Protein AF-A0A0K6HUG4-F1 (afdb_monomer)

Mean predicted aligned error: 11.79 Å

Organism: NCBI:txid339866

Radius of gyration: 30.68 Å; Cα contacts (8 Å, |Δi|>4): 1334; chains: 1; bounding box: 74×52×104 Å

Sequence (651 aa):
MPDAAMPLHLSEETARFLQSGLSIILASAADGEPSVGRALACRVSEGGAVVELFVVAEKAQPLLDHLRGGAPIAVAFTRPSTHRTLQIKAATAELRPLTAQDRAFIARSQQAFVADVELLMGPHQGALLRAALGSPEDADLRIVVRPNASFEQTPGPRAGQPLTSAQAAPRADPSSAIDLPARLEHDFAARQSNATLRPERRSRPVSLAAIRACLEGIIPAAVASCAPDGTPNVTYVSQVEYVDADHVALTFQFFNKTRENVLANPRVSVLLIHPDTGQSFRLALHYLRTESEGPLFEAMKARLAGIASHSGMARVFRLLGADVYRVRRIDPVPGMVLVVEDPPCCRLEALRRMGARLQNAGDLSELTQTVLDDLAQHLDMQHSMVLLLDPARSALYAVASRGYADSGVGAEIALGQGVIGVAGQQRTPIRIGYYTQDSAYSQAIRAELGDAERHALETEIPLPGLPQPHSQLAVPICQSGRLLGVLFVESTRNLRFDAADEDTLVVLAQQLGQAIVLLLAQADDPAEPGASAAPTPPRDAAPLMVRHFAANDSVFLDEHYLIKGVAGAIFMRLVRDYVRQGRTAFSNKELRLDSALGLPDLTDNLEARLILLDRRLAEQQRGVLLEKTGRGRFRLVVQRPLRLVETPGSD

InterPro domains:
  IPR003018 GAF domain [PF01590] (363-516)
  IPR003018 GAF domain [SM00065] (363-526)
  IPR011576 Pyridoxamine 5'-phosphate oxidase, N-terminal [PF01243] (209-283)
  IPR012349 FMN-binding split barrel [G3DSA:2.30.110.10] (214-334)
  IPR029016 GAF-like domain superfamily [G3DSA:3.30.450.40] (346-522)

pLDDT: mean 81.2, std 18.72, range [22.39, 98.5]

Solvent-accessible surface area (backbone atoms only — not comparable to full-atom values): 35328 Å² total; per-residue (Å²): 130,82,80,77,70,60,79,38,61,44,50,71,67,55,40,52,58,59,46,58,23,45,52,36,41,32,12,18,16,48,96,70,45,27,22,51,35,60,37,57,30,44,48,57,41,88,78,24,45,37,40,38,34,36,22,37,51,79,56,24,44,71,30,50,53,26,31,76,72,55,21,24,38,14,38,30,41,28,39,77,80,74,49,50,24,40,30,40,29,19,68,44,51,47,82,42,72,69,58,92,69,47,43,67,52,29,44,54,18,40,53,42,28,44,55,42,46,26,75,53,70,41,76,84,49,59,64,40,48,32,22,50,71,49,52,47,81,58,47,59,31,30,43,39,32,47,31,50,45,42,26,35,51,28,87,60,96,58,42,75,38,71,62,56,97,83,69,86,66,86,74,82,74,92,74,81,84,80,85,79,81,92,82,83,87,67,83,67,61,75,77,53,81,79,66,50,74,42,75,66,83,85,89,70,91,64,52,55,74,81,46,48,73,30,29,71,28,83,42,66,29,41,40,9,22,25,36,90,86,34,52,31,38,53,47,78,38,67,42,40,41,82,72,54,81,52,32,37,28,36,72,39,60,94,46,62,68,53,48,57,13,36,77,72,31,42,36,34,11,37,39,34,35,29,72,76,29,9,44,30,37,37,36,37,34,36,60,76,51,72,35,75,60,59,48,68,30,51,39,52,40,55,38,44,50,63,59,26,34,67,70,82,39,55,91,68,63,57,74,66,28,30,38,33,24,40,59,76,44,62,42,79,41,66,47,39,24,40,70,71,82,77,74,96,60,62,63,69,60,37,50,56,54,49,54,62,52,53,73,67,42,82,43,68,64,54,33,51,48,50,54,48,52,42,34,35,74,56,65,74,38,58,29,32,36,38,27,38,52,37,79,92,73,52,25,32,29,27,65,37,58,39,73,55,97,51,67,28,63,60,10,72,41,46,56,61,46,65,61,58,14,34,9,43,64,53,65,34,64,32,66,43,56,43,77,54,97,59,68,44,46,70,48,50,55,54,48,57,71,67,65,68,72,81,65,94,79,74,90,71,55,61,71,58,73,70,92,62,64,22,11,39,39,18,31,36,15,39,52,98,89,39,75,52,23,32,43,36,39,46,35,74,44,58,54,66,69,50,76,66,55,49,54,51,48,47,56,48,25,41,54,49,29,51,48,50,53,54,45,62,61,58,38,66,63,93,68,81,83,76,93,69,85,73,76,77,46,57,90,84,44,75,64,44,38,38,36,39,35,70,81,54,25,35,29,22,55,63,92,42,82,61,46,54,38,59,40,20,42,49,50,51,52,53,51,49,42,26,75,74,68,69,49,39,77,48,47,48,58,62,57,72,70,36,75,90,51,70,76,62,84,98,75,62,57,60,67,60,35,48,47,38,45,38,52,45,29,62,72,66,66,77,44,46,43,68,44,78,76,52,82,41,28,34,27,62,45,45,60,37,45,77,41,82,43,82,46,80,61,82,129

Foldseek 3Di:
DPPPLDFDFDDPVRQCLQQQQWWKKKWWFDPQAIFIATFLGWHADVRRQKIKTWALCLLRPVRVVRQVVQTKMKMWTAQVQQRFIKIFIASHKDKDWDDPCQLVSSQNSNVSNQVSVCVFQNPDCSVLCCQQGNHSVSTTIMIMGRTSWMAGCRPDDRHGPTDDPPPPDDDDDPPPDDDDDDDDDDDPCVFRVDWDKDWDDDDDADWPVNQQQQQLLLDWKKKWFAAPVRGIDIDTFSGWADDDRFKIWGFDARPPPRVNRCVRRQWMWMWTARPAWRWIKIWIKGWDDWAQDALVNLLVQLQQCLVCLVPVCSVRPDGRTITMITTPGIGTRTGMTIDGDDDPADLVVLLVVLLVLLVPQFAPLSNQVSNQVSCCVHVVQQWKWWWFDDPVQQWTFTLAIGNFPDGLGGAIGHQVQHQQNPCQNRVHKHKYFARGDDQRSVVVSVVVVVPPDCPPDDPGRDHTDDPRFRIKMWHFQDDPNDTTIIIITTDPDGPSDGPVNNVSVNSVSPSSSVSNVVLVVVLQDDDDFDPDDADDADPPFDAFEWEAEPVFLWIDTNNHTQDTALLSVVVVVQVVCCVPPVDWKDFQNVSVVPVSSVFDPDSGCSSSSVSSNQVSCVVVVSQWHWAAPHRRMTTTGGRHHYDYDYDYDDD

Secondary structure (DSSP, 8-state):
----PPPPPPPHHHHHHHTSS-EEEEEEEETTEEEEEEESEEEE-GGG--EEEEE-GGGGHHHHHHHHTT--EEEEEE-GGG--EEEEEES-EEEEEPPTTHHHHHHHHHHHHHHHHHHHH-S-THHHHHHHH--TTT--EEEEE--SEEEE-SSSTTTT-B--TT--PPPPPS-S----------TTHHHHTTPPEEE----SPPPGGGGGGGGSSSSPEEEEEE-TTS-EEEEEES-EEE-SSSEEEEEESS-HHHHHHHHHS-EEEEEEE-TTT--EEEEEEEEEEEESSSHHHHHHHHHHHHHHGGGT-TTT----EEEEEEEEEEEEEPSEEE--PPPSS-HHHHHHHHHHHHTT-SSHHHHHHHHHHHHHHHS---EEEEEEEETTTTEEEEEEEESSSS--TT-EEETTSHHHHHHHHHTS-EEEE--SS-THHHHHHHHHHHHS---TT--PPPPP--SS-SEEEEEEEEETTEEEEEEEEEESSTT---HHHHHHHHHHHHHHHHHHHHHHHHTTS--PPP--PPPPPPTTSPPEEEEEETTTTEEEETTEEEE-THHHHHHHHHHHHHHHH---EEEHHHHHH-GGG-PPSSS--HHHHHHHHHHHHHHHTSSEEEEEEETTEEEEEESS-EEEEEE----

Nearest PDB structures (foldseek):
  7kq2-assembly1_A  TM=7.743E-01  e=6.303E-06  Streptococcus sp.
  7kpz-assembly1_A  TM=7.436E-01  e=2.360E-05  Streptococcus sp.
  2htd-assembly1_A  TM=6.994E-01  e=5.211E-05  Lactobacillus delbrueckii subsp. bulgaricus ATCC BAA-365
  5jab-assembly2_D  TM=6.566E-01  e=1.793E-03  Mycobacterium tuberculosis H37Rv
  2fhq-assembly1_B  TM=5.614E-01  e=9.024E-04  Bacteroides thetaiotaomicron VPI-5482

Structure (mmCIF, N/CA/C/O backbone):
data_AF-A0A0K6HUG4-F1
#
_entry.id   AF-A0A0K6HUG4-F1
#
loop_
_atom_site.group_PDB
_atom_site.id
_atom_site.type_symbol
_atom_site.label_atom_id
_atom_site.label_alt_id
_atom_site.label_comp_id
_atom_site.label_asym_id
_atom_site.label_entity_id
_atom_site.label_seq_id
_atom_site.pdbx_PDB_ins_code
_atom_site.Cartn_x
_atom_site.Cartn_y
_atom_site.Cartn_z
_atom_site.occupancy
_atom_site.B_iso_or_equiv
_atom_site.auth_seq_id
_atom_site.auth_comp_id
_atom_site.auth_asym_id
_atom_site.auth_atom_id
_atom_site.pdbx_PDB_model_num
ATOM 1 N N . MET A 1 1 ? 2.911 -3.138 -50.022 1.00 28.50 1 MET A N 1
ATOM 2 C CA . MET A 1 1 ? 4.201 -2.768 -49.408 1.00 28.50 1 MET A CA 1
ATOM 3 C C . MET A 1 1 ? 3.871 -2.036 -48.124 1.00 28.50 1 MET A C 1
ATOM 5 O O . MET A 1 1 ? 3.088 -1.101 -48.223 1.00 28.50 1 MET A O 1
ATOM 9 N N . PRO A 1 2 ? 4.313 -2.491 -46.942 1.00 35.88 2 PRO A N 1
ATOM 10 C CA . PRO A 1 2 ? 4.074 -1.730 -45.725 1.00 35.88 2 PRO A CA 1
ATOM 11 C C . PRO A 1 2 ? 4.940 -0.468 -45.786 1.00 35.88 2 PRO A C 1
ATOM 13 O O . PRO A 1 2 ? 6.116 -0.552 -46.137 1.00 35.88 2 PRO A O 1
ATOM 16 N N . ASP A 1 3 ? 4.329 0.684 -45.521 1.00 35.56 3 ASP A N 1
ATOM 17 C CA . ASP A 1 3 ? 4.995 1.984 -45.455 1.00 35.56 3 ASP A CA 1
ATOM 18 C C . ASP A 1 3 ? 6.238 1.865 -44.565 1.00 35.56 3 ASP A C 1
ATOM 20 O O . ASP A 1 3 ? 6.138 1.537 -43.379 1.00 35.56 3 ASP A O 1
ATOM 24 N N . ALA A 1 4 ? 7.423 2.069 -45.141 1.00 43.22 4 ALA A N 1
ATOM 25 C CA . ALA A 1 4 ? 8.658 2.118 -44.378 1.00 43.22 4 ALA A CA 1
ATOM 26 C C . ALA A 1 4 ? 8.585 3.367 -43.496 1.00 43.22 4 ALA A C 1
ATOM 28 O O . ALA A 1 4 ? 8.844 4.473 -43.968 1.00 43.22 4 ALA A O 1
ATOM 29 N N . ALA A 1 5 ? 8.161 3.194 -42.240 1.00 54.94 5 ALA A N 1
ATOM 30 C CA . ALA A 1 5 ? 8.057 4.276 -41.271 1.00 54.94 5 ALA A CA 1
ATOM 31 C C . ALA A 1 5 ? 9.358 5.089 -41.295 1.00 54.94 5 ALA A C 1
ATOM 33 O O . ALA A 1 5 ? 10.439 4.544 -41.048 1.00 54.94 5 ALA A O 1
ATOM 34 N N . MET A 1 6 ? 9.253 6.367 -41.667 1.00 59.56 6 MET A N 1
ATOM 35 C CA . MET A 1 6 ? 10.417 7.230 -41.832 1.00 59.56 6 MET A CA 1
ATOM 36 C C . MET A 1 6 ? 11.227 7.260 -40.527 1.00 59.56 6 MET A C 1
ATOM 38 O O . MET A 1 6 ? 10.636 7.379 -39.450 1.00 59.56 6 MET A O 1
ATOM 42 N N . PRO A 1 7 ? 12.565 7.155 -40.594 1.00 67.69 7 PRO A N 1
ATOM 43 C CA . PRO A 1 7 ? 13.402 7.223 -39.405 1.00 67.69 7 PRO A CA 1
ATOM 44 C C . PRO A 1 7 ? 13.212 8.575 -38.705 1.00 67.69 7 PRO A C 1
ATOM 46 O O . PRO A 1 7 ? 13.332 9.635 -39.322 1.00 67.69 7 PRO A O 1
ATOM 49 N N . LEU A 1 8 ? 12.900 8.532 -37.410 1.00 85.38 8 LEU A N 1
ATOM 50 C CA . LEU A 1 8 ? 12.718 9.714 -36.580 1.00 85.38 8 LEU A CA 1
ATOM 51 C C . LEU A 1 8 ? 14.080 10.192 -36.070 1.00 85.38 8 LEU A C 1
ATOM 53 O O . LEU A 1 8 ? 14.795 9.453 -35.395 1.00 85.38 8 LEU A O 1
ATOM 57 N N . HIS A 1 9 ? 14.395 11.458 -36.329 1.00 87.88 9 HIS A N 1
ATOM 58 C CA . HIS A 1 9 ? 15.538 12.137 -35.728 1.00 87.88 9 HIS A CA 1
ATOM 59 C C . HIS A 1 9 ? 15.099 12.878 -34.467 1.00 87.88 9 HIS A C 1
ATOM 61 O O . HIS A 1 9 ? 14.249 13.769 -34.515 1.00 87.88 9 HIS A O 1
ATOM 67 N N . LEU A 1 10 ? 15.677 12.507 -33.327 1.00 89.25 10 LEU A N 1
ATOM 68 C CA . LEU A 1 10 ? 15.427 13.184 -32.059 1.00 89.25 10 LEU A CA 1
ATOM 69 C C . LEU A 1 10 ? 16.066 14.579 -32.070 1.00 89.25 10 LEU A C 1
ATOM 71 O O . LEU A 1 10 ? 17.210 14.738 -32.494 1.00 89.25 10 LEU A O 1
ATOM 75 N N . SER A 1 11 ? 15.341 15.586 -31.574 1.00 89.88 11 SER A N 1
ATOM 76 C CA . SER A 1 11 ? 15.893 16.936 -31.419 1.00 89.88 11 SER A CA 1
ATOM 77 C C . SER A 1 11 ? 17.080 16.938 -30.455 1.00 89.88 11 SER A C 1
ATOM 79 O O . SER A 1 11 ? 17.173 16.083 -29.572 1.00 89.88 11 SER A O 1
ATOM 81 N N . GLU A 1 12 ? 17.963 17.930 -30.570 1.00 89.00 12 GLU A N 1
ATOM 82 C CA . GLU A 1 12 ? 19.119 18.057 -29.675 1.00 89.00 12 GLU A CA 1
ATOM 83 C C . GLU A 1 12 ? 18.698 18.159 -28.197 1.00 89.00 12 GLU A C 1
ATOM 85 O O . GLU A 1 12 ? 19.315 17.546 -27.327 1.00 89.00 12 GLU A O 1
ATOM 90 N N . GLU A 1 13 ? 17.597 18.861 -27.905 1.00 89.31 13 GLU A N 1
ATOM 91 C CA . GLU A 1 13 ? 17.039 18.930 -26.549 1.00 89.31 13 GLU A CA 1
ATOM 92 C C . GLU A 1 13 ? 16.599 17.549 -26.047 1.00 89.31 13 GLU A C 1
ATOM 94 O O . GLU A 1 13 ? 16.937 17.156 -24.929 1.00 89.31 13 GLU A O 1
ATOM 99 N N . THR A 1 14 ? 15.888 16.788 -26.885 1.00 90.50 14 THR A N 1
ATOM 100 C CA . THR A 1 14 ? 15.445 15.431 -26.543 1.00 90.50 14 THR A CA 1
ATOM 101 C C . THR A 1 14 ? 16.652 14.528 -26.314 1.00 90.50 14 THR A C 1
ATOM 103 O O . THR A 1 14 ? 16.724 13.841 -25.300 1.00 90.50 14 THR A O 1
ATOM 106 N N . ALA A 1 15 ? 17.646 14.577 -27.202 1.00 93.25 15 ALA A N 1
ATOM 107 C CA . ALA A 1 15 ? 18.880 13.816 -27.064 1.00 93.25 15 ALA A CA 1
ATOM 108 C C . ALA A 1 15 ? 19.636 14.163 -25.770 1.00 93.25 15 ALA A C 1
ATOM 110 O O . ALA A 1 15 ? 20.167 13.268 -25.113 1.00 93.25 15 ALA A O 1
ATOM 111 N N . ARG A 1 16 ? 19.665 15.441 -25.368 1.00 93.88 16 ARG A N 1
ATOM 112 C CA . ARG A 1 16 ? 20.281 15.884 -24.109 1.00 93.88 16 ARG A CA 1
ATOM 113 C C . ARG A 1 16 ? 19.509 15.383 -22.890 1.00 93.88 16 ARG A C 1
ATOM 115 O O . ARG A 1 16 ? 20.124 14.910 -21.939 1.00 93.88 16 ARG A O 1
ATOM 122 N N . PHE A 1 17 ? 18.178 15.444 -22.929 1.00 94.31 17 PHE A N 1
ATOM 123 C CA . PHE A 1 17 ? 17.321 14.929 -21.861 1.00 94.31 17 PHE A CA 1
ATOM 124 C C . PHE A 1 17 ? 17.504 13.417 -21.669 1.00 94.31 17 PHE A C 1
ATOM 126 O O . PHE A 1 17 ? 17.794 12.983 -20.560 1.00 94.31 17 PHE A O 1
ATOM 133 N N . LEU A 1 18 ? 17.430 12.623 -22.743 1.00 95.56 18 LEU A N 1
ATOM 134 C CA . LEU A 1 18 ? 17.575 11.158 -22.705 1.00 95.56 18 LEU A CA 1
ATOM 135 C C . LEU A 1 18 ? 18.904 10.684 -22.090 1.00 95.56 18 LEU A C 1
ATOM 137 O O . LEU A 1 18 ? 18.978 9.578 -21.561 1.00 95.56 18 LEU A O 1
ATOM 141 N N . GLN A 1 19 ? 19.944 11.517 -22.153 1.00 95.56 19 GLN A N 1
ATOM 142 C CA . GLN A 1 19 ? 21.286 11.220 -21.646 1.00 95.56 19 GLN A CA 1
ATOM 143 C C . GLN A 1 19 ? 21.552 11.801 -20.246 1.00 95.56 19 GLN A C 1
ATOM 145 O O . GLN A 1 19 ? 22.664 11.676 -19.739 1.00 95.56 19 GLN A O 1
ATOM 150 N N . SER A 1 20 ? 20.562 12.425 -19.594 1.00 93.19 20 SER A N 1
ATOM 151 C CA . SER A 1 20 ? 20.759 13.165 -18.337 1.00 93.19 20 SER A CA 1
ATOM 152 C C . SER A 1 20 ? 20.760 12.302 -17.066 1.00 93.19 20 SER A C 1
ATOM 154 O O . SER A 1 20 ? 20.575 12.849 -15.985 1.00 93.19 20 SER A O 1
ATOM 156 N N . GLY A 1 21 ? 20.897 10.976 -17.178 1.00 92.44 21 GLY A N 1
ATOM 157 C CA . GLY A 1 21 ? 20.727 10.046 -16.055 1.00 92.44 21 GLY A CA 1
ATOM 158 C C . GLY A 1 21 ? 19.261 9.888 -15.659 1.00 92.44 21 GLY A C 1
ATOM 159 O O . GLY A 1 21 ? 18.770 10.561 -14.761 1.00 92.44 21 GLY A O 1
ATOM 160 N N . LEU A 1 22 ? 18.546 9.010 -16.361 1.00 94.75 22 LEU A N 1
ATOM 161 C CA . LEU A 1 22 ? 17.104 8.820 -16.201 1.00 94.75 22 LEU A CA 1
ATOM 162 C C . LEU A 1 22 ? 16.770 7.403 -15.737 1.00 94.75 22 LEU A C 1
ATOM 164 O O . LEU A 1 22 ? 17.569 6.477 -15.869 1.00 94.75 22 LEU A O 1
ATOM 168 N N . SER A 1 23 ? 15.540 7.227 -15.264 1.00 94.81 23 SER A N 1
ATOM 169 C CA . SER A 1 23 ? 14.941 5.908 -15.121 1.00 94.81 23 SER A CA 1
ATOM 170 C C . SER A 1 23 ? 14.515 5.393 -16.493 1.00 94.81 23 SER A C 1
ATOM 172 O O . SER A 1 23 ? 13.727 6.056 -17.169 1.00 94.81 23 SER A O 1
ATOM 174 N N . ILE A 1 24 ? 15.024 4.232 -16.912 1.00 98.12 24 ILE A N 1
ATOM 175 C CA . ILE A 1 24 ? 14.793 3.702 -18.262 1.00 98.12 24 ILE A CA 1
ATOM 176 C C . ILE A 1 24 ? 14.147 2.324 -18.181 1.00 98.12 24 ILE A C 1
ATOM 178 O O . ILE A 1 24 ? 14.770 1.359 -17.727 1.00 98.12 24 ILE A O 1
ATOM 182 N N . ILE A 1 25 ? 12.909 2.231 -18.661 1.00 97.94 25 ILE A N 1
ATOM 183 C CA . ILE A 1 25 ? 12.154 0.978 -18.762 1.00 97.94 25 ILE A CA 1
ATOM 184 C C . ILE A 1 25 ? 11.937 0.615 -20.225 1.00 97.94 25 ILE A C 1
ATOM 186 O O . ILE A 1 25 ? 11.746 1.475 -21.084 1.00 97.94 25 ILE A O 1
ATOM 190 N N . LEU A 1 26 ? 11.991 -0.681 -20.496 1.00 98.50 26 LEU A N 1
ATOM 191 C CA . LEU A 1 26 ? 11.947 -1.265 -21.828 1.00 98.50 26 LEU A CA 1
ATOM 192 C C . LEU A 1 26 ? 10.765 -2.226 -21.909 1.00 98.50 26 LEU A C 1
ATOM 194 O O . LEU A 1 26 ? 10.524 -2.969 -20.956 1.00 98.50 26 LEU A O 1
ATOM 198 N N . ALA A 1 27 ? 10.093 -2.276 -23.055 1.00 98.38 27 ALA A N 1
ATOM 199 C CA . ALA A 1 27 ? 9.174 -3.355 -23.385 1.00 98.38 27 ALA A CA 1
ATOM 200 C C . ALA A 1 27 ? 9.361 -3.861 -24.809 1.00 98.38 27 ALA A C 1
ATOM 202 O O . ALA A 1 27 ? 9.631 -3.093 -25.728 1.00 98.38 27 ALA A O 1
ATOM 203 N N . SER A 1 28 ? 9.142 -5.157 -24.984 1.00 98.44 28 SER A N 1
ATOM 204 C CA . SER A 1 28 ? 9.021 -5.814 -26.285 1.00 98.44 28 SER A CA 1
ATOM 205 C C . SER A 1 28 ? 7.946 -6.892 -26.197 1.00 98.44 28 SER A C 1
ATOM 207 O O . SER A 1 28 ? 7.691 -7.408 -25.106 1.00 98.44 28 SER A O 1
ATOM 209 N N . ALA A 1 29 ? 7.324 -7.259 -27.312 1.00 97.44 29 ALA A N 1
ATOM 210 C CA . ALA A 1 29 ? 6.266 -8.261 -27.341 1.00 97.44 29 ALA A CA 1
ATOM 211 C C . ALA A 1 29 ? 6.426 -9.210 -28.530 1.00 97.44 29 ALA A C 1
ATOM 213 O O . ALA A 1 29 ? 6.681 -8.764 -29.645 1.00 97.44 29 ALA A O 1
ATOM 214 N N . ALA A 1 30 ? 6.242 -10.503 -28.277 1.00 96.12 30 ALA A N 1
ATOM 215 C CA . ALA A 1 30 ? 6.230 -11.557 -29.286 1.00 96.12 30 ALA A CA 1
ATOM 216 C C . ALA A 1 30 ? 5.009 -12.450 -29.041 1.00 96.12 30 ALA A C 1
ATOM 218 O O . ALA A 1 30 ? 4.680 -12.731 -27.891 1.00 96.12 30 ALA A O 1
ATOM 219 N N . ASP A 1 31 ? 4.295 -12.839 -30.101 1.00 94.56 31 ASP A N 1
ATOM 220 C CA . ASP A 1 31 ? 3.097 -13.695 -30.022 1.00 94.56 31 ASP A CA 1
ATOM 221 C C . ASP A 1 31 ? 2.040 -13.214 -29.002 1.00 94.56 31 ASP A C 1
ATOM 223 O O . ASP A 1 31 ? 1.383 -13.995 -28.305 1.00 94.56 31 ASP A O 1
ATOM 227 N N . GLY A 1 32 ? 1.898 -11.889 -28.879 1.00 93.88 32 GLY A N 1
ATOM 228 C CA . GLY A 1 32 ? 0.996 -11.247 -27.922 1.00 93.88 32 GLY A CA 1
ATOM 229 C C . GLY A 1 32 ? 1.416 -11.377 -26.450 1.00 93.88 32 GLY A C 1
ATOM 230 O O . GLY A 1 32 ? 0.644 -10.994 -25.574 1.00 93.88 32 GLY A O 1
ATOM 231 N N . GLU A 1 33 ? 2.602 -11.903 -26.142 1.00 97.00 33 GLU A N 1
ATOM 232 C CA . GLU A 1 33 ? 3.180 -11.903 -24.796 1.00 97.00 33 GLU A CA 1
ATOM 233 C C . GLU A 1 33 ? 4.132 -10.700 -24.647 1.00 97.00 33 GLU A C 1
ATOM 235 O O . GLU A 1 33 ? 5.192 -10.661 -25.279 1.00 97.00 33 GLU A O 1
ATOM 240 N N . PRO A 1 34 ? 3.783 -9.679 -23.843 1.00 97.81 34 PRO A N 1
ATOM 241 C CA . PRO A 1 34 ? 4.691 -8.582 -23.544 1.00 97.81 34 PRO A CA 1
ATOM 242 C C . PRO A 1 34 ? 5.760 -9.007 -22.530 1.00 97.81 34 PRO A C 1
ATOM 244 O O . PRO A 1 34 ? 5.539 -9.836 -21.652 1.00 97.81 34 PRO A O 1
ATOM 247 N N . SER A 1 35 ? 6.922 -8.371 -22.606 1.00 97.75 35 SER A N 1
ATOM 248 C CA . SER A 1 35 ? 8.021 -8.507 -21.650 1.00 97.75 35 SER A CA 1
ATOM 249 C C . SER A 1 35 ? 8.520 -7.128 -21.242 1.00 97.75 35 SER A C 1
ATOM 251 O O . SER A 1 35 ? 8.484 -6.190 -22.040 1.00 97.75 35 SER A O 1
ATOM 253 N N . VAL A 1 36 ? 8.993 -7.010 -20.003 1.00 97.69 36 VAL A N 1
ATOM 254 C CA . VAL A 1 36 ? 9.517 -5.762 -19.437 1.00 97.69 36 VAL A CA 1
ATOM 255 C C . VAL A 1 36 ? 10.962 -5.928 -18.963 1.00 97.69 36 VAL A C 1
ATOM 257 O O . VAL A 1 36 ? 11.344 -6.957 -18.390 1.00 97.69 36 VAL A O 1
ATOM 260 N N . GLY A 1 37 ? 11.770 -4.896 -19.183 1.00 96.88 37 GLY A N 1
ATOM 261 C CA . GLY A 1 37 ? 13.160 -4.808 -18.746 1.00 96.88 37 GLY A CA 1
ATOM 262 C C . GLY A 1 37 ? 13.553 -3.384 -18.363 1.00 96.88 37 GLY A C 1
ATOM 263 O O . GLY A 1 37 ? 12.732 -2.467 -18.381 1.00 96.88 37 GLY A O 1
ATOM 264 N N . ARG A 1 38 ? 14.827 -3.200 -18.017 1.00 96.75 38 ARG A N 1
ATOM 265 C CA . ARG A 1 38 ? 15.414 -1.900 -17.672 1.00 96.75 38 ARG A CA 1
ATOM 266 C C . ARG A 1 38 ? 16.765 -1.717 -18.347 1.00 96.75 38 ARG A C 1
ATOM 268 O O . ARG A 1 38 ? 17.454 -2.698 -18.621 1.00 96.75 38 ARG A O 1
ATOM 275 N N . ALA A 1 39 ? 17.133 -0.460 -18.569 1.00 97.44 39 ALA A N 1
ATOM 276 C CA . ALA A 1 39 ? 18.477 -0.071 -18.979 1.00 97.44 39 ALA A CA 1
ATOM 277 C C . ALA A 1 39 ? 19.155 0.759 -17.884 1.00 97.44 39 ALA A C 1
ATOM 279 O O . ALA A 1 39 ? 18.498 1.469 -17.125 1.00 97.44 39 ALA A O 1
ATOM 280 N N . LEU A 1 40 ? 20.479 0.661 -17.817 1.00 96.75 40 LEU A N 1
ATOM 281 C CA . LEU A 1 40 ? 21.322 1.404 -16.884 1.00 96.75 40 LEU A CA 1
ATOM 282 C C . LEU A 1 40 ? 21.587 2.836 -17.356 1.00 96.75 40 LEU A C 1
ATOM 284 O O . LEU A 1 40 ? 21.791 3.735 -16.545 1.00 96.75 40 LEU A O 1
ATOM 288 N N . ALA A 1 41 ? 21.646 3.026 -18.674 1.00 97.31 41 ALA A N 1
ATOM 289 C CA . ALA A 1 41 ? 21.966 4.296 -19.305 1.00 97.31 41 ALA A CA 1
ATOM 290 C C . ALA A 1 41 ? 21.471 4.324 -20.756 1.00 97.31 41 ALA A C 1
ATOM 292 O O . ALA A 1 41 ? 21.177 3.284 -21.355 1.00 97.31 41 ALA A O 1
ATOM 293 N N . CYS A 1 42 ? 21.437 5.526 -21.322 1.00 97.06 42 CYS A N 1
ATOM 294 C CA . CYS A 1 42 ? 21.102 5.784 -22.714 1.00 97.06 42 CYS A CA 1
ATOM 295 C C . CYS A 1 42 ? 22.123 6.742 -23.317 1.00 97.06 42 CYS A C 1
ATOM 297 O O . CYS A 1 42 ? 22.441 7.753 -22.696 1.00 97.06 42 CYS A O 1
ATOM 299 N N . ARG A 1 43 ? 22.602 6.440 -24.526 1.00 96.81 43 ARG A N 1
ATOM 300 C CA . ARG A 1 43 ? 23.426 7.325 -25.358 1.00 96.81 43 ARG A CA 1
ATOM 301 C C . ARG A 1 43 ? 22.703 7.584 -26.672 1.00 96.81 43 ARG A C 1
ATOM 303 O O . ARG A 1 43 ? 22.110 6.672 -27.238 1.00 96.81 43 ARG A O 1
ATOM 310 N N . VAL A 1 44 ? 22.739 8.818 -27.157 1.00 96.38 44 VAL A N 1
ATOM 311 C CA . VAL A 1 44 ? 22.100 9.200 -28.425 1.00 96.38 44 VAL A CA 1
ATOM 312 C C . VAL A 1 44 ? 23.184 9.644 -29.396 1.00 96.38 44 VAL A C 1
ATOM 314 O O . VAL A 1 44 ? 24.083 10.390 -29.010 1.00 96.38 44 VAL A O 1
ATOM 317 N N . SER A 1 45 ? 23.126 9.164 -30.639 1.00 94.06 45 SER A N 1
ATOM 318 C CA . SER A 1 45 ? 24.088 9.548 -31.669 1.00 94.06 45 SER A CA 1
ATOM 319 C C . SER A 1 45 ? 23.977 11.029 -32.012 1.00 94.06 45 SER A C 1
ATOM 321 O O . SER A 1 45 ? 22.914 11.644 -31.882 1.00 94.06 45 SER A O 1
ATOM 323 N N . GLU A 1 46 ? 25.054 11.578 -32.562 1.00 88.56 46 GLU A N 1
ATOM 324 C CA . GLU A 1 46 ? 25.005 12.875 -33.230 1.00 88.56 46 GLU A CA 1
ATOM 325 C C . GLU A 1 46 ? 23.897 12.869 -34.305 1.00 88.56 46 GLU A C 1
ATOM 327 O O . GLU A 1 46 ? 23.671 11.861 -34.984 1.00 88.56 46 GLU A O 1
ATOM 332 N N . GLY A 1 47 ? 23.112 13.947 -34.376 1.00 85.94 47 GLY A N 1
ATOM 333 C CA . GLY A 1 47 ? 21.938 14.041 -35.254 1.00 85.94 47 GLY A CA 1
ATOM 334 C C . GLY A 1 47 ? 20.700 13.239 -34.818 1.00 85.94 47 GLY A C 1
ATOM 335 O O . GLY A 1 47 ? 19.712 13.227 -35.551 1.00 85.94 47 GLY A O 1
ATOM 336 N N . GLY A 1 48 ? 20.724 12.563 -33.661 1.00 90.25 48 GLY A N 1
ATOM 337 C CA . GLY A 1 48 ? 19.526 12.007 -33.017 1.00 90.25 48 GLY A CA 1
ATOM 338 C C . GLY A 1 48 ? 18.892 10.785 -33.692 1.00 90.25 48 GLY A C 1
ATOM 339 O O . GLY A 1 48 ? 17.760 10.441 -33.361 1.00 90.25 48 GLY A O 1
ATOM 340 N N . ALA A 1 49 ? 19.584 10.145 -34.640 1.00 92.56 49 ALA A N 1
ATOM 341 C CA . ALA A 1 49 ? 19.044 9.045 -35.449 1.00 92.56 49 ALA A CA 1
ATOM 342 C C . ALA A 1 49 ? 19.123 7.666 -34.772 1.00 92.56 49 ALA A C 1
ATOM 344 O O . ALA A 1 49 ? 18.375 6.749 -35.117 1.00 92.56 49 ALA A O 1
ATOM 345 N N . VAL A 1 50 ? 20.081 7.489 -33.859 1.00 95.88 50 VAL A N 1
ATOM 346 C CA . VAL A 1 50 ? 20.349 6.216 -33.185 1.00 95.88 50 VAL A CA 1
ATOM 347 C C . VAL A 1 50 ? 20.354 6.436 -31.682 1.00 95.88 50 VAL A C 1
ATOM 349 O O . VAL A 1 50 ? 20.975 7.370 -31.177 1.00 95.88 50 VAL A O 1
ATOM 352 N N . VAL A 1 51 ? 19.678 5.544 -30.969 1.00 97.31 51 VAL A N 1
ATOM 353 C CA . VAL A 1 51 ? 19.672 5.479 -29.511 1.00 97.31 51 VAL A CA 1
ATOM 354 C C . VAL A 1 51 ? 20.311 4.154 -29.093 1.00 97.31 51 VAL A C 1
ATOM 356 O O . VAL A 1 51 ? 19.984 3.097 -29.625 1.00 97.31 51 VAL A O 1
ATOM 359 N N . GLU A 1 52 ? 21.253 4.199 -28.162 1.00 97.94 52 GLU A N 1
ATOM 360 C CA . GLU A 1 52 ? 21.930 3.032 -27.601 1.00 97.94 52 GLU A CA 1
ATOM 361 C C . GLU A 1 52 ? 21.572 2.899 -26.123 1.00 97.94 52 GLU A C 1
ATOM 363 O O . GLU A 1 52 ? 21.741 3.836 -25.341 1.00 97.94 52 GLU A O 1
ATOM 368 N N . LEU A 1 53 ? 21.092 1.723 -25.735 1.00 98.25 53 LEU A N 1
ATOM 369 C CA . LEU A 1 53 ? 20.655 1.417 -24.377 1.00 98.25 53 LEU A CA 1
ATOM 370 C C . LEU A 1 53 ? 21.585 0.365 -23.791 1.00 98.25 53 LEU A C 1
ATOM 372 O O . LEU A 1 53 ? 21.822 -0.672 -24.412 1.00 98.25 53 LEU A O 1
ATOM 376 N N . PHE A 1 54 ? 22.097 0.622 -22.594 1.00 98.31 54 PHE A N 1
ATOM 377 C CA . PHE A 1 54 ? 23.028 -0.278 -21.917 1.00 98.31 54 PHE A CA 1
ATOM 378 C C . PHE A 1 54 ? 22.275 -1.119 -20.901 1.00 98.31 54 PHE A C 1
ATOM 380 O O . PHE A 1 54 ? 21.599 -0.568 -20.032 1.00 98.31 54 PHE A O 1
ATOM 387 N N . VAL A 1 55 ? 22.377 -2.439 -21.001 1.00 97.44 55 VAL A N 1
ATOM 388 C CA . VAL A 1 55 ? 21.613 -3.368 -20.162 1.00 97.44 55 VAL A CA 1
ATOM 389 C C . VAL A 1 55 ? 22.529 -4.410 -19.526 1.00 97.44 55 VAL A C 1
ATOM 391 O O . VAL A 1 55 ? 23.627 -4.672 -20.015 1.00 97.44 55 VAL A O 1
ATOM 394 N N . VAL A 1 56 ? 22.041 -5.010 -18.442 1.00 96.69 56 VAL A N 1
ATOM 395 C CA . VAL A 1 56 ? 22.561 -6.268 -17.895 1.00 96.69 56 VAL A CA 1
ATOM 396 C C . VAL A 1 56 ? 21.730 -7.389 -18.513 1.00 96.69 56 VAL A C 1
ATOM 398 O O . VAL A 1 56 ? 20.536 -7.505 -18.216 1.00 96.69 56 VAL A O 1
ATOM 401 N N . ALA A 1 57 ? 22.312 -8.179 -19.412 1.00 95.25 57 ALA A N 1
ATOM 402 C CA . ALA A 1 57 ? 21.570 -9.105 -20.260 1.00 95.25 57 ALA A CA 1
ATOM 403 C C . ALA A 1 57 ? 20.803 -10.154 -19.450 1.00 95.25 57 ALA A C 1
ATOM 405 O O . ALA A 1 57 ? 19.626 -10.395 -19.726 1.00 95.25 57 ALA A O 1
ATOM 406 N N . GLU A 1 58 ? 21.416 -10.697 -18.392 1.00 94.12 58 GLU A N 1
ATOM 407 C CA . GLU A 1 58 ? 20.776 -11.696 -17.524 1.00 94.12 58 GLU A CA 1
ATOM 408 C C . GLU A 1 58 ? 19.486 -11.160 -16.868 1.00 94.12 58 GLU A C 1
ATOM 410 O O . GLU A 1 58 ? 18.503 -11.889 -16.727 1.00 94.12 58 GLU A O 1
ATOM 415 N N . LYS A 1 59 ? 19.425 -9.857 -16.548 1.00 94.69 59 LYS A N 1
ATOM 416 C CA . LYS A 1 59 ? 18.223 -9.215 -15.984 1.00 94.69 59 LYS A CA 1
ATOM 417 C C . LYS A 1 59 ? 17.107 -9.019 -17.022 1.00 94.69 59 LYS A C 1
ATOM 419 O O . LYS A 1 59 ? 15.923 -8.960 -16.669 1.00 94.69 59 LYS A O 1
ATOM 424 N N . ALA A 1 60 ? 17.454 -8.923 -18.306 1.00 95.25 60 ALA A N 1
ATOM 425 C CA . ALA A 1 60 ? 16.547 -8.575 -19.402 1.00 95.25 60 ALA A CA 1
ATOM 426 C C . ALA A 1 60 ? 16.212 -9.750 -20.344 1.00 95.25 60 ALA A C 1
ATOM 428 O O . ALA A 1 60 ? 15.624 -9.521 -21.399 1.00 95.25 60 ALA A O 1
ATOM 429 N N . GLN A 1 61 ? 16.541 -10.993 -19.975 1.00 95.44 61 GLN A N 1
ATOM 430 C CA . GLN A 1 61 ? 16.530 -12.138 -20.894 1.00 95.44 61 GLN A CA 1
ATOM 431 C C . GLN A 1 61 ? 15.238 -12.318 -21.725 1.00 95.44 61 GLN A C 1
ATOM 433 O O . GLN A 1 61 ? 15.371 -12.359 -22.947 1.00 95.44 61 GLN A O 1
ATOM 438 N N . PRO A 1 62 ? 14.006 -12.326 -21.161 1.00 95.69 62 PRO A N 1
ATOM 439 C CA . PRO A 1 62 ? 12.796 -12.502 -21.976 1.00 95.69 62 PRO A CA 1
ATOM 440 C C . PRO A 1 62 ? 12.604 -11.399 -23.023 1.00 95.69 62 PRO A C 1
ATOM 442 O O . PRO A 1 62 ? 12.180 -11.660 -24.143 1.00 95.69 62 PRO A O 1
ATOM 445 N N . LEU A 1 63 ? 12.970 -10.162 -22.675 1.00 97.50 63 LEU A N 1
ATOM 446 C CA . LEU A 1 63 ? 12.929 -9.039 -23.607 1.00 97.50 63 LEU A CA 1
ATOM 447 C C . LEU A 1 63 ? 13.963 -9.214 -24.717 1.00 97.50 63 LEU A C 1
ATOM 449 O O . LEU A 1 63 ? 13.652 -8.989 -25.881 1.00 97.50 63 LEU A O 1
ATOM 453 N N . LEU A 1 64 ? 15.178 -9.649 -24.380 1.00 97.94 64 LEU A N 1
ATOM 454 C CA . LEU A 1 64 ? 16.218 -9.912 -25.373 1.00 97.94 64 LEU A CA 1
ATOM 455 C C . LEU A 1 64 ? 15.841 -11.056 -26.319 1.00 97.94 64 LEU A C 1
ATOM 457 O O . LEU A 1 64 ? 16.166 -10.982 -27.501 1.00 97.94 64 LEU A O 1
ATOM 461 N N . ASP A 1 65 ? 15.139 -12.079 -25.832 1.00 97.50 65 ASP A N 1
ATOM 462 C CA . ASP A 1 65 ? 14.640 -13.177 -26.663 1.00 97.50 65 ASP A CA 1
ATOM 463 C C . ASP A 1 65 ? 13.634 -12.675 -27.709 1.00 97.50 65 ASP A C 1
ATOM 465 O O . ASP A 1 65 ? 13.758 -13.024 -28.884 1.00 97.50 65 ASP A O 1
ATOM 469 N N . HIS A 1 66 ? 12.721 -11.770 -27.333 1.00 97.75 66 HIS A N 1
ATOM 470 C CA . HIS A 1 66 ? 11.813 -11.124 -28.290 1.00 97.75 66 HIS A CA 1
ATOM 471 C C . HIS A 1 66 ? 12.589 -10.328 -29.351 1.00 97.75 66 HIS A C 1
ATOM 473 O O . HIS A 1 66 ? 12.342 -10.478 -30.549 1.00 97.75 66 HIS A O 1
ATOM 479 N N . LEU A 1 67 ? 13.570 -9.517 -28.935 1.00 97.75 67 LEU A N 1
ATOM 480 C CA . LEU A 1 67 ? 14.359 -8.697 -29.864 1.00 97.75 67 LEU A CA 1
ATOM 481 C C . LEU A 1 67 ? 15.193 -9.543 -30.836 1.00 97.75 67 LEU A C 1
ATOM 483 O O . LEU A 1 67 ? 15.292 -9.194 -32.010 1.00 97.75 67 LEU A O 1
ATOM 487 N N . ARG A 1 68 ? 15.756 -10.675 -30.388 1.00 97.00 68 ARG A N 1
ATOM 488 C CA . ARG A 1 68 ? 16.447 -11.633 -31.275 1.00 97.00 68 ARG A CA 1
ATOM 489 C C . ARG A 1 68 ? 15.507 -12.218 -32.329 1.00 97.00 68 ARG A C 1
ATOM 491 O O . ARG A 1 68 ? 15.948 -12.480 -33.443 1.00 97.00 68 ARG A O 1
ATOM 498 N N . GLY A 1 69 ? 14.229 -12.384 -31.988 1.00 95.31 69 GLY A N 1
ATOM 499 C CA . GLY A 1 69 ? 13.164 -12.781 -32.912 1.00 95.31 69 GLY A CA 1
ATOM 500 C C . GLY A 1 69 ? 12.692 -11.673 -33.863 1.00 95.31 69 GLY A C 1
ATOM 501 O O . GLY A 1 69 ? 11.798 -11.917 -34.666 1.00 95.31 69 GLY A O 1
ATOM 502 N N . GLY A 1 70 ? 13.269 -10.466 -33.793 1.00 95.88 70 GLY A N 1
ATOM 503 C CA . GLY A 1 70 ? 12.886 -9.329 -34.634 1.00 95.88 70 GLY A CA 1
ATOM 504 C C . GLY A 1 70 ? 11.673 -8.547 -34.126 1.00 95.88 70 GLY A C 1
ATOM 505 O O . GLY A 1 70 ? 11.099 -7.769 -34.884 1.00 95.88 70 GLY A O 1
ATOM 506 N N . ALA A 1 71 ? 11.274 -8.741 -32.866 1.00 97.12 71 ALA A N 1
ATOM 507 C CA . ALA A 1 71 ? 10.147 -8.026 -32.285 1.00 97.12 71 ALA A CA 1
ATOM 508 C C . ALA A 1 71 ? 10.418 -6.513 -32.119 1.00 97.12 71 ALA A C 1
ATOM 510 O O . ALA A 1 71 ? 11.560 -6.102 -31.872 1.00 97.12 71 ALA A O 1
ATOM 511 N N . PRO A 1 72 ? 9.366 -5.676 -32.170 1.00 97.88 72 PRO A N 1
ATOM 512 C CA . PRO A 1 72 ? 9.454 -4.248 -31.876 1.00 97.88 72 PRO A CA 1
ATOM 513 C C . PRO A 1 72 ? 9.796 -3.956 -30.412 1.00 97.88 72 PRO A C 1
ATOM 515 O O . PRO A 1 72 ? 9.654 -4.799 -29.520 1.00 97.88 72 PRO A O 1
ATOM 518 N N . ILE A 1 73 ? 10.204 -2.714 -30.152 1.00 98.38 73 ILE A N 1
ATOM 519 C CA . ILE A 1 73 ? 10.584 -2.229 -28.822 1.00 98.38 73 ILE A CA 1
ATOM 520 C C . ILE A 1 73 ? 9.955 -0.868 -28.516 1.00 98.38 73 ILE A C 1
ATOM 522 O O . ILE A 1 73 ? 9.865 0.009 -29.377 1.00 98.38 73 ILE A O 1
ATOM 526 N N . ALA A 1 74 ? 9.547 -0.690 -27.262 1.00 98.25 74 ALA A N 1
ATOM 527 C CA . ALA A 1 74 ? 9.178 0.587 -26.666 1.00 98.25 74 ALA A CA 1
ATOM 528 C C . ALA A 1 74 ? 10.108 0.888 -25.488 1.00 98.25 74 ALA A C 1
ATOM 530 O O . ALA A 1 74 ? 10.469 -0.009 -24.725 1.00 98.25 74 ALA A O 1
ATOM 531 N N . VAL A 1 75 ? 10.494 2.152 -25.340 1.00 98.44 75 VAL A N 1
ATOM 532 C CA . VAL A 1 75 ? 11.427 2.595 -24.300 1.00 98.44 75 VAL A CA 1
ATOM 533 C C . VAL A 1 75 ? 10.905 3.877 -23.692 1.00 98.44 75 VAL A C 1
ATOM 535 O O . VAL A 1 75 ? 10.735 4.855 -24.419 1.00 98.44 75 VAL A O 1
ATOM 538 N N . ALA A 1 76 ? 10.665 3.878 -22.384 1.00 96.62 76 ALA A N 1
ATOM 539 C CA . ALA A 1 76 ? 10.271 5.073 -21.653 1.00 96.62 76 ALA A CA 1
ATOM 540 C C . ALA A 1 76 ? 11.418 5.575 -20.771 1.00 96.62 76 ALA A C 1
ATOM 542 O O . ALA A 1 76 ? 12.078 4.799 -20.076 1.00 96.62 76 ALA A O 1
ATOM 543 N N . PHE A 1 77 ? 11.624 6.888 -20.816 1.00 97.25 77 PHE A N 1
ATOM 544 C CA . PHE A 1 77 ? 12.642 7.628 -20.087 1.00 97.25 77 PHE A CA 1
ATOM 545 C C . PHE A 1 77 ? 11.952 8.585 -19.129 1.00 97.25 77 PHE A C 1
ATOM 547 O O . PHE A 1 77 ? 11.281 9.512 -19.582 1.00 97.25 77 PHE A O 1
ATOM 554 N N . THR A 1 78 ? 12.131 8.382 -17.829 1.00 90.75 78 THR A N 1
ATOM 555 C CA . THR A 1 78 ? 11.497 9.193 -16.786 1.00 90.75 78 THR A CA 1
ATOM 556 C C . THR A 1 78 ? 12.556 9.872 -15.938 1.00 90.75 78 THR A C 1
ATOM 558 O O . THR A 1 78 ? 13.496 9.215 -15.490 1.00 90.75 78 THR A O 1
ATOM 561 N N . ARG A 1 79 ? 12.377 11.168 -15.667 1.00 89.94 79 ARG A N 1
ATOM 562 C CA . ARG A 1 79 ? 13.032 11.841 -14.540 1.00 89.94 79 ARG A CA 1
ATOM 563 C C . ARG A 1 79 ? 12.143 11.686 -13.303 1.00 89.94 79 ARG A C 1
ATOM 565 O O . ARG A 1 79 ? 11.060 12.274 -13.310 1.00 89.94 79 ARG A O 1
ATOM 572 N N . PRO A 1 80 ? 12.536 10.887 -12.295 1.00 83.12 80 PRO A N 1
ATOM 573 C CA . PRO A 1 80 ? 11.741 10.700 -11.086 1.00 83.12 80 PRO A CA 1
ATOM 574 C C . PRO A 1 80 ? 11.287 12.011 -10.447 1.00 83.12 80 PRO A C 1
ATOM 576 O O . PRO A 1 80 ? 10.091 12.166 -10.216 1.00 83.12 80 PRO A O 1
ATOM 579 N N . SER A 1 81 ? 12.207 12.957 -10.228 1.00 78.75 81 SER A N 1
ATOM 580 C CA . SER A 1 81 ? 11.943 14.189 -9.466 1.00 78.75 81 SER A CA 1
ATOM 581 C C . SER A 1 81 ? 10.849 15.087 -10.052 1.00 78.75 81 SER A C 1
ATOM 583 O O . SER A 1 81 ? 10.183 15.809 -9.317 1.00 78.75 81 SER A O 1
ATOM 585 N N . THR A 1 82 ? 10.633 15.038 -11.370 1.00 78.31 82 THR A N 1
ATOM 586 C CA . THR A 1 82 ? 9.659 15.896 -12.069 1.00 78.31 82 THR A CA 1
ATOM 587 C C . THR A 1 82 ? 8.563 15.122 -12.794 1.00 78.31 82 THR A C 1
ATOM 589 O O . THR A 1 82 ? 7.717 15.722 -13.458 1.00 78.31 82 THR A O 1
ATOM 592 N N . HIS A 1 83 ? 8.602 13.789 -12.749 1.00 79.56 83 HIS A N 1
ATOM 593 C CA . HIS A 1 83 ? 7.775 12.881 -13.552 1.00 79.56 83 HIS A CA 1
ATOM 594 C C . HIS A 1 83 ? 7.841 13.089 -15.078 1.00 79.56 83 HIS A C 1
ATOM 596 O O . HIS A 1 83 ? 7.106 12.414 -15.813 1.00 79.56 83 HIS A O 1
ATOM 602 N N . ARG A 1 84 ? 8.722 13.969 -15.591 1.00 86.12 84 ARG A N 1
ATOM 603 C CA . ARG A 1 84 ? 8.888 14.199 -17.034 1.00 86.12 84 ARG A CA 1
ATOM 604 C C . ARG A 1 84 ? 9.239 12.873 -17.694 1.00 86.12 84 ARG A C 1
ATOM 606 O O . ARG A 1 84 ? 10.292 12.304 -17.403 1.00 86.12 84 ARG A O 1
ATOM 613 N N . THR A 1 85 ? 8.356 12.397 -18.568 1.00 87.19 85 THR A N 1
ATOM 614 C CA . THR A 1 85 ? 8.478 11.080 -19.193 1.00 87.19 85 THR A CA 1
ATOM 615 C C . THR A 1 85 ? 8.288 11.166 -20.696 1.00 87.19 85 THR A C 1
ATOM 617 O O . THR A 1 85 ? 7.272 11.664 -21.167 1.00 87.19 85 THR A O 1
ATOM 620 N N . LEU A 1 86 ? 9.242 10.630 -21.453 1.00 94.12 86 LEU A N 1
ATOM 621 C CA . LEU A 1 86 ? 9.141 10.478 -22.904 1.00 94.12 86 LEU A CA 1
ATOM 622 C C . LEU A 1 86 ? 9.224 9.000 -23.269 1.00 94.12 86 LEU A C 1
ATOM 624 O O . LEU A 1 86 ? 9.989 8.264 -22.652 1.00 94.12 86 LEU A O 1
ATOM 628 N N . GLN A 1 87 ? 8.489 8.571 -24.292 1.00 95.56 87 GLN A N 1
ATOM 629 C CA . GLN A 1 87 ? 8.598 7.215 -24.825 1.00 95.56 87 GLN A CA 1
ATOM 630 C C . GLN A 1 87 ? 8.975 7.240 -26.300 1.00 95.56 87 GLN A C 1
ATOM 632 O O . GLN A 1 87 ? 8.364 7.964 -27.077 1.00 95.56 87 GLN A O 1
ATOM 637 N N . ILE A 1 88 ? 9.937 6.414 -26.696 1.00 96.81 88 ILE A N 1
ATOM 638 C CA . ILE A 1 88 ? 10.252 6.138 -28.101 1.00 96.81 88 ILE A CA 1
ATOM 639 C C . ILE A 1 88 ? 9.822 4.719 -28.458 1.00 96.81 88 ILE A C 1
ATOM 641 O O . ILE A 1 88 ? 9.750 3.843 -27.591 1.00 96.81 88 ILE A O 1
ATOM 645 N N . LYS A 1 89 ? 9.561 4.485 -29.742 1.00 96.81 89 LYS A N 1
ATOM 646 C CA . LYS A 1 89 ? 9.332 3.148 -30.294 1.00 96.81 89 LYS A CA 1
ATOM 647 C C . LYS A 1 89 ? 10.200 2.925 -31.524 1.00 96.81 89 LYS A C 1
ATOM 649 O O . LYS A 1 89 ? 10.569 3.881 -32.208 1.00 96.81 89 LYS A O 1
ATOM 654 N N . ALA A 1 90 ? 10.533 1.666 -31.772 1.00 96.38 90 ALA A N 1
ATOM 655 C CA . ALA A 1 90 ? 11.231 1.223 -32.968 1.00 96.38 90 ALA A CA 1
ATOM 656 C C . ALA A 1 90 ? 10.686 -0.140 -33.412 1.00 96.38 90 ALA A C 1
ATOM 658 O O . ALA A 1 90 ? 10.315 -0.972 -32.581 1.00 96.38 90 ALA A O 1
ATOM 659 N N . ALA A 1 91 ? 10.649 -0.364 -34.727 1.00 94.44 91 ALA A N 1
ATOM 660 C CA . ALA A 1 91 ? 10.183 -1.623 -35.309 1.00 94.44 91 ALA A CA 1
ATOM 661 C C . ALA A 1 91 ? 11.129 -2.798 -35.015 1.00 94.44 91 ALA A C 1
ATOM 663 O O . ALA A 1 91 ? 10.673 -3.926 -34.886 1.00 94.44 91 ALA A O 1
ATOM 664 N N . THR A 1 92 ? 12.430 -2.528 -34.893 1.00 93.00 92 THR A N 1
ATOM 665 C CA . THR A 1 92 ? 13.472 -3.520 -34.602 1.00 93.00 92 THR A CA 1
ATOM 666 C C . THR A 1 92 ? 14.575 -2.901 -33.745 1.00 93.00 92 THR A C 1
ATOM 668 O O . THR A 1 92 ? 14.726 -1.676 -33.686 1.00 93.00 92 THR A O 1
ATOM 671 N N . ALA A 1 93 ? 15.392 -3.750 -33.125 1.00 96.31 93 ALA A N 1
ATOM 672 C CA . ALA A 1 93 ? 16.600 -3.354 -32.412 1.00 96.31 93 ALA A CA 1
ATOM 673 C C . ALA A 1 93 ? 17.761 -4.299 -32.742 1.00 96.31 93 ALA A C 1
ATOM 675 O O . ALA A 1 93 ? 17.553 -5.492 -32.952 1.00 96.31 93 ALA A O 1
ATOM 676 N N . GLU A 1 94 ? 18.987 -3.781 -32.755 1.00 97.31 94 GLU A N 1
ATOM 677 C CA . GLU A 1 94 ? 20.197 -4.587 -32.920 1.00 97.31 94 GLU A CA 1
ATOM 678 C C . GLU A 1 94 ? 20.884 -4.803 -31.570 1.00 97.31 94 GLU A C 1
ATOM 680 O O . GLU A 1 94 ? 21.068 -3.866 -30.795 1.00 97.31 94 GLU A O 1
ATOM 685 N N . LEU A 1 95 ? 21.318 -6.033 -31.301 1.00 98.00 95 LEU A N 1
ATOM 686 C CA . LEU A 1 95 ? 22.070 -6.367 -30.093 1.00 98.00 95 LEU A CA 1
ATOM 687 C C . LEU A 1 95 ? 23.573 -6.336 -30.399 1.00 98.00 95 LEU A C 1
ATOM 689 O O . LEU A 1 95 ? 24.038 -7.014 -31.316 1.00 98.00 95 LEU A O 1
ATOM 693 N N . ARG A 1 96 ? 24.342 -5.543 -29.649 1.00 97.62 96 ARG A N 1
ATOM 694 C CA . ARG A 1 96 ? 25.787 -5.344 -29.852 1.00 97.62 96 ARG A CA 1
ATOM 695 C C . ARG A 1 96 ? 26.551 -5.503 -28.526 1.00 97.62 96 ARG A C 1
ATOM 697 O O . ARG A 1 96 ? 26.022 -5.125 -27.485 1.00 97.62 96 ARG A O 1
ATOM 704 N N . PRO A 1 97 ? 27.799 -6.005 -28.528 1.00 96.50 97 PRO A N 1
ATOM 705 C CA . PRO A 1 97 ? 28.634 -6.039 -27.320 1.00 96.50 97 PRO A CA 1
ATOM 706 C C . PRO A 1 97 ? 29.026 -4.622 -26.873 1.00 96.50 97 PRO A C 1
ATOM 708 O O . PRO A 1 97 ? 29.023 -3.703 -27.700 1.00 96.50 97 PRO A O 1
ATOM 711 N N . LEU A 1 98 ? 29.395 -4.430 -25.600 1.00 94.88 98 LEU A N 1
ATOM 712 C CA . LEU A 1 98 ? 29.966 -3.159 -25.126 1.00 94.88 98 LEU A CA 1
ATOM 713 C C . LEU A 1 98 ? 31.319 -2.858 -25.784 1.00 94.88 98 LEU A C 1
ATOM 715 O O . LEU A 1 98 ? 32.059 -3.742 -26.211 1.00 94.88 98 LEU A O 1
ATOM 719 N N . THR A 1 99 ? 31.648 -1.574 -25.816 1.00 92.31 99 THR A N 1
ATOM 720 C CA . THR A 1 99 ? 32.970 -1.025 -26.110 1.00 92.31 99 THR A CA 1
ATOM 721 C C . THR A 1 99 ? 33.682 -0.616 -24.820 1.00 92.31 99 THR A C 1
ATOM 723 O O . THR A 1 99 ? 33.058 -0.420 -23.775 1.00 92.31 99 THR A O 1
ATOM 726 N N . ALA A 1 100 ? 34.999 -0.411 -24.894 1.00 84.88 100 ALA A N 1
ATOM 727 C CA . ALA A 1 100 ? 35.805 0.013 -23.747 1.00 84.88 100 ALA A CA 1
ATOM 728 C C . ALA A 1 100 ? 35.359 1.358 -23.132 1.00 84.88 100 ALA A C 1
ATOM 730 O O . ALA A 1 100 ? 35.575 1.596 -21.947 1.00 84.88 100 ALA A O 1
ATOM 731 N N . GLN A 1 101 ? 34.722 2.235 -23.916 1.00 86.81 101 GLN A N 1
ATOM 732 C CA . GLN A 1 101 ? 34.290 3.563 -23.462 1.00 86.81 101 GLN A CA 1
ATOM 733 C C . GLN A 1 101 ? 32.914 3.554 -22.775 1.00 86.81 101 GLN A C 1
ATOM 735 O O . GLN A 1 101 ? 32.537 4.538 -22.133 1.00 86.81 101 GLN A O 1
ATOM 740 N N . ASP A 1 102 ? 32.161 2.458 -22.883 1.00 94.31 102 ASP A N 1
ATOM 741 C CA . ASP A 1 102 ? 30.764 2.415 -22.449 1.00 94.31 102 ASP A CA 1
ATOM 742 C C . ASP A 1 102 ? 30.624 2.396 -20.923 1.00 94.31 102 ASP A C 1
ATOM 744 O O . ASP A 1 102 ? 29.772 3.097 -20.381 1.00 94.31 102 ASP A O 1
ATOM 748 N N . ARG A 1 103 ? 31.497 1.681 -20.201 1.00 93.69 103 ARG A N 1
ATOM 749 C CA . ARG A 1 103 ? 31.411 1.573 -18.731 1.00 93.69 103 ARG A CA 1
ATOM 750 C C . ARG A 1 103 ? 31.514 2.927 -18.030 1.00 93.69 103 ARG A C 1
ATOM 752 O O . ARG A 1 103 ? 30.712 3.236 -17.152 1.00 93.69 103 ARG A O 1
ATOM 759 N N . ALA A 1 104 ? 32.448 3.772 -18.469 1.00 92.75 104 ALA A N 1
ATOM 760 C CA . ALA A 1 104 ? 32.615 5.118 -17.922 1.00 92.75 104 ALA A CA 1
ATOM 761 C C . ALA A 1 104 ? 31.390 6.010 -18.194 1.00 92.75 104 ALA A C 1
ATOM 763 O O . ALA A 1 104 ? 31.044 6.859 -17.372 1.00 92.75 104 ALA A O 1
ATOM 764 N N . PHE A 1 105 ? 30.726 5.824 -19.338 1.00 94.94 105 PHE A N 1
ATOM 765 C CA . PHE A 1 105 ? 29.482 6.522 -19.654 1.00 94.94 105 PHE A CA 1
ATOM 766 C C . PHE A 1 105 ? 28.330 6.059 -18.751 1.00 94.94 105 PHE A C 1
ATOM 768 O O . PHE A 1 105 ? 27.638 6.894 -18.167 1.00 94.94 105 PHE A O 1
ATOM 775 N N . ILE A 1 106 ? 28.172 4.742 -18.576 1.00 96.31 106 ILE A N 1
ATOM 776 C CA . ILE A 1 106 ? 27.145 4.149 -17.708 1.00 96.31 106 ILE A CA 1
ATOM 777 C C . ILE A 1 106 ? 27.304 4.646 -16.269 1.00 96.31 106 ILE A C 1
ATOM 779 O O . ILE A 1 106 ? 26.323 5.078 -15.668 1.00 96.31 106 ILE A O 1
ATOM 783 N N . ALA A 1 107 ? 28.533 4.664 -15.743 1.00 94.62 107 ALA A N 1
ATOM 784 C CA . ALA A 1 107 ? 28.818 5.136 -14.389 1.00 94.62 107 ALA A CA 1
ATOM 785 C C . ALA A 1 107 ? 28.348 6.583 -14.153 1.00 94.62 107 ALA A C 1
ATOM 787 O O . ALA A 1 107 ? 27.680 6.855 -13.156 1.00 94.62 107 ALA A O 1
ATOM 788 N N . ARG A 1 108 ? 28.618 7.501 -15.095 1.00 94.81 108 ARG A N 1
ATOM 789 C CA . ARG A 1 108 ? 28.155 8.899 -14.997 1.00 94.81 108 ARG A CA 1
ATOM 790 C C . ARG A 1 108 ? 26.632 9.012 -15.040 1.00 94.81 108 ARG A C 1
ATOM 792 O O . ARG A 1 108 ? 26.053 9.749 -14.248 1.00 94.81 108 ARG A O 1
ATOM 799 N N . SER A 1 109 ? 25.987 8.273 -15.944 1.00 94.75 109 SER A N 1
ATOM 800 C CA . SER A 1 109 ? 24.523 8.256 -16.060 1.00 94.75 109 SER A CA 1
ATOM 801 C C . SER A 1 109 ? 23.865 7.732 -14.782 1.00 94.75 109 SER A C 1
ATOM 803 O O . SER A 1 109 ? 22.903 8.323 -14.298 1.00 94.75 109 SER A O 1
ATOM 805 N N . GLN A 1 110 ? 24.394 6.650 -14.205 1.00 93.94 110 GLN A N 1
ATOM 806 C CA . GLN A 1 110 ? 23.888 6.104 -12.948 1.00 93.94 110 GLN A CA 1
ATOM 807 C C . GLN A 1 110 ? 24.092 7.066 -11.780 1.00 93.94 110 GLN A C 1
ATOM 809 O O . GLN A 1 110 ? 23.182 7.216 -10.976 1.00 93.94 110 GLN A O 1
ATOM 814 N N . GLN A 1 111 ? 25.239 7.745 -11.693 1.00 94.12 111 GLN A N 1
ATOM 815 C CA . GLN A 1 111 ? 25.480 8.734 -10.641 1.00 94.12 111 GLN A CA 1
ATOM 816 C C . GLN A 1 111 ? 24.456 9.878 -10.690 1.00 94.12 111 GLN A C 1
ATOM 818 O O . GLN A 1 111 ? 23.912 10.252 -9.654 1.00 94.12 111 GLN A O 1
ATOM 823 N N . ALA A 1 112 ? 24.151 10.390 -11.886 1.00 94.31 112 ALA A N 1
ATOM 824 C CA . ALA A 1 112 ? 23.118 11.410 -12.066 1.00 94.31 112 ALA A CA 1
ATOM 825 C C . ALA A 1 112 ? 21.715 10.891 -11.698 1.00 94.31 112 ALA A C 1
ATOM 827 O O . ALA A 1 112 ? 20.962 11.588 -11.025 1.00 94.31 112 ALA A O 1
ATOM 828 N N . PHE A 1 113 ? 21.386 9.650 -12.072 1.00 94.31 113 PHE A N 1
ATOM 829 C CA . PHE A 1 113 ? 20.111 9.032 -11.706 1.00 94.31 113 PHE A CA 1
ATOM 830 C C . PHE A 1 113 ? 19.971 8.809 -10.190 1.00 94.31 113 PHE A C 1
ATOM 832 O O . PHE A 1 113 ? 18.916 9.085 -9.629 1.00 94.31 113 PHE A O 1
ATOM 839 N N . VAL A 1 114 ? 21.029 8.341 -9.516 1.00 91.94 114 VAL A N 1
ATOM 840 C CA . VAL A 1 114 ? 21.048 8.177 -8.052 1.00 91.94 114 VAL A CA 1
ATOM 841 C C . VAL A 1 114 ? 20.805 9.521 -7.373 1.00 91.94 114 VAL A C 1
ATOM 843 O O . VAL A 1 114 ? 19.947 9.593 -6.502 1.00 91.94 114 VAL A O 1
ATOM 846 N N . ALA A 1 115 ? 21.488 10.580 -7.816 1.00 90.38 115 ALA A N 1
ATOM 847 C CA . ALA A 1 115 ? 21.296 11.918 -7.266 1.00 90.38 115 ALA A CA 1
ATOM 848 C C . ALA A 1 115 ? 19.842 12.408 -7.415 1.00 90.38 115 ALA A C 1
ATOM 850 O O . ALA A 1 115 ? 19.295 12.959 -6.467 1.00 90.38 115 ALA A O 1
ATOM 851 N N . ASP A 1 116 ? 19.190 12.164 -8.559 1.00 87.62 116 ASP A N 1
ATOM 852 C CA . ASP A 1 116 ? 17.776 12.527 -8.765 1.00 87.62 116 ASP A CA 1
ATOM 853 C C . ASP A 1 116 ? 16.824 11.740 -7.846 1.00 87.62 116 ASP A C 1
ATOM 855 O O . ASP A 1 116 ? 15.863 12.296 -7.321 1.00 87.62 116 ASP A O 1
ATOM 859 N N . VAL A 1 117 ? 17.103 10.454 -7.608 1.00 84.00 117 VAL A N 1
ATOM 860 C CA . VAL A 1 117 ? 16.312 9.619 -6.690 1.00 84.00 117 VAL A CA 1
ATOM 861 C C . VAL A 1 117 ? 16.514 10.033 -5.231 1.00 84.00 117 VAL A C 1
ATOM 863 O O . VAL A 1 117 ? 15.553 10.028 -4.463 1.00 84.00 117 VAL A O 1
ATOM 866 N N . GLU A 1 118 ? 17.727 10.419 -4.835 1.00 84.81 118 GLU A N 1
ATOM 867 C CA . GLU A 1 118 ? 18.020 10.866 -3.467 1.00 84.81 118 GLU A CA 1
ATOM 868 C C . GLU A 1 118 ? 17.288 12.167 -3.097 1.00 84.81 118 GLU A C 1
ATOM 870 O O . GLU A 1 118 ? 16.964 12.368 -1.927 1.00 84.81 118 GLU A O 1
ATOM 875 N N . LEU A 1 119 ? 16.928 13.003 -4.082 1.00 79.12 119 LEU A N 1
ATOM 876 C CA . LEU A 1 119 ? 16.041 14.157 -3.869 1.00 79.12 119 LEU A CA 1
ATOM 877 C C . LEU A 1 119 ? 14.629 13.748 -3.422 1.00 79.12 119 LEU A C 1
ATOM 879 O O . LEU A 1 119 ? 13.957 14.519 -2.744 1.00 79.12 119 LEU A O 1
ATOM 883 N N . LEU A 1 120 ? 14.171 12.555 -3.809 1.00 73.44 120 LEU A N 1
ATOM 884 C CA . LEU A 1 120 ? 12.834 12.053 -3.489 1.00 73.44 120 LEU A CA 1
ATOM 885 C C . LEU A 1 120 ? 12.821 11.172 -2.243 1.00 73.44 120 LEU A C 1
ATOM 887 O O . LEU A 1 120 ? 11.933 11.294 -1.407 1.00 73.44 120 LEU A O 1
ATOM 891 N N . MET A 1 121 ? 13.778 10.249 -2.149 1.00 71.56 121 MET A N 1
ATOM 892 C CA . MET A 1 121 ? 13.756 9.155 -1.168 1.00 71.56 121 MET A CA 1
ATOM 893 C C . MET A 1 121 ? 14.734 9.391 -0.007 1.00 71.56 121 MET A C 1
ATOM 895 O O . MET A 1 121 ? 14.935 8.512 0.830 1.00 71.56 121 MET A O 1
ATOM 899 N N . GLY A 1 122 ? 15.367 10.564 0.038 1.00 74.75 122 GLY A N 1
ATOM 900 C CA . GLY A 1 122 ? 16.450 10.871 0.963 1.00 74.75 122 GLY A CA 1
ATOM 901 C C . GLY A 1 122 ? 17.793 10.270 0.527 1.00 74.75 122 GLY A C 1
ATOM 902 O O . GLY A 1 122 ? 17.867 9.547 -0.468 1.00 74.75 122 GLY A O 1
ATOM 903 N N . PRO A 1 123 ? 18.878 10.565 1.259 1.00 73.56 123 PRO A N 1
ATOM 904 C CA . PRO A 1 123 ? 20.235 10.176 0.880 1.00 73.56 123 PRO A CA 1
ATOM 905 C C . PRO A 1 123 ? 20.481 8.658 0.967 1.00 73.56 123 PRO A C 1
ATOM 907 O O . PRO A 1 123 ? 19.725 7.919 1.595 1.00 73.56 123 PRO A O 1
ATOM 910 N N . HIS A 1 124 ? 21.608 8.215 0.398 1.00 77.88 124 HIS A N 1
ATOM 911 C CA . HIS A 1 124 ? 22.172 6.859 0.498 1.00 77.88 124 HIS A CA 1
ATOM 912 C C . HIS A 1 124 ? 21.445 5.758 -0.292 1.00 77.88 124 HIS A C 1
ATOM 914 O O . HIS A 1 124 ? 21.663 4.571 -0.058 1.00 77.88 124 HIS A O 1
ATOM 920 N N . GLN A 1 125 ? 20.689 6.120 -1.328 1.00 82.31 125 GLN A N 1
ATOM 921 C CA . GLN A 1 125 ? 19.918 5.163 -2.140 1.00 82.31 125 GLN A CA 1
ATOM 922 C C . GLN A 1 125 ? 20.777 4.355 -3.129 1.00 82.31 125 GLN A C 1
ATOM 924 O O . GLN A 1 125 ? 20.307 3.406 -3.762 1.00 82.31 125 GLN A O 1
ATOM 929 N N . GLY A 1 126 ? 22.060 4.696 -3.280 1.00 84.19 126 GLY A N 1
ATOM 930 C CA . GLY A 1 126 ? 22.950 4.071 -4.263 1.00 84.19 126 GLY A CA 1
ATOM 931 C C . GLY A 1 126 ? 23.160 2.559 -4.084 1.00 84.19 126 GLY A C 1
ATOM 932 O O . GLY A 1 126 ? 23.391 1.851 -5.067 1.00 84.19 126 GLY A O 1
ATOM 933 N 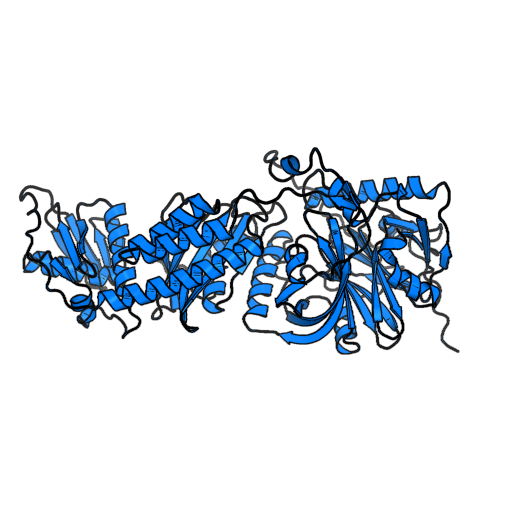N . ALA A 1 127 ? 23.088 2.027 -2.858 1.00 86.69 127 ALA A N 1
ATOM 934 C CA . ALA A 1 127 ? 23.190 0.582 -2.620 1.00 86.69 127 ALA A CA 1
ATOM 935 C C . ALA A 1 127 ? 21.943 -0.162 -3.127 1.00 86.69 127 ALA A C 1
ATOM 937 O O . ALA A 1 127 ? 22.070 -1.141 -3.866 1.00 86.69 127 ALA A O 1
ATOM 938 N N . LEU A 1 128 ? 20.756 0.361 -2.804 1.00 88.44 128 LEU A N 1
ATOM 939 C CA . LEU A 1 128 ? 19.470 -0.177 -3.244 1.00 88.44 128 LEU A CA 1
ATOM 940 C C . LEU A 1 128 ? 19.343 -0.141 -4.768 1.00 88.44 128 LEU A C 1
ATOM 942 O O . LEU A 1 128 ? 19.014 -1.146 -5.399 1.00 88.44 128 LEU A O 1
ATOM 946 N N . LEU A 1 129 ? 19.682 0.999 -5.376 1.00 89.19 129 LEU A N 1
ATOM 947 C CA . LEU A 1 129 ? 19.634 1.161 -6.826 1.00 89.19 129 LEU A CA 1
ATOM 948 C C . LEU A 1 129 ? 20.620 0.237 -7.549 1.00 89.19 129 LEU A C 1
ATOM 950 O O . LEU A 1 129 ? 20.269 -0.299 -8.597 1.00 89.19 129 LEU A O 1
ATOM 954 N N . ARG A 1 130 ? 21.811 -0.022 -6.992 1.00 89.88 130 ARG A N 1
ATOM 955 C CA . ARG A 1 130 ? 22.738 -1.022 -7.555 1.00 89.88 130 ARG A CA 1
ATOM 956 C C . ARG A 1 130 ? 22.200 -2.444 -7.463 1.00 89.88 130 ARG A C 1
ATOM 958 O O . ARG A 1 130 ? 22.341 -3.177 -8.434 1.00 89.88 130 ARG A O 1
ATOM 965 N N . ALA A 1 131 ? 21.581 -2.837 -6.351 1.00 90.38 131 ALA A N 1
ATOM 966 C CA . ALA A 1 131 ? 20.952 -4.155 -6.240 1.00 90.38 131 ALA A CA 1
ATOM 967 C C . ALA A 1 131 ? 19.840 -4.326 -7.299 1.00 90.38 131 ALA A C 1
ATOM 969 O O . ALA A 1 131 ? 19.835 -5.286 -8.082 1.00 90.38 131 ALA A O 1
ATOM 970 N N . ALA A 1 132 ? 18.969 -3.319 -7.414 1.00 90.75 132 ALA A N 1
ATOM 971 C CA . ALA A 1 132 ? 17.859 -3.316 -8.360 1.00 90.75 132 ALA A CA 1
ATOM 972 C C . ALA A 1 132 ? 18.312 -3.298 -9.826 1.00 90.75 132 ALA A C 1
ATOM 974 O O . ALA A 1 132 ? 17.928 -4.165 -10.617 1.00 90.75 132 ALA A O 1
ATOM 975 N N . LEU A 1 133 ? 19.157 -2.340 -10.201 1.00 91.06 133 LEU A N 1
ATOM 976 C CA . LEU A 1 133 ? 19.524 -2.090 -11.594 1.00 91.06 133 LEU A CA 1
ATOM 977 C C . LEU A 1 133 ? 20.724 -2.916 -12.062 1.00 91.06 133 LEU A C 1
ATOM 979 O O . LEU A 1 133 ? 20.743 -3.362 -13.206 1.00 91.06 133 LEU A O 1
ATOM 983 N N . GLY A 1 134 ? 21.695 -3.147 -11.183 1.00 91.06 134 GLY A N 1
ATOM 984 C CA . GLY A 1 134 ? 23.056 -3.550 -11.530 1.00 91.06 134 GLY A CA 1
ATOM 985 C C . GLY A 1 134 ? 24.034 -2.371 -11.497 1.00 91.06 134 GLY A C 1
ATOM 986 O O . GLY A 1 134 ? 23.650 -1.198 -11.472 1.00 91.06 134 GLY A O 1
ATOM 987 N N . SER A 1 135 ? 25.320 -2.691 -11.484 1.00 91.06 135 SER A N 1
ATOM 988 C CA . SER A 1 135 ? 26.434 -1.747 -11.544 1.00 91.06 135 SER A CA 1
ATOM 989 C C . SER A 1 135 ? 26.936 -1.552 -12.985 1.00 91.06 135 SER A C 1
ATOM 991 O O . SER A 1 135 ? 26.591 -2.333 -13.875 1.00 91.06 135 SER A O 1
ATOM 993 N N . PRO A 1 136 ? 27.790 -0.545 -13.252 1.00 92.31 136 PRO A N 1
ATOM 994 C CA . PRO A 1 136 ? 28.394 -0.365 -14.574 1.00 92.31 136 PRO A CA 1
ATOM 995 C C . PRO A 1 136 ? 29.257 -1.555 -15.019 1.00 92.31 136 PRO A C 1
ATOM 997 O O . PRO A 1 136 ? 29.448 -1.751 -16.220 1.00 92.31 136 PRO A O 1
ATOM 1000 N N . GLU A 1 137 ? 29.775 -2.346 -14.074 1.00 91.62 137 GLU A N 1
ATOM 1001 C CA . GLU A 1 137 ? 30.572 -3.547 -14.353 1.00 91.62 137 GLU A CA 1
ATOM 1002 C C . GLU A 1 137 ? 29.706 -4.734 -14.789 1.00 91.62 137 GLU A C 1
ATOM 1004 O O . GLU A 1 137 ? 30.140 -5.547 -15.605 1.00 91.62 137 GLU A O 1
ATOM 1009 N N . ASP A 1 138 ? 28.450 -4.777 -14.341 1.00 92.62 138 ASP A N 1
ATOM 1010 C CA . ASP A 1 138 ? 27.494 -5.826 -14.715 1.00 92.62 138 ASP A CA 1
ATOM 1011 C C . ASP A 1 138 ? 26.951 -5.642 -16.141 1.00 92.62 138 ASP A C 1
ATOM 1013 O O . ASP A 1 138 ? 26.353 -6.554 -16.707 1.00 92.62 138 ASP A O 1
ATOM 1017 N N . ALA A 1 139 ? 27.134 -4.459 -16.739 1.00 94.31 139 ALA A N 1
ATOM 1018 C CA . ALA A 1 139 ? 26.703 -4.192 -18.105 1.00 94.31 139 ALA A CA 1
ATOM 1019 C C . ALA A 1 139 ? 27.505 -5.030 -19.113 1.00 94.31 139 ALA A C 1
ATOM 1021 O O . ALA A 1 139 ? 28.740 -4.973 -19.141 1.00 94.31 139 ALA A O 1
ATOM 1022 N N . ASP A 1 140 ? 26.802 -5.763 -19.971 1.00 95.88 140 ASP A N 1
ATOM 1023 C CA . ASP A 1 140 ? 27.380 -6.721 -20.922 1.00 95.88 140 ASP A CA 1
ATOM 1024 C C . ASP A 1 140 ? 26.761 -6.642 -22.334 1.00 95.88 140 ASP A C 1
ATOM 1026 O O . ASP A 1 140 ? 27.330 -7.182 -23.287 1.00 95.88 140 ASP A O 1
ATOM 1030 N N . LEU A 1 141 ? 25.670 -5.882 -22.514 1.00 97.62 141 LEU A N 1
ATOM 1031 C CA . LEU A 1 141 ? 25.016 -5.712 -23.810 1.00 97.62 141 LEU A CA 1
ATOM 1032 C C . LEU A 1 141 ? 24.552 -4.273 -24.107 1.00 97.62 141 LEU A C 1
ATOM 1034 O O . LEU A 1 141 ? 24.073 -3.543 -23.235 1.00 97.62 141 LEU A O 1
ATOM 1038 N N . ARG A 1 142 ? 24.638 -3.891 -25.388 1.00 97.75 142 ARG A N 1
ATOM 1039 C CA . ARG A 1 142 ? 23.998 -2.708 -25.975 1.00 97.75 142 ARG A CA 1
ATOM 1040 C C . ARG A 1 142 ? 22.809 -3.108 -26.839 1.00 97.75 142 ARG A C 1
ATOM 1042 O O . ARG A 1 142 ? 22.935 -3.972 -27.707 1.00 97.75 142 ARG A O 1
ATOM 1049 N N . ILE A 1 143 ? 21.691 -2.417 -26.657 1.00 98.31 143 ILE A N 1
ATOM 1050 C CA . ILE A 1 143 ? 20.538 -2.456 -27.559 1.00 98.31 143 ILE A CA 1
ATOM 1051 C C . ILE A 1 143 ? 20.571 -1.175 -28.393 1.00 98.31 143 ILE A C 1
ATOM 1053 O O . ILE A 1 143 ? 20.433 -0.077 -27.856 1.00 98.31 143 ILE A O 1
ATOM 1057 N N . VAL A 1 144 ? 20.773 -1.314 -29.699 1.00 98.00 144 VAL A N 1
ATOM 1058 C CA . VAL A 1 144 ? 20.838 -0.207 -30.655 1.00 98.00 144 VAL A CA 1
ATOM 1059 C C . VAL A 1 144 ? 19.491 -0.091 -31.358 1.00 98.00 144 VAL A C 1
ATOM 1061 O O . VAL A 1 144 ? 19.048 -1.017 -32.035 1.00 98.00 144 VAL A O 1
ATOM 1064 N N . VAL A 1 145 ? 18.835 1.051 -31.196 1.00 96.56 145 VAL A N 1
ATOM 1065 C CA . VAL A 1 145 ? 17.490 1.326 -31.708 1.00 96.56 145 VAL A CA 1
ATOM 1066 C C . VAL A 1 145 ? 17.490 2.534 -32.633 1.00 96.56 145 VAL A C 1
ATOM 1068 O O . VAL A 1 145 ? 18.160 3.537 -32.384 1.00 96.56 145 VAL A O 1
ATOM 1071 N N . ARG A 1 146 ? 16.702 2.434 -33.706 1.00 96.25 146 ARG A N 1
ATOM 1072 C CA . ARG A 1 146 ? 16.405 3.527 -34.639 1.00 96.25 146 ARG A CA 1
ATOM 1073 C C . ARG A 1 146 ? 14.943 3.920 -34.443 1.00 96.25 146 ARG A C 1
ATOM 1075 O O . ARG A 1 146 ? 14.071 3.180 -34.903 1.00 96.25 146 ARG A O 1
ATOM 1082 N N . PRO A 1 147 ? 14.659 5.005 -33.705 1.00 94.69 147 PRO A N 1
ATOM 1083 C CA . PRO A 1 147 ? 13.289 5.384 -33.402 1.00 94.69 147 PRO A CA 1
ATOM 1084 C C . PRO A 1 147 ? 12.491 5.651 -34.681 1.00 94.69 147 PRO A C 1
ATOM 1086 O O . PRO A 1 147 ? 12.999 6.255 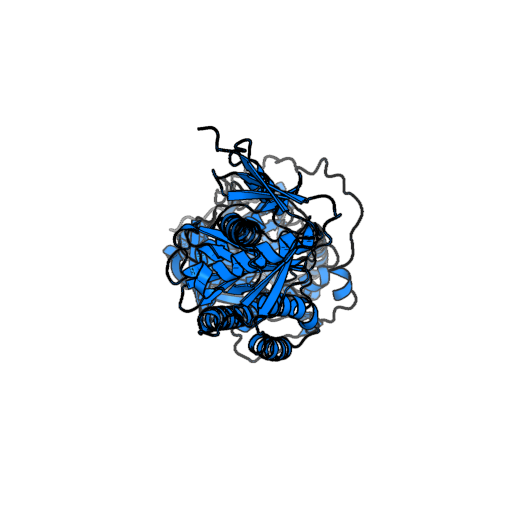-35.623 1.00 94.69 147 PRO A O 1
ATOM 1089 N N . ASN A 1 148 ? 11.232 5.227 -34.705 1.00 93.38 148 ASN A N 1
ATOM 1090 C CA . ASN A 1 148 ? 10.270 5.580 -35.754 1.00 93.38 148 ASN A CA 1
ATOM 1091 C C . ASN A 1 148 ? 9.060 6.351 -35.203 1.00 93.38 148 ASN A C 1
ATOM 1093 O O . ASN A 1 148 ? 8.263 6.882 -35.969 1.00 93.38 148 ASN A O 1
ATOM 1097 N N . ALA A 1 149 ? 8.934 6.440 -33.877 1.00 92.25 149 ALA A N 1
ATOM 1098 C CA . ALA A 1 149 ? 7.925 7.240 -33.203 1.00 92.25 149 ALA A CA 1
ATOM 1099 C C . ALA A 1 149 ? 8.416 7.682 -31.820 1.00 92.25 149 ALA A C 1
ATOM 1101 O O . ALA A 1 149 ? 9.200 6.984 -31.168 1.00 92.25 149 ALA A O 1
ATOM 1102 N N . SER A 1 150 ? 7.916 8.824 -31.353 1.00 92.94 150 SER A N 1
ATOM 1103 C CA . SER A 1 150 ? 8.144 9.331 -30.003 1.00 92.94 150 SER A CA 1
ATOM 1104 C C . SER A 1 150 ? 6.882 9.989 -29.443 1.00 92.94 150 SER A C 1
ATOM 1106 O O . SER A 1 150 ? 6.065 10.533 -30.185 1.00 92.94 150 SER A O 1
ATOM 1108 N N . PHE A 1 151 ? 6.705 9.905 -28.127 1.00 91.38 151 PHE A N 1
ATOM 1109 C CA . PHE A 1 151 ? 5.476 10.268 -27.430 1.00 91.38 151 PHE A CA 1
ATOM 1110 C C . PHE A 1 151 ? 5.784 10.991 -26.118 1.00 91.38 151 PHE A C 1
ATOM 1112 O O . PHE A 1 151 ? 6.690 10.598 -25.379 1.00 91.38 151 PHE A O 1
ATOM 1119 N N . GLU A 1 152 ? 4.977 12.002 -25.800 1.00 88.19 152 GLU A N 1
ATOM 1120 C CA . GLU A 1 152 ? 4.869 12.561 -24.454 1.00 88.19 152 GLU A CA 1
ATOM 1121 C C . GLU A 1 152 ? 4.165 11.530 -23.564 1.00 88.19 152 GLU A C 1
ATOM 1123 O O . GLU A 1 152 ? 3.117 10.988 -23.920 1.00 88.19 152 GLU A O 1
ATOM 1128 N N . GLN A 1 153 ? 4.754 11.211 -22.419 1.00 82.69 153 GLN A N 1
ATOM 1129 C CA . GLN A 1 153 ? 4.218 10.259 -21.440 1.00 82.69 153 GLN A CA 1
ATOM 1130 C C . GLN A 1 153 ? 4.205 10.851 -20.028 1.00 82.69 153 GLN A C 1
ATOM 1132 O O . GLN A 1 153 ? 3.854 10.156 -19.077 1.00 82.69 153 GLN A O 1
ATOM 1137 N N . THR A 1 154 ? 4.568 12.126 -19.871 1.00 79.94 154 THR A N 1
ATOM 1138 C CA . THR A 1 154 ? 4.418 12.834 -18.601 1.00 79.94 154 THR A CA 1
ATOM 1139 C C . THR A 1 154 ? 2.938 12.829 -18.203 1.00 79.94 154 THR A C 1
ATOM 1141 O O . THR A 1 154 ? 2.107 13.238 -19.024 1.00 79.94 154 THR A O 1
ATOM 1144 N N . PRO A 1 155 ? 2.584 12.394 -16.977 1.00 69.88 155 PRO A N 1
ATOM 1145 C CA . PRO A 1 155 ? 1.202 12.399 -16.512 1.00 69.88 155 PRO A CA 1
ATOM 1146 C C . PRO A 1 155 ? 0.535 13.768 -16.711 1.00 69.88 155 PRO A C 1
ATOM 1148 O O . PRO A 1 155 ? 1.063 14.801 -16.301 1.00 69.88 155 PRO A O 1
ATOM 1151 N N . GLY A 1 156 ? -0.624 13.783 -17.372 1.00 67.00 156 GLY A N 1
ATOM 1152 C CA . GLY A 1 156 ? -1.369 15.004 -17.679 1.00 67.00 156 GLY A CA 1
ATOM 1153 C C . GLY A 1 156 ? -2.088 14.958 -19.035 1.00 67.00 156 GLY A C 1
ATOM 1154 O O . GLY A 1 156 ? -2.047 13.942 -19.725 1.00 67.00 156 GLY A O 1
ATOM 1155 N N . PRO A 1 157 ? -2.728 16.064 -19.461 1.00 66.88 157 PRO A N 1
ATOM 1156 C CA . PRO A 1 157 ? -3.613 16.093 -20.637 1.00 66.88 157 PRO A CA 1
ATOM 1157 C C . PRO A 1 157 ? -2.950 15.740 -21.976 1.00 66.88 157 PRO A C 1
ATOM 1159 O O . PRO A 1 157 ? -3.637 15.391 -22.931 1.00 66.88 157 PRO A O 1
ATOM 1162 N N . ARG A 1 158 ? -1.618 15.865 -22.065 1.00 71.12 158 ARG A N 1
ATOM 1163 C CA . ARG A 1 158 ? -0.841 15.561 -23.278 1.00 71.12 158 ARG A CA 1
ATOM 1164 C C . ARG A 1 158 ? -0.235 14.155 -23.284 1.00 71.12 158 ARG A C 1
ATOM 1166 O O . ARG A 1 158 ? 0.426 13.796 -24.255 1.00 71.12 158 ARG A O 1
ATOM 1173 N N . ALA A 1 159 ? -0.433 13.367 -22.227 1.00 75.00 159 ALA A N 1
ATOM 1174 C CA . ALA A 1 159 ? 0.077 12.004 -22.165 1.00 75.00 159 ALA A CA 1
ATOM 1175 C C . ALA A 1 159 ? -0.481 11.168 -23.331 1.00 75.00 159 ALA A C 1
ATOM 1177 O O . ALA A 1 159 ? -1.680 11.174 -23.604 1.00 75.00 159 ALA A O 1
ATOM 1178 N N . GLY A 1 160 ? 0.399 10.457 -24.033 1.00 79.75 160 GLY A N 1
ATOM 1179 C CA . GLY A 1 160 ? 0.063 9.667 -25.219 1.00 79.75 160 GLY A CA 1
ATOM 1180 C C . GLY A 1 160 ? 0.163 10.415 -26.548 1.00 79.75 160 GLY A C 1
ATOM 1181 O O . GLY A 1 160 ? 0.077 9.769 -27.589 1.00 79.75 160 GLY A O 1
ATOM 1182 N N . GLN A 1 161 ? 0.372 11.736 -26.551 1.00 85.06 161 GLN A N 1
ATOM 1183 C CA . GLN A 1 161 ? 0.469 12.499 -27.798 1.00 85.06 161 GLN A CA 1
ATOM 1184 C C . GLN A 1 161 ? 1.840 12.304 -28.471 1.00 85.06 161 GLN A C 1
ATOM 1186 O O . GLN A 1 161 ? 2.861 12.292 -27.774 1.00 85.06 161 GLN A O 1
ATOM 1191 N N . PRO A 1 162 ? 1.897 12.168 -29.811 1.00 85.81 162 PRO A N 1
ATOM 1192 C CA . PRO A 1 162 ? 3.158 12.150 -30.545 1.00 85.81 162 PRO A CA 1
ATOM 1193 C C . PRO A 1 162 ? 3.943 13.449 -30.341 1.00 85.81 162 PRO A C 1
ATOM 1195 O O . PRO A 1 162 ? 3.370 14.537 -30.401 1.00 85.81 162 PRO A O 1
ATOM 1198 N N . LEU A 1 163 ? 5.257 13.350 -30.148 1.00 79.94 163 LEU A N 1
ATOM 1199 C CA . LEU A 1 163 ? 6.123 14.527 -30.140 1.00 79.94 163 LEU A CA 1
ATOM 1200 C C . LEU A 1 163 ? 6.403 14.929 -31.590 1.00 79.94 163 LEU A C 1
ATOM 1202 O O . LEU A 1 163 ? 7.062 14.200 -32.330 1.00 79.94 163 LEU A O 1
ATOM 1206 N N . THR A 1 164 ? 5.915 16.095 -32.007 1.00 62.47 164 THR A N 1
ATOM 1207 C CA . THR A 1 164 ? 6.318 16.683 -33.293 1.00 62.47 164 THR A CA 1
ATOM 1208 C C . THR A 1 164 ? 7.607 17.486 -33.117 1.00 62.47 164 THR A C 1
ATOM 1210 O O . THR A 1 164 ? 7.850 18.069 -32.058 1.00 62.47 164 THR A O 1
ATOM 1213 N N . SER A 1 165 ? 8.442 17.546 -34.158 1.00 49.00 165 SER A N 1
ATOM 1214 C CA . SER A 1 165 ? 9.750 18.227 -34.167 1.00 49.00 165 SER A CA 1
ATOM 1215 C C . SER A 1 165 ? 9.711 19.715 -33.768 1.00 49.00 165 SER A C 1
ATOM 1217 O O . SER A 1 165 ? 10.754 20.279 -33.452 1.00 49.00 165 SER A O 1
ATOM 1219 N N . ALA A 1 166 ? 8.527 20.339 -33.721 1.00 38.81 166 ALA A N 1
ATOM 1220 C CA . ALA A 1 166 ? 8.316 21.746 -33.376 1.00 38.81 166 ALA A CA 1
ATOM 1221 C C . ALA A 1 166 ? 7.817 22.006 -31.932 1.00 38.81 166 ALA A C 1
ATOM 1223 O O . ALA A 1 166 ? 7.656 23.161 -31.551 1.00 38.81 166 ALA A O 1
ATOM 1224 N N . GLN A 1 167 ? 7.548 20.976 -31.117 1.00 43.25 167 GLN A N 1
ATOM 1225 C CA . GLN A 1 167 ? 6.898 21.136 -29.797 1.00 43.25 167 GLN A CA 1
ATOM 1226 C C . GLN A 1 167 ? 7.853 21.119 -28.588 1.00 43.25 167 GLN A C 1
ATOM 1228 O O . GLN A 1 167 ? 7.403 21.115 -27.440 1.00 43.25 167 GLN A O 1
ATOM 1233 N N . ALA A 1 168 ? 9.162 21.169 -28.833 1.00 37.59 168 ALA A N 1
ATOM 1234 C CA . ALA A 1 168 ? 10.208 21.303 -27.820 1.00 37.59 168 ALA A CA 1
ATOM 1235 C C . ALA A 1 168 ? 10.350 22.770 -27.343 1.00 37.59 168 ALA A C 1
ATOM 1237 O O . ALA A 1 168 ? 11.390 23.399 -27.504 1.00 37.59 168 ALA A O 1
ATOM 1238 N N . ALA A 1 169 ? 9.263 23.364 -26.840 1.00 32.03 169 ALA A N 1
ATOM 1239 C CA . ALA A 1 169 ? 9.314 24.669 -26.182 1.00 32.03 169 ALA A CA 1
ATOM 1240 C C . ALA A 1 169 ? 9.574 24.479 -24.675 1.00 32.03 169 ALA A C 1
ATOM 1242 O O . ALA A 1 169 ? 9.005 23.557 -24.075 1.00 32.03 169 ALA A O 1
ATOM 1243 N N . PRO A 1 170 ? 10.393 25.337 -24.040 1.00 36.22 170 PRO A N 1
ATOM 1244 C CA . PRO A 1 170 ? 10.772 25.174 -22.645 1.00 36.22 170 PRO A CA 1
ATOM 1245 C C . PRO A 1 170 ? 9.544 25.295 -21.740 1.00 36.22 170 PRO A C 1
ATOM 1247 O O . PRO A 1 170 ? 8.821 26.291 -21.772 1.00 36.22 170 PRO A O 1
ATOM 1250 N N . ARG A 1 171 ? 9.330 24.300 -20.875 1.00 38.75 171 ARG A N 1
ATOM 1251 C CA . ARG A 1 171 ? 8.674 24.564 -19.593 1.00 38.75 171 ARG A CA 1
ATOM 1252 C C . ARG A 1 171 ? 9.759 25.053 -18.646 1.00 38.75 171 ARG A C 1
ATOM 1254 O O . ARG A 1 171 ? 10.771 24.375 -18.494 1.00 38.75 171 ARG A O 1
ATOM 1261 N N . ALA A 1 172 ? 9.557 26.230 -18.061 1.00 29.75 172 ALA A N 1
ATOM 1262 C CA . ALA A 1 172 ? 10.364 26.674 -16.936 1.00 29.75 172 ALA A CA 1
ATOM 1263 C C . ALA A 1 172 ? 10.304 25.593 -15.849 1.00 29.75 172 ALA A C 1
ATOM 1265 O O . ALA A 1 172 ? 9.210 25.161 -15.475 1.00 29.75 172 ALA A O 1
ATOM 1266 N N . ASP A 1 173 ? 11.470 25.141 -15.393 1.00 32.62 173 ASP A N 1
ATOM 1267 C CA . ASP A 1 173 ? 11.581 24.390 -14.148 1.00 32.62 173 ASP A CA 1
ATOM 1268 C C . ASP A 1 173 ? 11.011 25.286 -13.039 1.00 32.62 173 ASP A C 1
ATOM 1270 O O . ASP A 1 173 ? 11.501 26.408 -12.868 1.00 32.62 173 ASP A O 1
ATOM 1274 N N . PRO A 1 174 ? 10.001 24.855 -12.267 1.00 28.97 174 PRO A N 1
ATOM 1275 C CA . PRO A 1 174 ? 9.635 25.536 -11.037 1.00 28.97 174 PRO A CA 1
ATOM 1276 C C . PRO A 1 174 ? 10.690 25.201 -9.969 1.00 28.97 174 PRO A C 1
ATOM 1278 O O . PRO A 1 174 ? 10.387 24.594 -8.953 1.00 28.97 174 PRO A O 1
ATOM 1281 N N . SER A 1 175 ? 11.957 25.540 -10.221 1.00 31.28 175 SER A N 1
ATOM 1282 C CA . SER A 1 175 ? 13.062 25.376 -9.270 1.00 31.28 175 SER A CA 1
ATOM 1283 C C . SER A 1 175 ? 13.521 26.707 -8.672 1.00 31.28 175 SER A C 1
ATOM 1285 O O . SER A 1 175 ? 14.550 26.761 -8.004 1.00 31.28 175 SER A O 1
ATOM 1287 N N . SER A 1 176 ? 12.794 27.804 -8.895 1.00 27.86 176 SER A N 1
ATOM 1288 C CA . SER A 1 176 ? 13.056 29.059 -8.193 1.00 27.86 176 SER A CA 1
ATOM 1289 C C . SER A 1 176 ? 12.135 29.171 -6.979 1.00 27.86 176 SER A C 1
ATOM 1291 O O . SER A 1 176 ? 10.956 29.478 -7.138 1.00 27.86 176 SER A O 1
ATOM 1293 N N . ALA A 1 177 ? 12.729 28.975 -5.799 1.00 27.75 177 ALA A N 1
ATOM 1294 C CA . ALA A 1 177 ? 12.176 29.149 -4.452 1.00 27.75 177 ALA A CA 1
ATOM 1295 C C . ALA A 1 177 ? 11.499 27.917 -3.821 1.00 27.75 177 ALA A C 1
ATOM 1297 O O . ALA A 1 177 ? 10.284 27.865 -3.662 1.00 27.75 177 ALA A O 1
ATOM 1298 N N . ILE A 1 178 ? 12.321 26.979 -3.343 1.00 25.34 178 ILE A N 1
ATOM 1299 C CA . ILE A 1 178 ? 12.023 26.260 -2.099 1.00 25.34 178 ILE A CA 1
ATOM 1300 C C . ILE A 1 178 ? 13.240 26.460 -1.197 1.00 25.34 178 ILE A C 1
ATOM 1302 O O . ILE A 1 178 ? 14.319 25.934 -1.462 1.00 25.34 178 ILE A O 1
ATOM 1306 N N . ASP A 1 179 ? 13.071 27.307 -0.189 1.00 22.39 179 ASP A N 1
ATOM 1307 C CA . ASP A 1 179 ? 14.049 27.522 0.872 1.00 22.39 179 ASP A CA 1
ATOM 1308 C C . ASP A 1 179 ? 13.939 26.323 1.829 1.00 22.39 179 ASP A C 1
ATOM 1310 O O . ASP A 1 179 ? 12.879 26.084 2.409 1.00 22.39 179 ASP A O 1
ATOM 1314 N N . LEU A 1 180 ? 14.991 25.505 1.914 1.00 24.12 180 LEU A N 1
ATOM 1315 C CA . LEU A 1 180 ? 15.034 24.296 2.744 1.00 24.12 180 LEU A CA 1
ATOM 1316 C C . LEU A 1 180 ? 15.255 24.678 4.219 1.00 24.12 180 LEU A C 1
ATOM 1318 O O . LEU A 1 180 ? 16.342 25.158 4.551 1.00 24.12 180 LEU A O 1
ATOM 1322 N N . PRO A 1 181 ? 14.322 24.407 5.152 1.00 23.00 181 PRO A N 1
ATOM 1323 C CA . PRO A 1 181 ? 14.671 24.401 6.562 1.00 23.00 181 PRO A CA 1
ATOM 1324 C C . PRO A 1 181 ? 15.531 23.168 6.871 1.00 23.00 181 PRO A C 1
ATOM 1326 O O . PRO A 1 181 ? 15.119 22.020 6.713 1.00 23.00 181 PRO A O 1
ATOM 1329 N N . ALA A 1 182 ? 16.749 23.413 7.345 1.00 27.53 182 ALA A N 1
ATOM 1330 C CA . ALA A 1 182 ? 17.618 22.383 7.890 1.00 27.53 182 ALA A CA 1
ATOM 1331 C C . ALA A 1 182 ? 17.026 21.829 9.196 1.00 27.53 182 ALA A C 1
ATOM 1333 O O . ALA A 1 182 ? 17.001 22.551 10.194 1.00 27.53 182 ALA A O 1
ATOM 1334 N N . ARG A 1 183 ? 16.590 20.559 9.185 1.00 28.92 183 ARG A N 1
ATOM 1335 C CA . ARG A 1 183 ? 16.742 19.532 10.247 1.00 28.92 183 ARG A CA 1
ATOM 1336 C C . ARG A 1 183 ? 15.659 18.457 10.129 1.00 28.92 183 ARG A C 1
ATOM 1338 O O . ARG A 1 183 ? 14.493 18.758 10.339 1.00 28.92 183 ARG A O 1
ATOM 1345 N N . LEU A 1 184 ? 16.092 17.215 9.891 1.00 29.45 184 LEU A N 1
ATOM 1346 C CA . LEU A 1 184 ? 15.710 15.968 10.584 1.00 29.45 184 LEU A CA 1
ATOM 1347 C C . LEU A 1 184 ? 16.224 14.779 9.749 1.00 29.45 184 LEU A C 1
ATOM 1349 O O . LEU A 1 184 ? 15.506 14.134 8.993 1.00 29.45 184 LEU A O 1
ATOM 1353 N N . GLU A 1 185 ? 17.527 14.532 9.870 1.00 38.34 185 GLU A N 1
ATOM 1354 C CA . GLU A 1 185 ? 18.150 13.242 9.565 1.00 38.34 185 GLU A CA 1
ATOM 1355 C C . GLU A 1 185 ? 17.682 12.231 10.628 1.00 38.34 185 GLU A C 1
ATOM 1357 O O . GLU A 1 185 ? 17.521 12.652 11.773 1.00 38.34 185 GLU A O 1
ATOM 1362 N N . HIS A 1 186 ? 17.449 10.953 10.280 1.00 34.75 186 HIS A N 1
ATOM 1363 C CA . HIS A 1 186 ? 17.981 9.779 11.018 1.00 34.75 186 HIS A CA 1
ATOM 1364 C C . HIS A 1 186 ? 17.423 8.394 10.607 1.00 34.75 186 HIS A C 1
ATOM 1366 O O . HIS A 1 186 ? 18.116 7.411 10.853 1.00 34.75 186 HIS A O 1
ATOM 1372 N N . ASP A 1 187 ? 16.275 8.238 9.935 1.00 41.84 187 ASP A N 1
ATOM 1373 C CA . ASP A 1 187 ? 15.651 6.890 9.896 1.00 41.84 187 ASP A CA 1
ATOM 1374 C C . ASP A 1 187 ? 16.097 5.935 8.764 1.00 41.84 187 ASP A C 1
ATOM 1376 O O . ASP A 1 187 ? 16.101 4.720 8.967 1.00 41.84 187 ASP A O 1
ATOM 1380 N N . PHE A 1 188 ? 16.547 6.426 7.600 1.00 41.12 188 PHE A N 1
ATOM 1381 C CA . PHE A 1 188 ? 17.059 5.552 6.520 1.00 41.12 188 PHE A CA 1
ATOM 1382 C C . PHE A 1 188 ? 18.575 5.309 6.596 1.00 41.12 188 PHE A C 1
ATOM 1384 O O . PHE A 1 188 ? 19.050 4.206 6.316 1.00 41.12 188 PHE A O 1
ATOM 1391 N N . ALA A 1 189 ? 19.341 6.319 7.024 1.00 38.34 189 ALA A N 1
ATOM 1392 C CA . ALA A 1 189 ? 20.804 6.272 7.047 1.00 38.34 189 ALA A CA 1
ATOM 1393 C C . ALA A 1 189 ? 21.353 5.224 8.034 1.00 38.34 189 ALA A C 1
ATOM 1395 O O . ALA A 1 189 ? 22.374 4.589 7.759 1.00 38.34 189 ALA A O 1
ATOM 1396 N N . ALA A 1 190 ? 20.651 4.987 9.149 1.00 36.88 190 ALA A N 1
ATOM 1397 C CA . ALA A 1 190 ? 21.080 4.037 10.173 1.00 36.88 190 ALA A CA 1
ATOM 1398 C C . ALA A 1 190 ? 21.042 2.568 9.706 1.00 36.88 190 ALA A C 1
ATOM 1400 O O . ALA A 1 190 ? 21.797 1.753 10.229 1.00 36.88 190 ALA A O 1
ATOM 1401 N N . ARG A 1 191 ? 20.221 2.221 8.701 1.00 45.28 191 ARG A N 1
ATOM 1402 C CA . ARG A 1 191 ? 20.098 0.839 8.193 1.00 45.28 191 ARG A CA 1
ATOM 1403 C C . ARG A 1 191 ? 21.064 0.493 7.054 1.00 45.28 191 ARG A C 1
ATOM 1405 O O . ARG A 1 191 ? 21.221 -0.682 6.742 1.00 45.28 191 ARG A O 1
ATOM 1412 N N . GLN A 1 192 ? 21.693 1.478 6.407 1.00 49.53 192 GLN A N 1
ATOM 1413 C CA . GLN A 1 192 ? 22.353 1.271 5.103 1.00 49.53 192 GLN A CA 1
ATOM 1414 C C . GLN A 1 192 ? 23.846 1.640 5.057 1.00 49.53 192 GLN A C 1
ATOM 1416 O O . GLN A 1 192 ? 24.496 1.430 4.032 1.00 49.53 192 GLN A O 1
ATOM 1421 N N . SER A 1 193 ? 24.433 2.122 6.158 1.00 42.59 193 SER A N 1
ATOM 1422 C CA . SER A 1 193 ? 25.844 2.543 6.197 1.00 42.59 193 SER A CA 1
ATOM 1423 C C . SER A 1 193 ? 26.866 1.390 6.133 1.00 42.59 193 SER A C 1
ATOM 1425 O O . SER A 1 193 ? 28.038 1.648 5.877 1.00 42.59 193 SER A O 1
ATOM 1427 N N . ASN A 1 194 ? 26.430 0.126 6.259 1.00 47.88 194 ASN A N 1
ATOM 1428 C CA . ASN A 1 194 ? 27.242 -1.096 6.097 1.00 47.88 194 ASN A CA 1
ATOM 1429 C C . ASN A 1 194 ? 26.527 -2.169 5.242 1.00 47.88 194 ASN A C 1
ATOM 1431 O O . ASN A 1 194 ? 26.509 -3.358 5.570 1.00 47.88 194 ASN A O 1
ATOM 1435 N N . ALA A 1 195 ? 25.880 -1.760 4.148 1.00 56.44 195 ALA A N 1
ATOM 1436 C CA . ALA A 1 195 ? 25.056 -2.674 3.363 1.00 56.44 195 ALA A CA 1
ATOM 1437 C C . ALA A 1 195 ? 25.891 -3.743 2.622 1.00 56.44 195 ALA A C 1
ATOM 1439 O O . ALA A 1 195 ? 26.733 -3.436 1.777 1.00 56.44 195 ALA A O 1
ATOM 1440 N N . THR A 1 196 ? 25.637 -5.019 2.927 1.00 70.75 196 THR A N 1
ATOM 1441 C CA . THR A 1 196 ? 26.296 -6.167 2.284 1.00 70.75 196 THR A CA 1
ATOM 1442 C C . THR A 1 196 ? 25.424 -6.701 1.148 1.00 70.75 196 THR A C 1
ATOM 1444 O O . THR A 1 196 ? 24.241 -6.971 1.352 1.00 70.75 196 THR A O 1
ATOM 1447 N N . LEU A 1 197 ? 26.007 -6.888 -0.040 1.00 67.38 197 LEU A N 1
ATOM 1448 C CA . LEU A 1 197 ? 25.344 -7.502 -1.196 1.00 67.38 197 LEU A CA 1
ATOM 1449 C C . LEU A 1 197 ? 25.619 -9.010 -1.246 1.00 67.38 197 LEU A C 1
ATOM 1451 O O . LEU A 1 197 ? 26.729 -9.457 -0.948 1.00 67.38 197 LEU A O 1
ATOM 1455 N N . ARG A 1 198 ? 24.623 -9.802 -1.652 1.00 75.75 198 ARG A N 1
ATOM 1456 C CA . ARG A 1 198 ? 24.775 -11.245 -1.909 1.00 75.75 198 ARG A CA 1
ATOM 1457 C C . ARG A 1 198 ? 24.061 -11.656 -3.200 1.00 75.75 198 ARG A C 1
ATOM 1459 O O . ARG A 1 198 ? 23.078 -11.013 -3.562 1.00 75.75 198 ARG A O 1
ATOM 1466 N N . PRO A 1 199 ? 24.517 -12.719 -3.889 1.00 71.50 199 PRO A N 1
ATOM 1467 C CA . PRO A 1 199 ? 23.784 -13.273 -5.021 1.00 71.50 199 PRO A CA 1
ATOM 1468 C C . PRO A 1 199 ? 22.428 -13.833 -4.580 1.00 71.50 199 PRO A C 1
ATOM 1470 O O . PRO A 1 199 ? 22.306 -14.429 -3.506 1.00 71.50 199 PRO A O 1
ATOM 1473 N N . GLU A 1 200 ? 21.425 -13.669 -5.438 1.00 66.69 200 GLU A N 1
ATOM 1474 C CA . GLU A 1 200 ? 20.115 -14.304 -5.290 1.00 66.69 200 GLU A CA 1
ATOM 1475 C C . GLU A 1 200 ? 20.245 -15.841 -5.232 1.00 66.69 200 GLU A C 1
ATOM 1477 O O . GLU A 1 200 ? 20.999 -16.461 -5.989 1.00 66.69 200 GLU A O 1
ATOM 1482 N N . ARG A 1 201 ? 19.537 -16.481 -4.290 1.00 58.19 201 ARG A N 1
ATOM 1483 C CA . ARG A 1 201 ? 19.507 -17.947 -4.170 1.00 58.19 201 ARG A CA 1
ATOM 1484 C C . ARG A 1 201 ? 18.453 -18.520 -5.119 1.00 58.19 201 ARG A C 1
ATOM 1486 O O . ARG A 1 201 ? 17.277 -18.545 -4.769 1.00 58.19 201 ARG A O 1
ATOM 1493 N N . ARG A 1 202 ? 18.876 -19.090 -6.252 1.00 50.34 202 ARG A N 1
ATOM 1494 C CA . ARG A 1 202 ? 17.969 -19.840 -7.142 1.00 50.34 202 ARG A CA 1
ATOM 1495 C C . ARG A 1 202 ? 17.320 -21.038 -6.424 1.00 50.34 202 ARG A C 1
ATOM 1497 O O . ARG A 1 202 ? 17.989 -21.716 -5.643 1.00 50.34 202 ARG A O 1
ATOM 1504 N N . SER A 1 203 ? 16.077 -21.358 -6.824 1.00 51.53 203 SER A N 1
ATOM 1505 C CA . SER A 1 203 ? 15.365 -22.661 -6.710 1.00 51.53 203 SER A CA 1
ATOM 1506 C C . SER A 1 203 ? 14.189 -22.829 -5.725 1.00 51.53 203 SER A C 1
ATOM 1508 O O . SER A 1 203 ? 13.956 -23.935 -5.236 1.00 51.53 203 SER A O 1
ATOM 1510 N N . ARG A 1 204 ? 13.345 -21.812 -5.503 1.00 57.25 204 ARG A N 1
ATOM 1511 C CA . ARG A 1 204 ? 11.960 -22.066 -5.049 1.00 57.25 204 ARG A CA 1
ATOM 1512 C C . ARG A 1 204 ? 10.943 -21.245 -5.844 1.00 57.25 204 ARG A C 1
ATOM 1514 O O . ARG A 1 204 ? 11.254 -20.109 -6.191 1.00 57.25 204 ARG A O 1
ATOM 1521 N N . PRO A 1 205 ? 9.750 -21.798 -6.136 1.00 72.12 205 PRO A N 1
ATOM 1522 C CA . PRO A 1 205 ? 8.649 -20.998 -6.653 1.00 72.12 205 PRO A CA 1
ATOM 1523 C C . PRO A 1 205 ? 8.353 -19.874 -5.655 1.00 72.12 205 PRO A C 1
ATOM 1525 O O . PRO A 1 205 ? 8.139 -20.126 -4.468 1.00 72.12 205 PRO A O 1
ATOM 1528 N N . VAL A 1 206 ? 8.408 -18.636 -6.138 1.00 87.81 206 VAL A N 1
ATOM 1529 C CA . VAL A 1 206 ? 8.136 -17.443 -5.336 1.00 87.81 206 VAL A CA 1
ATOM 1530 C C . VAL A 1 206 ? 6.625 -17.251 -5.301 1.00 87.81 206 VAL A C 1
ATOM 1532 O O . VAL A 1 206 ? 5.998 -17.162 -6.354 1.00 87.81 206 VAL A O 1
ATOM 1535 N N . SER A 1 207 ? 6.029 -17.221 -4.109 1.00 91.94 207 SER A N 1
ATOM 1536 C CA . SER A 1 207 ? 4.608 -16.905 -3.961 1.00 91.94 207 SER A CA 1
ATOM 1537 C C . SER A 1 207 ? 4.390 -15.396 -3.956 1.00 91.94 207 SER A C 1
ATOM 1539 O O . SER A 1 207 ? 5.274 -14.631 -3.566 1.00 91.94 207 SER A O 1
ATOM 1541 N N . LEU A 1 208 ? 3.185 -14.960 -4.322 1.00 93.06 208 LEU A N 1
ATOM 1542 C CA . LEU A 1 208 ? 2.829 -13.544 -4.263 1.00 93.06 208 LEU A CA 1
ATOM 1543 C C . LEU A 1 208 ? 2.909 -12.994 -2.827 1.00 93.06 208 LEU A C 1
ATOM 1545 O O . LEU A 1 208 ? 3.395 -11.887 -2.608 1.00 93.06 208 LEU A O 1
ATOM 1549 N N . ALA A 1 209 ? 2.530 -13.815 -1.841 1.00 88.75 209 ALA A N 1
ATOM 1550 C CA . ALA A 1 209 ? 2.663 -13.502 -0.420 1.00 88.75 209 ALA A CA 1
ATOM 1551 C C . ALA A 1 209 ? 4.113 -13.174 -0.009 1.00 88.75 209 ALA A C 1
ATOM 1553 O O . ALA A 1 209 ? 4.327 -12.265 0.789 1.00 88.75 209 ALA A O 1
ATOM 1554 N N . ALA A 1 210 ? 5.109 -13.862 -0.583 1.00 90.00 210 ALA A N 1
ATOM 1555 C CA . ALA A 1 210 ? 6.523 -13.645 -0.270 1.00 90.00 210 ALA A CA 1
ATOM 1556 C C . ALA A 1 210 ? 7.076 -12.316 -0.813 1.00 90.00 210 ALA A C 1
ATOM 1558 O O . ALA A 1 210 ? 8.136 -11.879 -0.376 1.00 90.00 210 ALA A O 1
ATOM 1559 N N . ILE A 1 211 ? 6.373 -11.673 -1.751 1.00 92.38 211 ILE A N 1
ATOM 1560 C CA . ILE A 1 211 ? 6.801 -10.418 -2.382 1.00 92.38 211 ILE A CA 1
ATOM 1561 C C . ILE A 1 211 ? 5.845 -9.252 -2.107 1.00 92.38 211 ILE A C 1
ATOM 1563 O O . ILE A 1 211 ? 5.930 -8.239 -2.799 1.00 92.38 211 ILE A O 1
ATOM 1567 N N . ARG A 1 212 ? 4.964 -9.350 -1.095 1.00 91.12 212 ARG A N 1
ATOM 1568 C CA . ARG A 1 212 ? 3.985 -8.294 -0.751 1.00 91.12 212 ARG A CA 1
ATOM 1569 C C . ARG A 1 212 ? 4.617 -6.919 -0.545 1.00 91.12 212 ARG A C 1
ATOM 1571 O O . ARG A 1 212 ? 4.036 -5.937 -0.986 1.00 91.12 212 ARG A O 1
ATOM 1578 N N . ALA A 1 213 ? 5.830 -6.849 0.002 1.00 88.12 213 ALA A N 1
ATOM 1579 C CA . ALA A 1 213 ? 6.565 -5.589 0.142 1.00 88.12 213 ALA A CA 1
ATOM 1580 C C . ALA A 1 213 ? 6.775 -4.858 -1.203 1.00 88.12 213 ALA A C 1
ATOM 1582 O O . ALA A 1 213 ? 6.778 -3.632 -1.260 1.00 88.12 213 ALA A O 1
ATOM 1583 N N . CYS A 1 214 ? 6.897 -5.596 -2.312 1.00 90.75 214 CYS A N 1
ATOM 1584 C CA . CYS A 1 214 ? 7.057 -5.014 -3.647 1.00 90.75 214 CYS A CA 1
ATOM 1585 C C . CYS A 1 214 ? 5.746 -4.437 -4.216 1.00 90.75 214 CYS A C 1
ATOM 1587 O O . CYS A 1 214 ? 5.773 -3.714 -5.208 1.00 90.75 214 CYS A O 1
ATOM 1589 N N . LEU A 1 215 ? 4.603 -4.797 -3.628 1.00 90.19 215 LEU A N 1
ATOM 1590 C CA . LEU A 1 215 ? 3.251 -4.440 -4.072 1.00 90.19 215 LEU A CA 1
ATOM 1591 C C . LEU A 1 215 ? 2.747 -3.151 -3.396 1.00 90.19 215 LEU A C 1
ATOM 1593 O O . LEU A 1 215 ? 1.755 -2.557 -3.802 1.00 90.19 215 LEU A O 1
ATOM 1597 N N . GLU A 1 216 ? 3.466 -2.645 -2.395 1.00 77.88 216 GLU A N 1
ATOM 1598 C CA . GLU A 1 216 ? 3.010 -1.502 -1.595 1.00 77.88 216 GLU A CA 1
ATOM 1599 C C . GLU A 1 216 ? 3.099 -0.147 -2.319 1.00 77.88 216 GLU A C 1
ATOM 1601 O O . GLU A 1 216 ? 2.606 0.855 -1.810 1.00 77.88 216 GLU A O 1
ATOM 1606 N N . GLY A 1 217 ? 3.708 -0.099 -3.510 1.00 75.94 217 GLY A N 1
ATOM 1607 C CA . GLY A 1 217 ? 3.863 1.136 -4.288 1.00 75.94 217 GLY A CA 1
ATOM 1608 C C . GLY A 1 217 ? 5.001 2.048 -3.814 1.00 75.94 217 GLY A C 1
ATOM 1609 O O . GLY A 1 217 ? 5.113 3.171 -4.294 1.00 75.94 217 GLY A O 1
ATOM 1610 N N . ILE A 1 218 ? 5.867 1.563 -2.913 1.00 78.62 218 ILE A N 1
ATOM 1611 C CA . ILE A 1 218 ? 7.063 2.283 -2.438 1.00 78.62 218 ILE A CA 1
ATOM 1612 C C . ILE A 1 218 ? 8.019 2.569 -3.606 1.00 78.62 218 ILE A C 1
ATOM 1614 O O . ILE A 1 218 ? 8.471 3.696 -3.797 1.00 78.62 218 ILE A O 1
ATOM 1618 N N . ILE A 1 219 ? 8.295 1.546 -4.421 1.00 82.44 219 ILE A N 1
ATOM 1619 C CA . ILE A 1 219 ? 9.001 1.698 -5.694 1.00 82.44 219 ILE A CA 1
ATOM 1620 C C . ILE A 1 219 ? 7.981 1.510 -6.825 1.00 82.44 219 ILE A C 1
ATOM 1622 O O . ILE A 1 219 ? 7.366 0.443 -6.900 1.00 82.44 219 ILE A O 1
ATOM 1626 N N . PRO A 1 220 ? 7.813 2.491 -7.735 1.00 84.75 220 PRO A N 1
ATOM 1627 C CA . PRO A 1 220 ? 6.890 2.370 -8.859 1.00 84.75 220 PRO A CA 1
ATOM 1628 C C . PRO A 1 220 ? 7.180 1.147 -9.734 1.00 84.75 220 PRO A C 1
ATOM 1630 O O . PRO A 1 220 ? 8.325 0.894 -10.133 1.00 84.75 220 PRO A O 1
ATOM 1633 N N . ALA A 1 221 ? 6.125 0.418 -10.088 1.00 90.12 221 ALA A N 1
ATOM 1634 C CA . ALA A 1 221 ? 6.223 -0.771 -10.921 1.00 90.12 221 ALA A CA 1
ATOM 1635 C C . ALA A 1 221 ? 6.213 -0.401 -12.407 1.00 90.12 221 ALA A C 1
ATOM 1637 O O . ALA A 1 221 ? 5.482 0.494 -12.830 1.00 90.12 221 ALA A O 1
ATOM 1638 N N . ALA A 1 222 ? 7.001 -1.105 -13.221 1.00 93.56 222 ALA A N 1
ATOM 1639 C CA . ALA A 1 222 ? 6.978 -0.928 -14.672 1.00 93.56 222 ALA A CA 1
ATOM 1640 C C . ALA A 1 222 ? 6.038 -1.951 -15.309 1.00 93.56 222 ALA A C 1
ATOM 1642 O O . ALA A 1 222 ? 6.154 -3.144 -15.041 1.00 93.56 222 ALA A O 1
ATOM 1643 N N . VAL A 1 223 ? 5.135 -1.499 -16.173 1.00 95.69 223 VAL A N 1
ATOM 1644 C CA . VAL A 1 223 ? 4.101 -2.324 -16.802 1.00 95.69 223 VAL A CA 1
ATOM 1645 C C . VAL A 1 223 ? 4.279 -2.305 -18.310 1.00 95.69 223 VAL A C 1
ATOM 1647 O O . VAL A 1 223 ? 4.237 -1.242 -18.928 1.00 95.69 223 VAL A O 1
ATOM 1650 N N . ALA A 1 224 ? 4.448 -3.486 -18.899 1.00 97.75 224 ALA A N 1
ATOM 1651 C CA . ALA A 1 224 ? 4.487 -3.711 -20.333 1.00 97.75 224 ALA A CA 1
ATOM 1652 C C . ALA A 1 224 ? 3.183 -4.350 -20.822 1.00 97.75 224 ALA A C 1
ATOM 1654 O O . ALA A 1 224 ? 2.731 -5.368 -20.298 1.00 97.75 224 ALA A O 1
ATOM 1655 N N . SER A 1 225 ? 2.618 -3.771 -21.874 1.00 97.25 225 SER A N 1
ATOM 1656 C CA . SER A 1 225 ? 1.463 -4.290 -22.616 1.00 97.25 225 SER A CA 1
ATOM 1657 C C . SER A 1 225 ? 1.766 -4.245 -24.113 1.00 97.25 225 SER A C 1
ATOM 1659 O O . SER A 1 225 ? 2.746 -3.622 -24.528 1.00 97.25 225 SER A O 1
ATOM 1661 N N . CYS A 1 226 ? 0.940 -4.871 -24.947 1.00 97.00 226 CYS A N 1
ATOM 1662 C CA . CYS A 1 226 ? 1.063 -4.730 -26.396 1.00 97.00 226 CYS A CA 1
ATOM 1663 C C . CYS A 1 226 ? -0.297 -4.643 -27.078 1.00 97.00 226 CYS A C 1
ATOM 1665 O O . CYS A 1 226 ? -1.281 -5.207 -26.604 1.00 97.00 226 CYS A O 1
ATOM 1667 N N . ALA A 1 227 ? -0.337 -3.894 -28.175 1.00 95.88 227 ALA A N 1
ATOM 1668 C CA . ALA A 1 227 ? -1.494 -3.829 -29.049 1.00 95.88 227 ALA A CA 1
ATOM 1669 C C . ALA A 1 227 ? -1.632 -5.140 -29.857 1.00 95.88 227 ALA A C 1
ATOM 1671 O O . ALA A 1 227 ? -0.666 -5.903 -29.954 1.00 95.88 227 ALA A O 1
ATOM 1672 N N . PRO A 1 228 ? -2.804 -5.412 -30.464 1.00 94.00 228 PRO A N 1
ATOM 1673 C CA . PRO A 1 228 ? -3.029 -6.626 -31.257 1.00 94.00 228 PRO A CA 1
ATOM 1674 C C . PRO A 1 228 ? -2.073 -6.807 -32.444 1.00 94.00 228 PRO A C 1
ATOM 1676 O O . PRO A 1 228 ? -1.852 -7.928 -32.887 1.00 94.00 228 PRO A O 1
ATOM 1679 N N . ASP A 1 229 ? -1.496 -5.715 -32.947 1.00 93.69 229 ASP A N 1
ATOM 1680 C CA . ASP A 1 229 ? -0.488 -5.709 -34.014 1.00 93.69 229 ASP A CA 1
ATOM 1681 C C . ASP A 1 229 ? 0.936 -6.037 -33.516 1.00 93.69 229 ASP A C 1
ATOM 1683 O O . ASP A 1 229 ? 1.887 -6.009 -34.292 1.00 93.69 229 ASP A O 1
ATOM 1687 N N . GLY A 1 230 ? 1.098 -6.325 -32.220 1.00 94.06 230 GLY A N 1
ATOM 1688 C CA . GLY A 1 230 ? 2.383 -6.587 -31.578 1.00 94.06 230 GLY A CA 1
ATOM 1689 C C . GLY A 1 230 ? 3.121 -5.332 -31.106 1.00 94.06 230 GLY A C 1
ATOM 1690 O O . GLY A 1 230 ? 4.170 -5.458 -30.476 1.00 94.06 230 GLY A O 1
ATOM 1691 N N . THR A 1 231 ? 2.594 -4.122 -31.335 1.00 96.25 231 THR A N 1
ATOM 1692 C CA . THR A 1 231 ? 3.247 -2.877 -30.907 1.00 96.25 231 THR A CA 1
ATOM 1693 C C . THR A 1 231 ? 3.312 -2.800 -29.373 1.00 96.25 231 THR A C 1
ATOM 1695 O O . THR A 1 231 ? 2.267 -2.711 -28.717 1.00 96.25 231 THR A O 1
ATOM 1698 N N . PRO A 1 232 ? 4.509 -2.762 -28.757 1.00 97.31 232 PRO A N 1
ATOM 1699 C CA . PRO A 1 232 ? 4.649 -2.737 -27.311 1.00 97.31 232 PRO A CA 1
ATOM 1700 C C . PRO A 1 232 ? 4.364 -1.341 -26.750 1.00 97.31 232 PRO A C 1
ATOM 1702 O O . PRO A 1 232 ? 4.461 -0.314 -27.434 1.00 97.31 232 PRO A O 1
ATOM 1705 N N . ASN A 1 233 ? 4.024 -1.298 -25.470 1.00 96.44 233 ASN A N 1
ATOM 1706 C CA . ASN A 1 233 ? 3.908 -0.089 -24.670 1.00 96.44 233 ASN A CA 1
ATOM 1707 C C . ASN A 1 233 ? 4.472 -0.355 -23.277 1.00 96.44 233 ASN A C 1
ATOM 1709 O O . ASN A 1 233 ? 4.246 -1.439 -22.738 1.00 96.44 233 ASN A O 1
ATOM 1713 N N . VAL A 1 234 ? 5.154 0.625 -22.685 1.00 95.44 234 VAL A N 1
ATOM 1714 C CA . VAL A 1 234 ? 5.670 0.522 -21.320 1.00 95.44 234 VAL A CA 1
ATOM 1715 C C . VAL A 1 234 ? 5.361 1.785 -20.528 1.00 95.44 234 VAL A C 1
ATOM 1717 O O . VAL A 1 234 ? 5.416 2.892 -21.053 1.00 95.44 234 VAL A O 1
ATOM 1720 N N . THR A 1 235 ? 4.995 1.635 -19.262 1.00 90.25 235 THR A N 1
ATOM 1721 C CA . THR A 1 235 ? 4.673 2.772 -18.394 1.00 90.25 235 THR A CA 1
ATOM 1722 C C . THR A 1 235 ? 4.925 2.437 -16.929 1.00 90.25 235 THR A C 1
ATOM 1724 O O . THR A 1 235 ? 5.044 1.264 -16.575 1.00 90.25 235 THR A O 1
ATOM 1727 N N . TYR A 1 236 ? 5.000 3.458 -16.081 1.00 86.50 236 TYR A N 1
ATOM 1728 C CA . TYR A 1 236 ? 5.024 3.283 -14.634 1.00 86.50 236 TYR A CA 1
ATOM 1729 C C . TYR A 1 236 ? 3.610 3.289 -14.069 1.00 86.50 236 TYR A C 1
ATOM 1731 O O . TYR A 1 236 ? 2.807 4.149 -14.420 1.00 86.50 236 TYR A O 1
ATOM 1739 N N . VAL A 1 237 ? 3.333 2.376 -13.143 1.00 82.25 237 VAL A N 1
ATOM 1740 C CA . VAL A 1 237 ? 2.148 2.428 -12.283 1.00 82.25 237 VAL A CA 1
ATOM 1741 C C . VAL A 1 237 ? 2.586 2.733 -10.857 1.00 82.25 237 VAL A C 1
ATOM 1743 O O . VAL A 1 237 ? 3.598 2.215 -10.382 1.00 82.25 237 VAL A O 1
ATOM 1746 N N . SER A 1 238 ? 1.828 3.591 -10.176 1.00 74.06 238 SER A N 1
ATOM 1747 C CA . SER A 1 238 ? 2.134 4.001 -8.802 1.00 74.06 238 SER A CA 1
ATOM 1748 C C . SER A 1 238 ? 1.967 2.862 -7.800 1.00 74.06 238 SER A C 1
ATOM 1750 O O . SER A 1 238 ? 2.606 2.873 -6.758 1.00 74.06 238 SER A O 1
ATOM 1752 N N . GLN A 1 239 ? 1.106 1.888 -8.101 1.00 77.62 239 GLN A N 1
ATOM 1753 C CA . GLN A 1 239 ? 0.718 0.853 -7.151 1.00 77.62 239 GLN A CA 1
ATOM 1754 C C . GLN A 1 239 ? 0.235 -0.409 -7.869 1.00 77.62 239 GLN A C 1
ATOM 1756 O O . GLN A 1 239 ? -0.484 -0.330 -8.873 1.00 77.62 239 GLN A O 1
ATOM 1761 N N . VAL A 1 240 ? 0.619 -1.561 -7.315 1.00 89.81 240 VAL A N 1
ATOM 1762 C CA . VAL A 1 240 ? 0.138 -2.895 -7.688 1.00 89.81 240 VAL A CA 1
ATOM 1763 C C . VAL A 1 240 ? -0.450 -3.520 -6.433 1.00 89.81 240 VAL A C 1
ATOM 1765 O O . VAL A 1 240 ? 0.295 -3.982 -5.591 1.00 89.81 240 VAL A O 1
ATOM 1768 N N . GLU A 1 241 ? -1.765 -3.529 -6.279 1.00 91.12 241 GLU A N 1
ATOM 1769 C CA . GLU A 1 241 ? -2.407 -4.009 -5.058 1.00 91.12 241 GLU A CA 1
ATOM 1770 C C . GLU A 1 241 ? -2.358 -5.530 -4.946 1.00 91.12 241 GLU A C 1
ATOM 1772 O O . GLU A 1 241 ? -2.677 -6.241 -5.899 1.00 91.12 241 GLU A O 1
ATOM 1777 N N . TYR A 1 242 ? -2.012 -6.033 -3.764 1.00 93.44 242 TYR A N 1
ATOM 1778 C CA . TYR A 1 242 ? -2.224 -7.434 -3.419 1.00 93.44 242 TYR A CA 1
ATOM 1779 C C . TYR A 1 242 ? -3.717 -7.684 -3.175 1.00 93.44 242 TYR A C 1
ATOM 1781 O O . TYR A 1 242 ? -4.307 -7.025 -2.323 1.00 93.44 242 TYR A O 1
ATOM 1789 N N . VAL A 1 243 ? -4.320 -8.642 -3.883 1.00 94.38 243 VAL A N 1
ATOM 1790 C CA . VAL A 1 243 ? -5.737 -9.001 -3.692 1.00 94.38 243 VAL A CA 1
ATOM 1791 C C . VAL A 1 243 ? -5.852 -10.303 -2.905 1.00 94.38 243 VAL A C 1
ATOM 1793 O O . VAL A 1 243 ? -6.490 -10.352 -1.858 1.00 94.38 243 VAL A O 1
ATOM 1796 N N . ASP A 1 244 ? -5.203 -11.356 -3.393 1.00 93.62 244 ASP A N 1
ATOM 1797 C CA . ASP A 1 244 ? -5.136 -12.670 -2.754 1.00 93.62 244 ASP A CA 1
ATOM 1798 C C . ASP A 1 244 ? -3.891 -13.424 -3.253 1.00 93.62 244 ASP A C 1
ATOM 1800 O O . ASP A 1 244 ? -3.017 -12.822 -3.865 1.00 93.62 244 ASP A O 1
ATOM 1804 N N . ALA A 1 245 ? -3.777 -14.729 -2.991 1.00 93.44 245 ALA A N 1
ATOM 1805 C CA . ALA A 1 245 ? -2.596 -15.514 -3.359 1.00 93.44 245 ALA A CA 1
ATOM 1806 C C . ALA A 1 245 ? -2.315 -15.570 -4.876 1.00 93.44 245 ALA A C 1
ATOM 1808 O O . ALA A 1 245 ? -1.157 -15.742 -5.267 1.00 93.44 245 ALA A O 1
ATOM 1809 N N . ASP A 1 246 ? -3.349 -15.408 -5.705 1.00 96.12 246 ASP A N 1
ATOM 1810 C CA . ASP A 1 246 ? -3.310 -15.592 -7.156 1.00 96.12 246 ASP A CA 1
ATOM 1811 C C . ASP A 1 246 ? -3.639 -14.310 -7.932 1.00 96.12 246 ASP A C 1
ATOM 1813 O O . ASP A 1 246 ? -3.524 -14.296 -9.162 1.00 96.12 246 ASP A O 1
ATOM 1817 N N . HIS A 1 247 ? -4.049 -13.233 -7.257 1.00 97.88 247 HIS A N 1
ATOM 1818 C CA . HIS A 1 247 ? -4.514 -12.011 -7.906 1.00 97.88 247 HIS A CA 1
ATOM 1819 C C . HIS A 1 247 ? -3.825 -10.745 -7.391 1.00 97.88 247 HIS A C 1
ATOM 1821 O O . HIS A 1 247 ? -3.558 -10.566 -6.202 1.00 97.88 247 HIS A O 1
ATOM 1827 N N . VAL A 1 248 ? -3.607 -9.821 -8.326 1.00 97.56 248 VAL A N 1
ATOM 1828 C CA . VAL A 1 248 ? -3.193 -8.439 -8.061 1.00 97.56 248 VAL A CA 1
ATOM 1829 C C . VAL A 1 248 ? -4.151 -7.475 -8.748 1.00 97.56 248 VAL A C 1
ATOM 1831 O O . VAL A 1 248 ? -4.800 -7.849 -9.727 1.00 97.56 248 VAL A O 1
ATOM 1834 N N . ALA A 1 249 ? -4.207 -6.226 -8.293 1.00 95.69 249 ALA A N 1
ATOM 1835 C CA . ALA A 1 249 ? -4.933 -5.173 -8.988 1.00 95.69 249 ALA A CA 1
ATOM 1836 C C . ALA A 1 249 ? -4.027 -4.005 -9.379 1.00 95.69 249 ALA A C 1
ATOM 1838 O O . ALA A 1 249 ? -3.176 -3.564 -8.613 1.00 95.69 249 ALA A O 1
ATOM 1839 N N . LEU A 1 250 ? -4.205 -3.490 -10.592 1.00 92.00 250 LEU A N 1
ATOM 1840 C CA . LEU A 1 250 ? -3.522 -2.294 -11.067 1.00 92.00 250 LEU A CA 1
ATOM 1841 C C . LEU A 1 250 ? -4.487 -1.120 -11.067 1.00 92.00 250 LEU A C 1
ATOM 1843 O O . LEU A 1 250 ? -5.665 -1.240 -11.404 1.00 92.00 250 LEU A O 1
ATOM 1847 N N . THR A 1 251 ? -3.956 0.033 -10.695 1.00 82.69 251 THR A N 1
ATOM 1848 C CA . THR A 1 251 ? -4.712 1.280 -10.697 1.00 82.69 251 THR A CA 1
ATOM 1849 C C . THR A 1 251 ? -4.998 1.722 -12.142 1.00 82.69 251 THR A C 1
ATOM 1851 O O . THR A 1 251 ? -4.103 1.722 -12.990 1.00 82.69 251 THR A O 1
ATOM 1854 N N . PHE A 1 252 ? -6.253 2.068 -12.445 1.00 78.06 252 PHE A N 1
ATOM 1855 C CA . PHE A 1 252 ? -6.649 2.666 -13.718 1.00 78.06 252 PHE A CA 1
ATOM 1856 C C . PHE A 1 252 ? -6.847 4.180 -13.567 1.00 78.06 252 PHE A C 1
ATOM 1858 O O . PHE A 1 252 ? -7.913 4.661 -13.180 1.00 78.06 252 PHE A O 1
ATOM 1865 N N . GLN A 1 253 ? -5.811 4.937 -13.922 1.00 61.81 253 GLN A N 1
ATOM 1866 C CA . GLN A 1 253 ? -5.825 6.391 -14.039 1.00 61.81 253 GLN A CA 1
ATOM 1867 C C . GLN A 1 253 ? -4.717 6.785 -15.020 1.00 61.81 253 GLN A C 1
ATOM 1869 O O . GLN A 1 253 ? -3.584 6.342 -14.885 1.00 61.81 253 GLN A O 1
ATOM 1874 N N . PHE A 1 254 ? -5.040 7.565 -16.054 1.00 59.44 254 PHE A N 1
ATOM 1875 C CA . PHE A 1 254 ? -4.102 8.047 -17.093 1.00 59.44 254 PHE A CA 1
ATOM 1876 C C . PHE A 1 254 ? -3.507 7.010 -18.062 1.00 59.44 254 PHE A C 1
ATOM 1878 O O . PHE A 1 254 ? -2.842 7.384 -19.028 1.00 59.44 254 PHE A O 1
ATOM 1885 N N . PHE A 1 255 ? -3.793 5.720 -17.888 1.00 61.72 255 PHE A N 1
ATOM 1886 C CA . PHE A 1 255 ? -3.261 4.634 -18.715 1.00 61.72 255 PHE A CA 1
ATOM 1887 C C . PHE A 1 255 ? -4.032 4.387 -20.015 1.00 61.72 255 PHE A C 1
ATOM 1889 O O . PHE A 1 255 ? -4.337 3.240 -20.322 1.00 61.72 255 PHE A O 1
ATOM 1896 N N . ASN A 1 256 ? -4.337 5.420 -20.803 1.00 75.94 256 ASN A N 1
ATOM 1897 C CA . ASN A 1 256 ? -5.194 5.257 -21.988 1.00 75.94 256 ASN A CA 1
ATOM 1898 C C . ASN A 1 256 ? -4.658 4.170 -22.937 1.00 75.94 256 ASN A C 1
ATOM 1900 O O . ASN A 1 256 ? -5.361 3.203 -23.220 1.00 75.94 256 ASN A O 1
ATOM 1904 N N . LYS A 1 257 ? -3.370 4.232 -23.311 1.00 88.19 257 LYS A N 1
ATOM 1905 C CA . LYS A 1 257 ? -2.773 3.229 -24.209 1.00 88.19 257 LYS A CA 1
ATOM 1906 C C . LYS A 1 257 ? -2.614 1.850 -23.568 1.00 88.19 257 LYS A C 1
ATOM 1908 O O . LYS A 1 257 ? -2.906 0.847 -24.210 1.00 88.19 257 LYS A O 1
ATOM 1913 N N . THR A 1 258 ? -2.145 1.778 -22.321 1.00 89.31 258 THR A N 1
ATOM 1914 C CA . THR A 1 258 ? -1.990 0.487 -21.629 1.00 89.31 258 THR A CA 1
ATOM 1915 C C . THR A 1 258 ? -3.345 -0.187 -21.438 1.00 89.31 258 THR A C 1
ATOM 1917 O O . THR A 1 258 ? -3.452 -1.376 -21.696 1.00 89.31 258 THR A O 1
ATOM 1920 N N . ARG A 1 259 ? -4.398 0.553 -21.078 1.00 88.88 259 ARG A N 1
ATOM 1921 C CA . ARG A 1 259 ? -5.751 0.008 -20.936 1.00 88.88 259 ARG A CA 1
ATOM 1922 C C . ARG A 1 259 ? -6.342 -0.431 -22.268 1.00 88.88 259 ARG A C 1
ATOM 1924 O O . ARG A 1 259 ? -6.879 -1.528 -22.336 1.00 88.88 259 ARG A O 1
ATOM 1931 N N . GLU A 1 260 ? -6.215 0.377 -23.322 1.00 92.00 260 GLU A N 1
ATOM 1932 C CA . GLU A 1 260 ? -6.597 -0.036 -24.682 1.00 92.00 260 GLU A CA 1
ATOM 1933 C C . GLU A 1 260 ? -5.941 -1.369 -25.058 1.00 92.00 260 GLU A C 1
ATOM 1935 O O . GLU A 1 260 ? -6.617 -2.290 -25.512 1.00 92.00 260 GLU A O 1
ATOM 1940 N N . ASN A 1 261 ? -4.631 -1.487 -24.817 1.00 94.75 261 ASN A N 1
ATOM 1941 C CA . ASN A 1 261 ? -3.886 -2.712 -25.073 1.00 94.75 261 ASN A CA 1
ATOM 1942 C C . ASN A 1 261 ? -4.401 -3.875 -24.222 1.00 94.75 261 ASN A C 1
ATOM 1944 O O . ASN A 1 261 ? -4.614 -4.945 -24.767 1.00 94.75 261 ASN A O 1
ATOM 1948 N N . VAL A 1 262 ? -4.627 -3.675 -22.921 1.00 94.62 262 VAL A N 1
ATOM 1949 C CA . VAL A 1 262 ? -5.089 -4.724 -21.996 1.00 94.62 262 VAL A CA 1
ATOM 1950 C C . VAL A 1 262 ? -6.471 -5.256 -22.365 1.00 94.62 262 VAL A C 1
ATOM 1952 O O . VAL A 1 262 ? -6.702 -6.461 -22.314 1.00 94.62 262 VAL A O 1
ATOM 1955 N N . LEU A 1 263 ? -7.391 -4.376 -22.758 1.00 94.38 263 LEU A N 1
ATOM 1956 C CA . LEU A 1 263 ? -8.735 -4.784 -23.162 1.00 94.38 263 LEU A CA 1
ATOM 1957 C C . LEU A 1 263 ? -8.727 -5.552 -24.492 1.00 94.38 263 LEU A C 1
ATOM 1959 O O . LEU A 1 263 ? -9.563 -6.429 -24.692 1.00 94.38 263 LEU A O 1
ATOM 1963 N N . ALA A 1 264 ? -7.783 -5.249 -25.387 1.00 96.44 264 ALA A N 1
ATOM 1964 C CA . ALA A 1 264 ? -7.631 -5.952 -26.660 1.00 96.44 264 ALA A CA 1
ATOM 1965 C C . ALA A 1 264 ? -6.763 -7.223 -26.552 1.00 96.44 264 ALA A C 1
ATOM 1967 O O . ALA A 1 264 ? -6.974 -8.193 -27.277 1.00 96.44 264 ALA A O 1
ATOM 1968 N N . ASN A 1 265 ? -5.792 -7.223 -25.643 1.00 96.94 265 ASN A N 1
ATOM 1969 C CA . ASN A 1 265 ? -4.899 -8.322 -25.321 1.00 96.94 265 ASN A CA 1
ATOM 1970 C C . ASN A 1 265 ? -4.719 -8.393 -23.792 1.00 96.94 265 ASN A C 1
ATOM 1972 O O . ASN A 1 265 ? -3.957 -7.607 -23.226 1.00 96.94 265 ASN A O 1
ATOM 1976 N N . PRO A 1 266 ? -5.346 -9.367 -23.109 1.00 96.88 266 PRO A N 1
ATOM 1977 C CA . PRO A 1 266 ? -5.396 -9.413 -21.648 1.00 96.88 266 PRO A CA 1
ATOM 1978 C C . PRO A 1 266 ? -4.060 -9.782 -20.986 1.00 96.88 266 PRO A C 1
ATOM 1980 O O . PRO A 1 266 ? -4.024 -9.996 -19.778 1.00 96.88 266 PRO A O 1
ATOM 1983 N N . ARG A 1 267 ? -2.961 -9.917 -21.735 1.00 97.94 267 ARG A N 1
ATOM 1984 C CA . ARG A 1 267 ? -1.642 -10.295 -21.213 1.00 97.94 267 ARG A CA 1
ATOM 1985 C C . ARG A 1 267 ? -0.804 -9.059 -20.906 1.00 97.94 267 ARG A C 1
ATOM 1987 O O . ARG A 1 267 ? -0.656 -8.168 -21.739 1.00 97.94 267 ARG A O 1
ATOM 1994 N N . VAL A 1 268 ? -0.216 -9.036 -19.713 1.00 97.19 268 VAL A N 1
ATOM 1995 C CA . VAL A 1 268 ? 0.611 -7.927 -19.216 1.00 97.19 268 VAL A CA 1
ATOM 1996 C C . VAL A 1 268 ? 1.840 -8.482 -18.513 1.00 97.19 268 VAL A C 1
ATOM 1998 O O . VAL A 1 268 ? 1.759 -9.509 -17.841 1.00 97.19 268 VAL A O 1
ATOM 2001 N N . SER A 1 269 ? 2.973 -7.789 -18.621 1.00 98.19 269 SER A N 1
ATOM 2002 C CA . SER A 1 269 ? 4.152 -8.082 -17.807 1.00 98.19 269 SER A CA 1
ATOM 2003 C C . SER A 1 269 ? 4.467 -6.918 -16.878 1.00 98.19 269 SER A C 1
ATOM 2005 O O . SER A 1 269 ? 4.472 -5.768 -17.308 1.00 98.19 269 SER A O 1
ATOM 2007 N N . VAL A 1 270 ? 4.720 -7.209 -15.604 1.00 97.62 270 VAL A N 1
ATOM 2008 C CA . VAL A 1 270 ? 5.003 -6.201 -14.573 1.00 97.62 270 VAL A CA 1
ATOM 2009 C C . VAL A 1 270 ? 6.366 -6.474 -13.956 1.00 97.62 270 VAL A C 1
ATOM 2011 O O . VAL A 1 270 ? 6.662 -7.611 -13.604 1.00 97.62 270 VAL A O 1
ATOM 2014 N N . LEU A 1 271 ? 7.197 -5.444 -13.819 1.00 97.12 271 LEU A N 1
ATOM 2015 C CA . LEU A 1 271 ? 8.467 -5.496 -13.103 1.00 97.12 271 LEU A CA 1
ATOM 2016 C C . LEU A 1 271 ? 8.323 -4.767 -11.772 1.00 97.12 271 LEU A C 1
ATOM 2018 O O . LEU A 1 271 ? 8.040 -3.568 -11.744 1.00 97.12 271 LEU A O 1
ATOM 2022 N N . LEU A 1 272 ? 8.561 -5.506 -10.698 1.00 95.38 272 LEU A N 1
ATOM 2023 C CA . LEU A 1 272 ? 8.530 -5.047 -9.318 1.00 95.38 272 LEU A CA 1
ATOM 2024 C C . LEU A 1 272 ? 9.944 -5.026 -8.741 1.00 95.38 272 LEU A C 1
ATOM 2026 O O . LEU A 1 272 ? 10.796 -5.810 -9.167 1.00 95.38 272 LEU A O 1
ATOM 2030 N N . ILE A 1 273 ? 10.176 -4.159 -7.758 1.00 92.62 273 ILE A N 1
ATOM 2031 C CA . ILE A 1 273 ? 11.442 -4.059 -7.026 1.00 92.62 273 ILE A CA 1
ATOM 2032 C C . ILE A 1 273 ? 11.115 -4.052 -5.536 1.00 92.62 273 ILE A C 1
ATOM 2034 O O . ILE A 1 273 ? 10.272 -3.278 -5.089 1.00 92.62 273 ILE A O 1
ATOM 2038 N N . HIS A 1 274 ? 11.785 -4.910 -4.774 1.00 91.56 274 HIS A N 1
ATOM 2039 C CA . HIS A 1 274 ? 11.664 -4.933 -3.327 1.00 91.56 274 HIS A CA 1
ATOM 2040 C C . HIS A 1 274 ? 12.288 -3.661 -2.734 1.00 91.56 274 HIS A C 1
ATOM 2042 O O . HIS A 1 274 ? 13.462 -3.391 -3.011 1.00 91.56 274 HIS A O 1
ATOM 2048 N N . PRO A 1 275 ? 11.555 -2.909 -1.893 1.00 86.19 275 PRO A N 1
ATOM 2049 C CA . PRO A 1 275 ? 11.998 -1.609 -1.393 1.00 86.19 275 PRO A CA 1
ATOM 2050 C C . PRO A 1 275 ? 13.257 -1.679 -0.526 1.00 86.19 275 PRO A C 1
ATOM 2052 O O . PRO A 1 275 ? 14.108 -0.809 -0.639 1.00 86.19 275 PRO A O 1
ATOM 2055 N N . ASP A 1 276 ? 13.416 -2.734 0.278 1.00 85.88 276 ASP A N 1
ATOM 2056 C CA . ASP A 1 276 ? 14.591 -2.860 1.154 1.00 85.88 276 ASP A CA 1
ATOM 2057 C C . ASP A 1 276 ? 15.759 -3.656 0.549 1.00 85.88 276 ASP A C 1
ATOM 2059 O O . ASP A 1 276 ? 16.921 -3.314 0.759 1.00 85.88 276 ASP A O 1
ATOM 2063 N N . THR A 1 277 ? 15.485 -4.728 -0.207 1.00 90.25 277 THR A N 1
ATOM 2064 C CA . THR A 1 277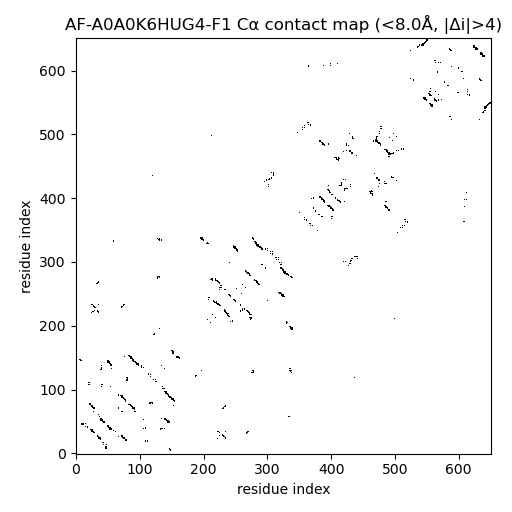 ? 16.542 -5.620 -0.722 1.00 90.25 277 THR A CA 1
ATOM 2065 C C . THR A 1 277 ? 17.029 -5.238 -2.121 1.00 90.25 277 THR A C 1
ATOM 2067 O O . THR A 1 277 ? 18.100 -5.676 -2.543 1.00 90.25 277 THR A O 1
ATOM 2070 N N . GLY A 1 278 ? 16.235 -4.479 -2.882 1.00 91.75 278 GLY A N 1
ATOM 2071 C CA . GLY A 1 278 ? 16.463 -4.216 -4.304 1.00 91.75 278 GLY A CA 1
ATOM 2072 C C . GLY A 1 278 ? 16.219 -5.425 -5.213 1.00 91.75 278 GLY A C 1
ATOM 2073 O O . GLY A 1 278 ? 16.390 -5.316 -6.427 1.00 91.75 278 GLY A O 1
ATOM 2074 N N . GLN A 1 279 ? 15.798 -6.579 -4.682 1.00 93.75 279 GLN A N 1
ATOM 2075 C CA . GLN A 1 279 ? 15.485 -7.742 -5.511 1.00 93.75 279 GLN A CA 1
ATOM 2076 C C . GLN A 1 279 ? 14.341 -7.416 -6.471 1.00 93.75 279 GLN A C 1
ATOM 2078 O O . GLN A 1 279 ? 13.319 -6.865 -6.071 1.00 93.75 279 GLN A O 1
ATOM 2083 N N . SER A 1 280 ? 14.506 -7.759 -7.746 1.00 94.75 280 SER A N 1
ATOM 2084 C CA . SER A 1 280 ? 13.484 -7.511 -8.761 1.00 94.75 280 SER A CA 1
ATOM 2085 C C . SER A 1 280 ? 12.707 -8.784 -9.088 1.00 94.75 280 SER A C 1
ATOM 2087 O O . SER A 1 280 ? 13.276 -9.874 -9.129 1.00 94.75 280 SER A O 1
ATOM 2089 N N . PHE A 1 281 ? 11.414 -8.642 -9.367 1.00 96.31 281 PHE A N 1
ATOM 2090 C CA . PHE A 1 281 ? 10.525 -9.743 -9.740 1.00 96.31 281 PHE A CA 1
ATOM 2091 C C . PHE A 1 281 ? 9.724 -9.364 -10.979 1.00 96.31 281 PHE A C 1
ATOM 2093 O O . PHE A 1 281 ? 9.199 -8.254 -11.070 1.00 96.31 281 PHE A O 1
ATOM 2100 N N . ARG A 1 282 ? 9.617 -10.285 -11.936 1.00 96.94 282 ARG A N 1
ATOM 2101 C CA . ARG A 1 282 ? 8.806 -10.117 -13.141 1.00 96.94 282 ARG A CA 1
ATOM 2102 C C . ARG A 1 282 ? 7.552 -10.973 -13.034 1.00 96.94 282 ARG A C 1
ATOM 2104 O O . ARG A 1 282 ? 7.635 -12.189 -12.901 1.00 96.94 282 ARG A O 1
ATOM 2111 N N . LEU A 1 283 ? 6.393 -10.338 -13.112 1.00 97.62 283 LEU A N 1
ATOM 2112 C CA . LEU A 1 283 ? 5.094 -10.996 -13.107 1.00 97.62 283 LEU A CA 1
ATOM 2113 C C . LEU A 1 283 ? 4.575 -11.101 -14.540 1.00 97.62 283 LEU A C 1
ATOM 2115 O O . LEU A 1 283 ? 4.650 -10.137 -15.306 1.00 97.62 283 LEU A O 1
ATOM 2119 N N . ALA A 1 284 ? 4.024 -12.261 -14.884 1.00 97.56 284 ALA A N 1
ATOM 2120 C CA . ALA A 1 284 ? 3.160 -12.435 -16.045 1.00 97.56 284 ALA A CA 1
ATOM 2121 C C . ALA A 1 284 ? 1.710 -12.437 -15.560 1.00 97.56 284 ALA A C 1
ATOM 2123 O O . ALA A 1 284 ? 1.324 -13.281 -14.749 1.00 97.56 284 ALA A O 1
ATOM 2124 N N . LEU A 1 285 ? 0.917 -11.488 -16.043 1.00 98.06 285 LEU A N 1
ATOM 2125 C CA . LEU A 1 285 ? -0.438 -11.220 -15.583 1.00 98.06 285 LEU A CA 1
ATOM 2126 C C . LEU A 1 285 ? -1.458 -11.460 -16.695 1.00 98.06 285 LEU A C 1
ATOM 2128 O O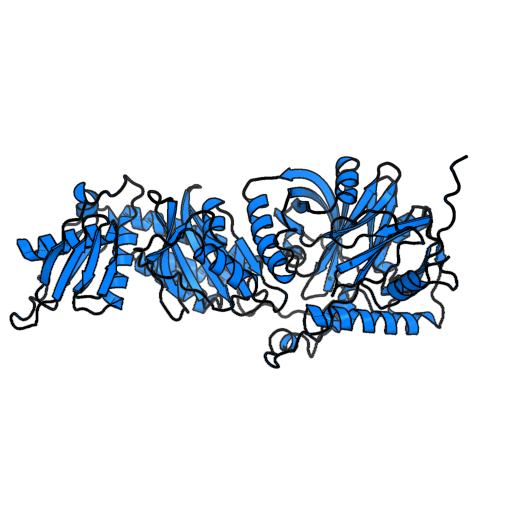 . LEU A 1 285 ? -1.165 -11.291 -17.881 1.00 98.06 285 LEU A O 1
ATOM 2132 N N . HIS A 1 286 ? -2.670 -11.831 -16.292 1.00 98.31 286 HIS A N 1
ATOM 2133 C CA . HIS A 1 286 ? -3.827 -11.955 -17.168 1.00 98.31 286 HIS A CA 1
ATOM 2134 C C . HIS A 1 286 ? -5.001 -11.148 -16.621 1.00 98.31 286 HIS A C 1
ATOM 2136 O O . HIS A 1 286 ? -5.473 -11.432 -15.522 1.00 98.31 286 HIS A O 1
ATOM 2142 N N . TYR A 1 287 ? -5.456 -10.149 -17.371 1.00 97.94 287 TYR A N 1
ATOM 2143 C CA . TYR A 1 287 ? -6.586 -9.303 -17.002 1.00 97.94 287 TYR A CA 1
ATOM 2144 C C . TYR A 1 287 ? -7.874 -10.119 -16.891 1.00 97.94 287 TYR A C 1
ATOM 2146 O O . TYR A 1 287 ? -8.147 -10.972 -17.735 1.00 97.94 287 TYR A O 1
ATOM 2154 N N . LEU A 1 288 ? -8.662 -9.845 -15.850 1.00 98.00 288 LEU A N 1
ATOM 2155 C CA . LEU A 1 288 ? -9.938 -10.512 -15.599 1.00 98.00 288 LEU A CA 1
ATOM 2156 C C . LEU A 1 288 ? -11.122 -9.551 -15.679 1.00 98.00 288 LEU A C 1
ATOM 2158 O O . LEU A 1 288 ? -12.118 -9.861 -16.327 1.00 98.00 288 LEU A O 1
ATOM 2162 N N . ARG A 1 289 ? -11.049 -8.426 -14.962 1.00 96.19 289 ARG A N 1
ATOM 2163 C CA . ARG A 1 289 ? -12.156 -7.471 -14.812 1.00 96.19 289 ARG A CA 1
ATOM 2164 C C . ARG A 1 289 ? -11.660 -6.129 -14.285 1.00 96.19 289 ARG A C 1
ATOM 2166 O O . ARG A 1 289 ? -10.549 -6.039 -13.773 1.00 96.19 289 ARG A O 1
ATOM 2173 N N . THR A 1 290 ? -12.518 -5.117 -14.341 1.00 95.56 290 THR A N 1
ATOM 2174 C CA . THR A 1 290 ? -12.326 -3.837 -13.649 1.00 95.56 290 THR A CA 1
ATOM 2175 C C . THR A 1 290 ? -13.371 -3.698 -12.550 1.00 95.56 290 THR A C 1
ATOM 2177 O O . THR A 1 290 ? -14.554 -3.907 -12.806 1.00 95.56 290 THR A O 1
ATOM 2180 N N . GLU A 1 291 ? -12.944 -3.304 -11.356 1.00 95.50 291 GLU A N 1
ATOM 2181 C CA . GLU A 1 291 ? -13.818 -2.928 -10.244 1.00 95.50 291 GLU A CA 1
ATOM 2182 C C . GLU A 1 291 ? -13.794 -1.407 -10.071 1.00 95.50 291 GLU A C 1
ATOM 2184 O O . GLU A 1 291 ? -12.740 -0.814 -9.854 1.00 95.50 291 GLU A O 1
ATOM 2189 N N . SER A 1 292 ? -14.945 -0.752 -10.209 1.00 93.38 292 SER A N 1
ATOM 2190 C CA . SER A 1 292 ? -15.086 0.706 -10.044 1.00 93.38 292 SER A CA 1
ATOM 2191 C C . SER A 1 292 ? -15.715 1.110 -8.709 1.00 93.38 292 SER A C 1
ATOM 2193 O O . SER A 1 292 ? -15.918 2.293 -8.460 1.00 93.38 292 SER A O 1
ATOM 2195 N N . GLU A 1 293 ? -16.063 0.130 -7.880 1.00 92.00 293 GLU A N 1
ATOM 2196 C CA . GLU A 1 293 ? -16.671 0.288 -6.564 1.00 92.00 293 GLU A CA 1
ATOM 2197 C C . GLU A 1 293 ? -16.340 -0.933 -5.694 1.00 92.00 293 GLU A C 1
ATOM 2199 O O . GLU A 1 293 ? -15.795 -1.926 -6.181 1.00 92.00 293 GLU A O 1
ATOM 2204 N N . GLY A 1 294 ? -16.677 -0.859 -4.408 1.00 90.75 294 GLY A N 1
ATOM 2205 C CA . GLY A 1 294 ? -16.463 -1.939 -3.448 1.00 90.75 294 GLY A CA 1
ATOM 2206 C C . GLY A 1 294 ? -15.142 -1.839 -2.673 1.00 90.75 294 GLY A C 1
ATOM 2207 O O . GLY A 1 294 ? -14.381 -0.881 -2.843 1.00 90.75 294 GLY A O 1
ATOM 2208 N N . PRO A 1 295 ? -14.861 -2.828 -1.801 1.00 90.75 295 PRO A N 1
ATOM 2209 C CA . PRO A 1 295 ? -13.788 -2.727 -0.812 1.00 90.75 295 PRO A CA 1
ATOM 2210 C C . PRO A 1 295 ? -12.394 -2.540 -1.418 1.00 90.75 295 PRO A C 1
ATOM 2212 O O . PRO A 1 295 ? -11.642 -1.685 -0.957 1.00 90.75 295 PRO A O 1
ATOM 2215 N N . LEU A 1 296 ? -12.063 -3.287 -2.478 1.00 91.81 296 LEU A N 1
ATOM 2216 C CA . LEU A 1 296 ? -10.772 -3.180 -3.163 1.00 91.81 296 LEU A CA 1
ATOM 2217 C C . LEU A 1 296 ? -10.580 -1.788 -3.778 1.00 91.81 296 LEU A C 1
ATOM 2219 O O . LEU A 1 296 ? -9.538 -1.160 -3.590 1.00 91.81 296 LEU A O 1
ATOM 2223 N N . PHE A 1 297 ? -11.599 -1.294 -4.487 1.00 91.06 297 PHE A N 1
ATOM 2224 C CA . PHE A 1 297 ? -11.564 0.023 -5.112 1.00 91.06 297 PHE A CA 1
ATOM 2225 C C . PHE A 1 297 ? -11.381 1.135 -4.073 1.00 91.06 297 PHE A C 1
ATOM 2227 O O . PHE A 1 297 ? -10.522 1.997 -4.250 1.00 91.06 297 PHE A O 1
ATOM 2234 N N . GLU A 1 298 ? -12.135 1.108 -2.972 1.00 86.25 298 GLU A N 1
ATOM 2235 C CA . GLU A 1 298 ? -12.030 2.135 -1.931 1.00 86.25 298 GLU A CA 1
ATOM 2236 C C . GLU A 1 298 ? -10.717 2.041 -1.139 1.00 86.25 298 GLU A C 1
ATOM 2238 O O . GLU A 1 298 ? -10.136 3.076 -0.812 1.00 86.25 298 GLU A O 1
ATOM 2243 N N . ALA A 1 299 ? -10.178 0.836 -0.916 1.00 83.81 299 ALA A N 1
ATOM 2244 C CA . ALA A 1 299 ? -8.851 0.664 -0.323 1.00 83.81 299 ALA A CA 1
ATOM 2245 C C . ALA A 1 299 ? -7.744 1.256 -1.209 1.00 83.81 299 ALA A C 1
ATOM 2247 O O . ALA A 1 299 ? -6.915 2.043 -0.740 1.00 83.81 299 ALA A O 1
ATOM 2248 N N . MET A 1 300 ? -7.765 0.947 -2.509 1.00 86.19 300 MET A N 1
ATOM 2249 C CA . MET A 1 300 ? -6.820 1.509 -3.477 1.00 86.19 300 MET A CA 1
ATOM 2250 C C . MET A 1 300 ? -6.986 3.025 -3.614 1.00 86.19 300 MET A C 1
ATOM 2252 O O . MET A 1 300 ? -5.994 3.748 -3.666 1.00 86.19 300 MET A O 1
ATOM 2256 N N . LYS A 1 301 ? -8.223 3.530 -3.630 1.00 81.56 301 LYS A N 1
ATOM 2257 C CA . LYS A 1 301 ? -8.528 4.965 -3.694 1.00 81.56 301 LYS A CA 1
ATOM 2258 C C . LYS A 1 301 ? -8.023 5.711 -2.462 1.00 81.56 301 LYS A C 1
ATOM 2260 O O . LYS A 1 301 ? -7.405 6.759 -2.624 1.00 81.56 301 LYS A O 1
ATOM 2265 N N . ALA A 1 302 ? -8.227 5.173 -1.259 1.00 75.62 302 ALA A N 1
ATOM 2266 C CA . ALA A 1 302 ? -7.705 5.758 -0.027 1.00 75.62 302 ALA A CA 1
ATOM 2267 C C . ALA A 1 302 ? -6.168 5.796 -0.031 1.00 75.62 302 ALA A C 1
ATOM 2269 O O . ALA A 1 302 ? -5.578 6.827 0.298 1.00 75.62 302 ALA A O 1
ATOM 2270 N N . ARG A 1 303 ? -5.508 4.716 -0.480 1.00 75.19 303 ARG A N 1
ATOM 2271 C CA . ARG A 1 303 ? -4.040 4.690 -0.589 1.00 75.19 303 ARG A CA 1
ATOM 2272 C C . ARG A 1 303 ? -3.519 5.671 -1.642 1.00 75.19 303 ARG A C 1
ATOM 2274 O O . ARG A 1 303 ? -2.571 6.405 -1.374 1.00 75.19 303 ARG A O 1
ATOM 2281 N N . LEU A 1 304 ? -4.180 5.765 -2.796 1.00 71.81 304 LEU A N 1
ATOM 2282 C CA . LEU A 1 304 ? -3.854 6.745 -3.834 1.00 71.81 304 LEU A CA 1
ATOM 2283 C C . LEU A 1 304 ? -4.067 8.189 -3.384 1.00 71.81 304 LEU A C 1
ATOM 2285 O O . LEU A 1 304 ? -3.256 9.039 -3.740 1.00 71.81 304 LEU A O 1
ATOM 2289 N N . ALA A 1 305 ? -5.111 8.481 -2.607 1.00 66.06 305 ALA A N 1
ATOM 2290 C CA . ALA A 1 305 ? -5.326 9.811 -2.041 1.00 66.06 305 ALA A CA 1
ATOM 2291 C C . ALA A 1 305 ? -4.165 10.212 -1.114 1.00 66.06 305 ALA A C 1
ATOM 2293 O O . ALA A 1 305 ? -3.683 11.343 -1.194 1.00 66.06 305 ALA A O 1
ATOM 2294 N N . GLY A 1 306 ? -3.656 9.258 -0.324 1.00 59.12 306 GLY A N 1
ATOM 2295 C CA . GLY A 1 306 ? -2.427 9.420 0.453 1.00 59.12 306 GLY A CA 1
ATOM 2296 C C . GLY A 1 306 ? -1.190 9.670 -0.416 1.00 59.12 306 GLY A C 1
ATOM 2297 O O . GLY A 1 306 ? -0.353 10.479 -0.050 1.00 59.12 306 GLY A O 1
ATOM 2298 N N . ILE A 1 307 ? -1.070 9.050 -1.596 1.00 56.88 307 ILE A N 1
ATOM 2299 C CA . ILE A 1 307 ? 0.042 9.309 -2.536 1.00 56.88 307 ILE A CA 1
ATOM 2300 C C . ILE A 1 307 ? -0.109 10.683 -3.222 1.00 56.88 307 ILE A C 1
ATOM 2302 O O . ILE A 1 307 ? 0.866 11.420 -3.365 1.00 56.88 307 ILE A O 1
ATOM 2306 N N . ALA A 1 308 ? -1.319 11.062 -3.634 1.00 51.50 308 ALA A N 1
ATOM 2307 C CA . ALA A 1 308 ? -1.584 12.257 -4.437 1.00 51.50 308 ALA A CA 1
ATOM 2308 C C . ALA A 1 308 ? -1.399 13.583 -3.680 1.00 51.50 308 ALA A C 1
ATOM 2310 O O . ALA A 1 308 ? -1.139 14.612 -4.312 1.00 51.50 308 ALA A O 1
ATOM 2311 N N . SER A 1 309 ? -1.484 13.573 -2.347 1.00 48.56 309 SER A N 1
ATOM 2312 C CA . SER A 1 309 ? -1.259 14.760 -1.512 1.00 48.56 309 SER A CA 1
ATOM 2313 C C . SER A 1 309 ? 0.127 15.379 -1.687 1.00 48.56 309 SER A C 1
ATOM 2315 O O . SER A 1 309 ? 0.276 16.582 -1.518 1.00 48.56 309 SER A O 1
ATOM 2317 N N . HIS A 1 310 ? 1.125 14.585 -2.077 1.00 43.97 310 HIS A N 1
ATOM 2318 C CA . HIS A 1 310 ? 2.523 15.010 -2.184 1.00 43.97 310 HIS A CA 1
ATOM 2319 C C . HIS A 1 310 ? 2.844 15.833 -3.441 1.00 43.97 310 HIS A C 1
ATOM 2321 O O . HIS A 1 310 ? 3.904 16.436 -3.523 1.00 43.97 310 HIS A O 1
ATOM 2327 N N . SER A 1 311 ? 1.965 15.837 -4.449 1.00 44.19 311 SER A N 1
ATOM 2328 C CA . SER A 1 311 ? 2.274 16.405 -5.777 1.00 44.19 311 SER A CA 1
ATOM 2329 C C . SER A 1 311 ? 1.496 17.681 -6.109 1.00 44.19 311 SER A C 1
ATOM 2331 O O . SER A 1 311 ? 1.636 18.223 -7.203 1.00 44.19 311 SER A O 1
ATOM 2333 N N . GLY A 1 312 ? 0.602 18.136 -5.221 1.00 41.94 312 GLY A N 1
ATOM 2334 C CA . GLY A 1 312 ? -0.379 19.177 -5.558 1.00 41.94 312 GLY A CA 1
ATOM 2335 C C . GLY A 1 312 ? -1.376 18.746 -6.649 1.00 41.94 312 GLY A C 1
ATOM 2336 O O . GLY A 1 312 ? -2.174 19.553 -7.123 1.00 41.94 312 GLY A O 1
ATOM 2337 N N . MET A 1 313 ? -1.367 17.465 -7.043 1.00 44.66 313 MET A N 1
ATOM 2338 C CA . MET A 1 313 ? -2.206 16.903 -8.105 1.00 44.66 313 MET A CA 1
ATOM 2339 C C . MET A 1 313 ? -3.442 16.166 -7.561 1.00 44.66 313 MET A C 1
ATOM 2341 O O . MET A 1 313 ? -4.069 15.404 -8.296 1.00 44.66 313 MET A O 1
ATOM 2345 N N . ALA A 1 314 ? -3.845 16.403 -6.306 1.00 48.16 314 ALA A N 1
ATOM 2346 C CA . ALA A 1 314 ? -4.993 15.743 -5.665 1.00 48.16 314 ALA A CA 1
ATOM 2347 C C . ALA A 1 314 ? -6.300 15.827 -6.486 1.00 48.16 314 ALA A C 1
ATOM 2349 O O . ALA A 1 314 ? -7.065 14.870 -6.537 1.00 48.16 314 ALA A O 1
ATOM 2350 N N . ARG A 1 315 ? -6.527 16.934 -7.214 1.00 41.97 315 ARG A N 1
ATOM 2351 C CA . ARG A 1 315 ? -7.687 17.100 -8.119 1.00 41.97 315 ARG A CA 1
ATOM 2352 C C . ARG A 1 315 ? -7.592 16.308 -9.428 1.00 41.97 315 ARG A C 1
ATOM 2354 O O . ARG A 1 315 ? -8.595 16.140 -10.112 1.00 41.97 315 ARG A O 1
ATOM 2361 N N . VAL A 1 316 ? -6.394 15.860 -9.795 1.00 49.12 316 VAL A N 1
ATOM 2362 C CA . VAL A 1 316 ? -6.107 15.128 -11.034 1.00 49.12 316 VAL A CA 1
ATOM 2363 C C . VAL A 1 316 ? -6.132 13.619 -10.752 1.00 49.12 316 VAL A C 1
ATOM 2365 O O . VAL A 1 316 ? -6.765 12.881 -11.498 1.00 49.12 316 VAL A O 1
ATOM 2368 N N . PHE A 1 317 ? -5.565 13.152 -9.634 1.00 57.56 317 PHE A N 1
ATOM 2369 C CA . PHE A 1 317 ? -5.486 11.732 -9.249 1.00 57.56 317 PHE A CA 1
ATOM 2370 C C . PHE A 1 317 ? -6.808 11.141 -8.720 1.00 57.56 317 PHE A C 1
ATOM 2372 O O . PHE A 1 317 ? -6.918 10.722 -7.570 1.00 57.56 317 PHE A O 1
ATOM 2379 N N . ARG A 1 318 ? -7.822 11.050 -9.583 1.00 69.31 318 ARG A N 1
ATOM 2380 C CA . ARG A 1 318 ? -9.027 10.258 -9.315 1.00 69.31 318 ARG A CA 1
ATOM 2381 C C . ARG A 1 318 ? -8.838 8.838 -9.845 1.00 69.31 318 ARG A C 1
ATOM 2383 O O . ARG A 1 318 ? -8.670 8.655 -11.049 1.00 69.31 318 ARG A O 1
ATOM 2390 N N . LEU A 1 319 ? -8.904 7.840 -8.963 1.00 81.31 319 LEU A N 1
ATOM 2391 C CA . LEU A 1 319 ? -8.961 6.434 -9.374 1.00 81.31 319 LEU A CA 1
ATOM 2392 C C . LEU A 1 319 ? -10.244 6.196 -10.184 1.00 81.31 319 LEU A C 1
ATOM 2394 O O . LEU A 1 319 ? -11.339 6.465 -9.688 1.00 81.31 319 LEU A O 1
ATOM 2398 N N . LEU A 1 320 ? -10.114 5.716 -11.424 1.00 85.25 320 LEU A N 1
ATOM 2399 C CA . LEU A 1 320 ? -11.260 5.397 -12.286 1.00 85.25 320 LEU A CA 1
ATOM 2400 C C . LEU A 1 320 ? -11.675 3.923 -12.181 1.00 85.25 320 LEU A C 1
ATOM 2402 O O . LEU A 1 320 ? -12.813 3.586 -12.489 1.00 85.25 320 LEU A O 1
ATOM 2406 N N . GLY A 1 321 ? -10.767 3.048 -11.748 1.00 89.81 321 GLY A N 1
ATOM 2407 C CA . GLY A 1 321 ? -11.050 1.638 -11.491 1.00 89.81 321 GLY A CA 1
ATOM 2408 C C . GLY A 1 321 ? -9.831 0.873 -10.978 1.00 89.81 321 GLY A C 1
ATOM 2409 O O . GLY A 1 321 ? -8.695 1.330 -11.106 1.00 89.81 321 GLY A O 1
ATOM 2410 N N . ALA A 1 322 ? -10.077 -0.301 -10.414 1.00 93.25 322 ALA A N 1
ATOM 2411 C CA . ALA A 1 322 ? -9.086 -1.304 -10.059 1.00 93.25 322 ALA A CA 1
ATOM 2412 C C . ALA A 1 322 ? -9.164 -2.446 -11.082 1.00 93.25 322 ALA A C 1
ATOM 2414 O O . ALA A 1 322 ? -10.120 -3.222 -11.096 1.00 93.25 322 ALA A O 1
ATOM 2415 N N . ASP A 1 323 ? -8.185 -2.533 -11.978 1.00 94.62 323 ASP A N 1
ATOM 2416 C CA . ASP A 1 323 ? -8.106 -3.625 -12.947 1.00 94.62 323 ASP A CA 1
ATOM 2417 C C . ASP A 1 323 ? -7.521 -4.854 -12.243 1.00 94.62 323 ASP A C 1
ATOM 2419 O O . ASP A 1 323 ? -6.374 -4.823 -11.808 1.00 94.62 323 ASP A O 1
ATOM 2423 N N . VAL A 1 324 ? -8.299 -5.929 -12.112 1.00 97.56 324 VAL A N 1
ATOM 2424 C CA . VAL A 1 324 ? -7.902 -7.166 -11.425 1.00 97.56 324 VAL A CA 1
ATOM 2425 C C . VAL A 1 324 ? -7.284 -8.139 -12.421 1.00 97.56 324 VAL A C 1
ATOM 2427 O O . VAL A 1 324 ? -7.862 -8.433 -13.473 1.00 97.56 324 VAL A O 1
ATOM 2430 N N . TYR A 1 325 ? -6.128 -8.689 -12.058 1.00 98.31 325 TYR A N 1
ATOM 2431 C CA . TYR A 1 325 ? -5.355 -9.622 -12.864 1.00 98.31 325 TYR A CA 1
ATOM 2432 C C . TYR A 1 325 ? -5.092 -10.915 -12.100 1.00 98.31 325 TYR A C 1
ATOM 2434 O O . TYR A 1 325 ? -4.757 -10.888 -10.918 1.00 98.31 325 TYR A O 1
ATOM 2442 N N . ARG A 1 326 ? -5.147 -12.047 -12.803 1.00 98.50 326 ARG A N 1
ATOM 2443 C CA . ARG A 1 326 ? -4.571 -13.310 -12.336 1.00 98.50 326 ARG A CA 1
ATOM 2444 C C . ARG A 1 326 ? -3.069 -13.322 -12.584 1.00 98.50 326 ARG A C 1
ATOM 2446 O O . ARG A 1 326 ? -2.620 -13.051 -13.700 1.00 98.50 326 ARG A O 1
ATOM 2453 N N . VAL A 1 327 ? -2.303 -13.712 -11.578 1.00 97.94 327 VAL A N 1
ATOM 2454 C CA . VAL A 1 327 ? -0.870 -13.971 -11.681 1.00 97.94 327 VAL A CA 1
ATOM 2455 C C . VAL A 1 327 ? -0.664 -15.344 -12.318 1.00 97.94 327 VAL A C 1
ATOM 2457 O O . VAL A 1 327 ? -1.072 -16.368 -11.783 1.00 97.94 327 VAL A O 1
ATOM 2460 N N . ARG A 1 328 ? -0.042 -15.378 -13.499 1.00 96.81 328 ARG A N 1
ATOM 2461 C CA . ARG A 1 328 ? 0.290 -16.626 -14.209 1.00 96.81 328 ARG A CA 1
ATOM 2462 C C . ARG A 1 328 ? 1.660 -17.161 -13.817 1.00 96.81 328 ARG A C 1
ATOM 2464 O O . ARG A 1 328 ? 1.864 -18.371 -13.806 1.00 96.81 328 ARG A O 1
ATOM 2471 N N . ARG A 1 329 ? 2.615 -16.258 -13.585 1.00 95.12 329 ARG A N 1
ATOM 2472 C CA . ARG A 1 329 ? 4.004 -16.599 -13.267 1.00 95.12 329 ARG A CA 1
ATOM 2473 C C . ARG A 1 329 ? 4.683 -15.456 -12.523 1.00 95.12 329 ARG A C 1
ATOM 2475 O O . ARG A 1 329 ? 4.412 -14.293 -12.820 1.00 95.12 329 ARG A O 1
ATOM 2482 N N . ILE A 1 330 ? 5.577 -15.811 -11.604 1.00 96.12 330 ILE A N 1
ATOM 2483 C CA . ILE A 1 330 ? 6.475 -14.897 -10.897 1.00 96.12 330 ILE A CA 1
ATOM 2484 C C . ILE A 1 330 ? 7.901 -15.386 -11.148 1.00 96.12 330 ILE A C 1
ATOM 2486 O O . ILE A 1 330 ? 8.267 -16.477 -10.713 1.00 96.12 330 ILE A O 1
ATOM 2490 N N . ASP A 1 331 ? 8.691 -14.579 -11.847 1.00 94.00 331 ASP A N 1
ATOM 2491 C CA . ASP A 1 331 ? 10.085 -14.868 -12.166 1.00 94.00 331 ASP A CA 1
ATOM 2492 C C . ASP A 1 331 ? 10.994 -13.942 -11.335 1.00 94.00 331 ASP A C 1
ATOM 2494 O O . ASP A 1 331 ? 10.954 -12.722 -11.539 1.00 94.00 331 ASP A O 1
ATOM 2498 N N . PRO A 1 332 ? 11.822 -14.456 -10.404 1.00 93.75 332 PRO A N 1
ATOM 2499 C CA . PRO A 1 332 ? 12.864 -13.640 -9.792 1.00 93.75 332 PRO A CA 1
ATOM 2500 C C . PRO A 1 332 ? 13.862 -13.203 -10.870 1.00 93.75 332 PRO A C 1
ATOM 2502 O O . PRO A 1 332 ? 14.284 -13.993 -11.716 1.00 93.75 332 PRO A O 1
ATOM 2505 N N . VAL A 1 333 ? 14.225 -11.924 -10.860 1.00 93.50 333 VAL A N 1
ATOM 2506 C CA . VAL A 1 333 ? 15.207 -11.367 -11.789 1.00 93.50 333 VAL A CA 1
ATOM 2507 C C . VAL A 1 333 ? 16.599 -11.524 -11.168 1.00 93.50 333 VAL A C 1
ATOM 2509 O O . VAL A 1 333 ? 16.811 -11.022 -10.060 1.00 93.50 333 VAL A O 1
ATOM 2512 N N . PRO A 1 334 ? 17.556 -12.178 -11.855 1.00 90.38 334 PRO A N 1
ATOM 2513 C CA . PRO A 1 334 ? 18.889 -12.416 -11.305 1.00 90.38 334 PRO A CA 1
ATOM 2514 C C . PRO A 1 334 ? 19.620 -11.129 -10.907 1.00 90.38 334 PRO A C 1
ATOM 2516 O O . PRO A 1 334 ? 19.464 -10.075 -11.528 1.00 90.38 334 PRO A O 1
ATOM 2519 N N . GLY A 1 335 ? 20.445 -11.200 -9.865 1.00 85.94 335 GLY A N 1
ATOM 2520 C CA . GLY A 1 335 ? 21.273 -10.076 -9.444 1.00 85.94 335 GLY A CA 1
ATOM 2521 C C . GLY A 1 335 ? 21.694 -10.144 -7.985 1.00 85.94 335 GLY A C 1
ATOM 2522 O O . GLY A 1 335 ? 21.457 -11.129 -7.283 1.00 85.94 335 GLY A O 1
ATOM 2523 N N . MET A 1 336 ? 22.342 -9.068 -7.548 1.00 85.94 336 MET A N 1
ATOM 2524 C CA . MET A 1 336 ? 22.672 -8.855 -6.147 1.00 85.94 336 MET A CA 1
ATOM 2525 C C . MET A 1 336 ? 21.447 -8.366 -5.371 1.00 85.94 336 MET A C 1
ATOM 2527 O O . MET A 1 336 ? 20.645 -7.596 -5.896 1.00 85.94 336 MET A O 1
ATOM 2531 N N . VAL A 1 337 ? 21.350 -8.771 -4.108 1.00 89.44 337 VAL A N 1
ATOM 2532 C CA . VAL A 1 337 ? 20.341 -8.298 -3.155 1.00 89.44 337 VAL A CA 1
ATOM 2533 C C . VAL A 1 337 ? 21.022 -7.757 -1.905 1.00 89.44 337 VAL A C 1
ATOM 2535 O O . VAL A 1 337 ? 22.059 -8.280 -1.485 1.00 89.44 337 VAL A O 1
ATOM 2538 N N . LEU A 1 338 ? 20.454 -6.705 -1.318 1.00 87.69 338 LEU A N 1
ATOM 2539 C CA . LEU A 1 338 ? 20.874 -6.214 -0.010 1.00 87.69 338 LEU A CA 1
ATOM 2540 C C . LEU A 1 338 ? 20.392 -7.172 1.076 1.00 87.69 338 LEU A C 1
ATOM 2542 O O . LEU A 1 338 ? 19.268 -7.676 1.031 1.00 87.69 338 LEU A O 1
ATOM 2546 N N . VAL A 1 339 ? 21.251 -7.409 2.063 1.00 82.75 339 VAL A N 1
ATOM 2547 C CA . VAL A 1 339 ? 20.862 -8.095 3.294 1.00 82.75 339 VAL A CA 1
ATOM 2548 C C . VAL A 1 339 ? 20.104 -7.105 4.173 1.00 82.75 339 VAL A C 1
ATOM 2550 O O . VAL A 1 339 ? 20.638 -6.051 4.511 1.00 82.75 339 VAL A O 1
ATOM 2553 N N . VAL A 1 340 ? 18.873 -7.458 4.530 1.00 78.38 340 VAL A N 1
ATOM 2554 C CA . VAL A 1 340 ? 18.012 -6.685 5.432 1.00 78.38 340 VAL A CA 1
ATOM 2555 C C . VAL A 1 340 ? 17.919 -7.445 6.750 1.00 78.38 340 VAL A C 1
ATOM 2557 O O . VAL A 1 340 ? 17.863 -8.675 6.746 1.00 78.38 340 VAL A O 1
ATOM 2560 N N . GLU A 1 341 ? 17.968 -6.725 7.868 1.00 71.44 341 GLU A N 1
ATOM 2561 C CA . GLU A 1 341 ? 17.809 -7.316 9.197 1.00 71.44 341 GLU A CA 1
ATOM 2562 C C . GLU A 1 341 ? 16.360 -7.752 9.424 1.00 71.44 341 GLU A C 1
ATOM 2564 O O . GLU A 1 341 ? 15.420 -7.051 9.039 1.00 71.44 341 GLU A O 1
ATOM 2569 N N . ASP A 1 342 ? 16.181 -8.901 10.076 1.00 67.06 342 ASP A N 1
ATOM 2570 C CA . ASP A 1 342 ? 14.857 -9.346 10.492 1.00 67.06 342 ASP A CA 1
ATOM 2571 C C . ASP A 1 342 ? 14.259 -8.358 11.511 1.00 67.06 342 ASP A C 1
ATOM 2573 O O . ASP A 1 342 ? 14.988 -7.798 12.342 1.00 67.06 342 ASP A O 1
ATOM 2577 N N . PRO A 1 343 ? 12.933 -8.132 11.490 1.00 67.00 343 PRO A N 1
ATOM 2578 C CA . PRO A 1 343 ? 12.288 -7.294 12.487 1.00 67.00 343 PRO A CA 1
ATOM 2579 C C . PRO A 1 343 ? 12.547 -7.838 13.905 1.00 67.00 343 PRO A C 1
ATOM 2581 O O . PRO A 1 343 ? 12.559 -9.052 14.118 1.00 67.00 343 PRO A O 1
ATOM 2584 N N . PRO A 1 344 ? 12.710 -6.957 14.907 1.00 61.09 344 PRO A N 1
ATOM 2585 C CA . PRO A 1 344 ? 13.170 -7.345 16.241 1.00 61.09 344 PRO A CA 1
ATOM 2586 C C . PRO A 1 344 ? 12.154 -8.172 17.047 1.00 61.09 344 PRO A C 1
ATOM 2588 O O . PRO A 1 344 ? 12.518 -8.722 18.087 1.00 61.09 344 PRO A O 1
ATOM 2591 N N . CYS A 1 345 ? 10.887 -8.259 16.620 1.00 72.50 345 CYS A N 1
ATOM 2592 C CA . CYS A 1 345 ? 9.833 -8.962 17.351 1.00 72.50 345 CYS A CA 1
ATOM 2593 C C . CYS A 1 345 ? 9.223 -10.134 16.563 1.00 72.50 345 CYS A C 1
ATOM 2595 O O . CYS A 1 345 ? 8.949 -10.058 15.365 1.00 72.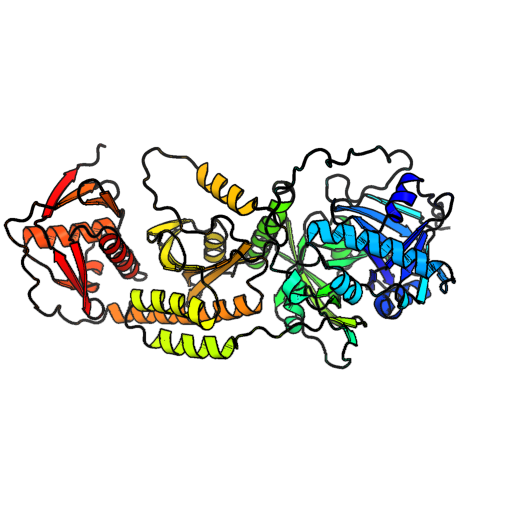50 345 CYS A O 1
ATOM 2597 N N . CYS A 1 346 ? 8.935 -11.230 17.274 1.00 84.75 346 CYS A N 1
ATOM 2598 C CA . CYS A 1 346 ? 8.156 -12.343 16.738 1.00 84.75 346 CYS A CA 1
ATOM 2599 C C . CYS A 1 346 ? 6.655 -12.024 16.840 1.00 84.75 346 CYS A C 1
ATOM 2601 O O . CYS A 1 346 ? 6.034 -12.222 17.886 1.00 84.75 346 CYS A O 1
ATOM 2603 N N . ARG A 1 347 ? 6.056 -11.546 15.741 1.00 88.44 347 ARG A N 1
ATOM 2604 C CA . ARG A 1 347 ? 4.634 -11.147 15.680 1.00 88.44 347 ARG A CA 1
ATOM 2605 C C . ARG A 1 347 ? 3.665 -12.257 16.106 1.00 88.44 347 ARG A C 1
ATOM 2607 O O . ARG A 1 347 ? 2.692 -11.988 16.802 1.00 88.44 347 ARG A O 1
ATOM 2614 N N . LEU A 1 348 ? 3.946 -13.515 15.753 1.00 90.56 348 LEU A N 1
ATOM 2615 C CA . LEU A 1 348 ? 3.119 -14.659 16.167 1.00 90.56 348 LEU A CA 1
ATOM 2616 C C . LEU A 1 348 ? 3.156 -14.887 17.681 1.00 90.56 348 LEU A C 1
ATOM 2618 O O . LEU A 1 348 ? 2.136 -15.213 18.291 1.00 90.56 348 LEU A O 1
ATOM 2622 N N . GLU A 1 349 ? 4.322 -14.709 18.301 1.00 91.19 349 GLU A N 1
ATOM 2623 C CA . GLU A 1 349 ? 4.436 -14.804 19.751 1.00 91.19 349 GLU A CA 1
ATOM 2624 C C . GLU A 1 349 ? 3.688 -13.658 20.439 1.00 91.19 349 GLU A C 1
ATOM 2626 O O . GLU A 1 349 ? 2.965 -13.910 21.406 1.00 91.19 349 GLU A O 1
ATOM 2631 N N . ALA A 1 350 ? 3.819 -12.433 19.917 1.00 91.94 350 ALA A N 1
ATOM 2632 C CA . ALA A 1 350 ? 3.062 -11.278 20.386 1.00 91.94 350 ALA A CA 1
ATOM 2633 C C . ALA A 1 350 ? 1.552 -11.555 20.314 1.00 91.94 350 ALA A C 1
ATOM 2635 O O . ALA A 1 350 ? 0.891 -11.529 21.347 1.00 91.94 350 ALA A O 1
ATOM 2636 N N . LEU A 1 351 ? 1.025 -11.960 19.152 1.00 93.12 351 LEU A N 1
ATOM 2637 C CA . LEU A 1 351 ? -0.393 -12.304 18.977 1.00 93.12 351 LEU A CA 1
ATOM 2638 C C . LEU A 1 351 ? -0.883 -13.361 19.967 1.00 93.12 351 LEU A C 1
ATOM 2640 O O . LEU A 1 351 ? -1.955 -13.209 20.548 1.00 93.12 351 LEU A O 1
ATOM 2644 N N . ARG A 1 352 ? -0.103 -14.424 20.197 1.00 93.44 352 ARG A N 1
ATOM 2645 C CA . ARG A 1 352 ? -0.461 -15.471 21.165 1.00 93.44 352 ARG A CA 1
ATOM 2646 C C . ARG A 1 352 ? -0.578 -14.915 22.588 1.00 93.44 352 ARG A C 1
ATOM 2648 O O . ARG A 1 352 ? -1.494 -15.298 23.313 1.00 93.44 352 ARG A O 1
ATOM 2655 N N . ARG A 1 353 ? 0.351 -14.044 23.001 1.00 91.88 353 ARG A N 1
ATOM 2656 C CA . ARG A 1 353 ? 0.336 -13.406 24.331 1.00 91.88 353 ARG A CA 1
ATOM 2657 C C . ARG A 1 353 ? -0.851 -12.451 24.470 1.00 91.88 353 ARG A C 1
ATOM 2659 O O . ARG A 1 353 ? -1.576 -12.541 25.456 1.00 91.88 353 ARG A O 1
ATOM 2666 N N . MET A 1 354 ? -1.074 -11.613 23.460 1.00 93.88 354 MET A N 1
ATOM 2667 C CA . MET A 1 354 ? -2.177 -10.650 23.412 1.00 93.88 354 MET A CA 1
ATOM 2668 C C . MET A 1 354 ? -3.529 -11.364 23.475 1.00 93.88 354 MET A C 1
ATOM 2670 O O . MET A 1 354 ? -4.352 -11.061 24.333 1.00 93.88 354 MET A O 1
ATOM 2674 N N . GLY A 1 355 ? -3.726 -12.400 22.653 1.00 92.50 355 GLY A N 1
ATOM 2675 C CA . GLY A 1 355 ? -4.958 -13.188 22.652 1.00 92.50 355 GLY A CA 1
ATOM 2676 C C . GLY A 1 355 ? -5.280 -13.799 24.018 1.00 92.50 355 GLY A C 1
ATOM 2677 O O . GLY A 1 355 ? -6.421 -13.734 24.467 1.00 92.50 355 GLY A O 1
ATOM 2678 N N . ALA A 1 356 ? -4.278 -14.319 24.737 1.00 91.44 356 ALA A N 1
ATOM 2679 C CA . ALA A 1 356 ? -4.476 -14.846 26.088 1.00 91.44 356 ALA A CA 1
ATOM 2680 C C . ALA A 1 356 ? -4.903 -13.762 27.097 1.00 91.44 356 ALA A C 1
ATOM 2682 O O . ALA A 1 356 ? -5.702 -14.042 27.989 1.00 91.44 356 ALA A O 1
ATOM 2683 N N . ARG A 1 357 ? -4.398 -12.528 26.970 1.00 92.69 357 ARG A N 1
ATOM 2684 C CA . ARG A 1 357 ? -4.799 -11.406 27.834 1.00 92.69 357 ARG A CA 1
ATOM 2685 C C . ARG A 1 357 ? -6.211 -10.922 27.520 1.00 92.69 357 ARG A C 1
ATOM 2687 O O . ARG A 1 357 ? -6.993 -10.750 28.448 1.00 92.69 357 ARG A O 1
ATOM 2694 N N . LEU A 1 358 ? -6.561 -10.782 26.238 1.00 92.00 358 LEU A N 1
ATOM 2695 C CA . LEU A 1 358 ? -7.898 -10.344 25.817 1.00 92.00 358 LEU A CA 1
ATOM 2696 C C . LEU A 1 358 ? -9.009 -11.267 26.341 1.00 92.00 358 LEU A C 1
ATOM 2698 O O . LEU A 1 358 ? -10.057 -10.782 26.751 1.00 92.00 358 LEU A O 1
ATOM 2702 N N . GLN A 1 359 ? -8.768 -12.582 26.395 1.00 88.62 359 GLN A N 1
ATOM 2703 C CA . GLN A 1 359 ? -9.735 -13.558 26.926 1.00 88.62 359 GLN A CA 1
ATOM 2704 C C . GLN A 1 359 ? -9.981 -13.436 28.439 1.00 88.62 359 GLN A C 1
ATOM 2706 O O . GLN A 1 359 ? -10.981 -13.946 28.936 1.00 88.62 359 GLN A O 1
ATOM 2711 N N . ASN A 1 360 ? -9.077 -12.785 29.176 1.00 88.81 360 ASN A N 1
ATOM 2712 C CA . ASN A 1 360 ? -9.193 -12.603 30.623 1.00 88.81 360 ASN A CA 1
ATOM 2713 C C . ASN A 1 360 ? -9.780 -11.241 31.018 1.00 88.81 360 ASN A C 1
ATOM 2715 O O . ASN A 1 360 ? -9.993 -11.013 32.208 1.00 88.81 360 ASN A O 1
ATOM 2719 N N . ALA A 1 361 ? -10.052 -10.353 30.056 1.00 89.81 361 ALA A N 1
ATOM 2720 C CA . ALA A 1 361 ? -10.667 -9.062 30.336 1.00 89.81 361 ALA A CA 1
ATOM 2721 C C . ALA A 1 361 ? -12.078 -9.249 30.920 1.00 89.81 361 ALA A C 1
ATOM 2723 O O . ALA A 1 361 ? -12.898 -10.002 30.390 1.00 89.81 361 ALA A O 1
ATOM 2724 N N . GLY A 1 362 ? -12.366 -8.571 32.031 1.00 85.50 362 GLY A N 1
ATOM 2725 C CA . GLY A 1 362 ? -13.625 -8.701 32.758 1.00 85.50 362 GLY A CA 1
ATOM 2726 C C . GLY A 1 362 ? -14.740 -7.769 32.280 1.00 85.50 362 GLY A C 1
ATOM 2727 O O . GLY A 1 362 ? -15.884 -7.943 32.710 1.00 85.50 362 GLY A O 1
ATOM 2728 N N . ASP A 1 363 ? -14.418 -6.768 31.459 1.00 85.06 363 ASP A N 1
ATOM 2729 C CA . ASP A 1 363 ? -15.352 -5.836 30.824 1.00 85.06 363 ASP A CA 1
ATOM 2730 C C . ASP A 1 363 ? -14.735 -5.162 29.582 1.00 85.06 363 ASP A C 1
ATOM 2732 O O . ASP A 1 363 ? -13.558 -5.349 29.265 1.00 85.06 363 ASP A O 1
ATOM 2736 N N . LEU A 1 364 ? -15.548 -4.371 28.875 1.00 86.81 364 LEU A N 1
ATOM 2737 C CA . LEU A 1 364 ? -15.167 -3.677 27.645 1.00 86.81 364 LEU A CA 1
ATOM 2738 C C . LEU A 1 364 ? -14.110 -2.565 27.854 1.00 86.81 364 LEU A C 1
ATOM 2740 O O . LEU A 1 364 ? -13.285 -2.328 26.969 1.00 86.81 364 LEU A O 1
ATOM 2744 N N . SER A 1 365 ? -14.084 -1.902 29.013 1.00 86.25 365 SER A N 1
ATOM 2745 C CA . SER A 1 365 ? -13.075 -0.884 29.351 1.00 86.25 365 SER A CA 1
ATOM 2746 C C . SER A 1 365 ? -11.698 -1.525 29.536 1.00 86.25 365 SER A C 1
ATOM 2748 O O . SER A 1 365 ? -10.721 -1.106 28.916 1.00 86.25 365 SER A O 1
ATOM 2750 N N . GLU A 1 366 ? -11.630 -2.601 30.321 1.00 90.81 366 GLU A N 1
ATOM 2751 C CA . GLU A 1 366 ? -10.419 -3.392 30.533 1.00 90.81 366 GLU A CA 1
ATOM 2752 C C . GLU A 1 366 ? -9.934 -4.018 29.223 1.00 90.81 366 GLU A C 1
ATOM 2754 O O . GLU A 1 366 ? -8.737 -3.988 28.933 1.00 90.81 366 GLU A O 1
ATOM 2759 N N . LEU A 1 367 ? -10.850 -4.528 28.395 1.00 94.06 367 LEU A N 1
ATOM 2760 C CA . LEU A 1 367 ? -10.529 -5.108 27.091 1.00 94.06 367 LEU A CA 1
ATOM 2761 C C . LEU A 1 367 ? -9.876 -4.079 26.155 1.00 94.06 367 LEU A C 1
ATOM 2763 O O . LEU A 1 367 ? -8.811 -4.337 25.589 1.00 94.06 367 LEU A O 1
ATOM 2767 N N . THR A 1 368 ? -10.502 -2.907 26.002 1.00 93.44 368 THR A N 1
ATOM 2768 C CA . THR A 1 368 ? -9.996 -1.839 25.122 1.00 93.44 368 THR A CA 1
ATOM 2769 C C . THR A 1 368 ? -8.701 -1.222 25.642 1.00 93.44 368 THR A C 1
ATOM 2771 O O . THR A 1 368 ? -7.837 -0.877 24.842 1.00 93.44 368 THR A O 1
ATOM 2774 N N . GLN A 1 369 ? -8.496 -1.135 26.957 1.00 92.88 369 GLN A N 1
ATOM 2775 C CA . GLN A 1 369 ? -7.215 -0.687 27.503 1.00 92.88 369 GLN A CA 1
ATOM 2776 C C . GLN A 1 369 ? -6.115 -1.740 27.311 1.00 92.88 369 GLN A C 1
ATOM 2778 O O . GLN A 1 369 ? -5.011 -1.406 26.881 1.00 92.88 369 GLN A O 1
ATOM 2783 N N . THR A 1 370 ? -6.430 -3.015 27.561 1.00 95.69 370 THR A N 1
ATOM 2784 C CA . THR A 1 370 ? -5.483 -4.131 27.426 1.00 95.69 370 THR A CA 1
ATOM 2785 C C . THR A 1 370 ? -4.936 -4.225 26.009 1.00 95.69 370 THR A C 1
ATOM 2787 O O . THR A 1 370 ? -3.723 -4.341 25.845 1.00 95.69 370 THR A O 1
ATOM 2790 N N . VAL A 1 371 ? -5.794 -4.114 24.986 1.00 96.94 371 VAL A N 1
ATOM 2791 C CA . VAL A 1 371 ? -5.330 -4.172 23.593 1.00 96.94 371 VAL A CA 1
ATOM 2792 C C . VAL A 1 371 ? -4.370 -3.025 23.264 1.00 96.94 371 VAL A C 1
ATOM 2794 O O . VAL A 1 371 ? -3.350 -3.265 22.625 1.00 96.94 371 VAL A O 1
ATOM 2797 N N . LEU A 1 372 ? -4.627 -1.797 23.730 1.00 96.81 372 LEU A N 1
ATOM 2798 C CA . LEU A 1 372 ? -3.750 -0.652 23.447 1.00 96.81 372 LEU A CA 1
ATOM 2799 C C . LEU A 1 372 ? -2.415 -0.741 24.191 1.00 96.81 372 LEU A C 1
ATOM 2801 O O . LEU A 1 372 ? -1.370 -0.392 23.638 1.00 96.81 372 LEU A O 1
ATOM 2805 N N . ASP A 1 373 ? -2.431 -1.232 25.427 1.00 95.81 373 ASP A N 1
ATOM 2806 C CA . ASP A 1 373 ? -1.214 -1.469 26.203 1.00 95.81 373 ASP A CA 1
ATOM 2807 C C . ASP A 1 373 ? -0.343 -2.544 25.546 1.00 95.81 373 ASP A C 1
ATOM 2809 O O . ASP A 1 373 ? 0.870 -2.367 25.408 1.00 95.81 373 ASP A O 1
ATOM 2813 N N . ASP A 1 374 ? -0.967 -3.625 25.082 1.00 95.00 374 ASP A N 1
ATOM 2814 C CA . ASP A 1 374 ? -0.302 -4.720 24.385 1.00 95.00 374 ASP A CA 1
ATOM 2815 C C . ASP A 1 374 ? 0.308 -4.283 23.044 1.00 95.00 374 ASP A C 1
ATOM 2817 O O . ASP A 1 374 ? 1.435 -4.666 22.722 1.00 95.00 374 ASP A O 1
ATOM 2821 N N . LEU A 1 375 ? -0.398 -3.448 22.272 1.00 95.62 375 LEU A N 1
ATOM 2822 C CA . LEU A 1 375 ? 0.114 -2.873 21.023 1.00 95.62 375 LEU A CA 1
ATOM 2823 C C . LEU A 1 375 ? 1.416 -2.092 21.252 1.00 95.62 375 LEU A C 1
ATOM 2825 O O . LEU A 1 375 ? 2.389 -2.266 20.512 1.00 95.62 375 LEU A O 1
ATOM 2829 N N . ALA A 1 376 ? 1.471 -1.286 22.312 1.00 94.44 376 ALA A N 1
ATOM 2830 C CA . ALA A 1 376 ? 2.670 -0.535 22.668 1.00 94.44 376 ALA A CA 1
ATOM 2831 C C . ALA A 1 376 ? 3.801 -1.440 23.192 1.00 94.44 376 ALA A C 1
ATOM 2833 O O . ALA A 1 376 ? 4.959 -1.245 22.824 1.00 94.44 376 ALA A O 1
ATOM 2834 N N . GLN A 1 377 ? 3.481 -2.428 24.035 1.00 92.44 377 GLN A N 1
ATOM 2835 C CA . GLN A 1 377 ? 4.469 -3.279 24.714 1.00 92.44 377 GLN A CA 1
ATOM 2836 C C . GLN A 1 377 ? 5.054 -4.384 23.827 1.00 92.44 377 GLN A C 1
ATOM 2838 O O . GLN A 1 377 ? 6.216 -4.752 23.996 1.00 92.44 377 GLN A O 1
ATOM 2843 N N . HIS A 1 378 ? 4.256 -4.956 22.925 1.00 91.75 378 HIS A N 1
ATOM 2844 C CA . HIS A 1 378 ? 4.627 -6.165 22.183 1.00 91.75 378 HIS A CA 1
ATOM 2845 C C . HIS A 1 378 ? 4.850 -5.931 20.689 1.00 91.75 378 HIS A C 1
ATOM 2847 O O . HIS A 1 378 ? 5.585 -6.701 20.069 1.00 91.75 378 HIS A O 1
ATOM 2853 N N . LEU A 1 379 ? 4.256 -4.880 20.114 1.00 91.12 379 LEU A N 1
ATOM 2854 C CA . LEU A 1 379 ? 4.347 -4.577 18.681 1.00 91.12 379 LEU A CA 1
ATOM 2855 C C . LEU A 1 379 ? 4.978 -3.211 18.374 1.00 91.12 379 LEU A C 1
ATOM 2857 O O . LEU A 1 379 ? 5.060 -2.842 17.203 1.00 91.12 379 LEU A O 1
ATOM 2861 N N . ASP A 1 380 ? 5.452 -2.477 19.388 1.00 91.44 380 ASP A N 1
ATOM 2862 C CA . ASP A 1 380 ? 6.030 -1.129 19.250 1.00 91.44 380 ASP A CA 1
ATOM 2863 C C . ASP A 1 380 ? 5.100 -0.164 18.483 1.00 91.44 380 ASP A C 1
ATOM 2865 O O . ASP A 1 380 ? 5.497 0.533 17.542 1.00 91.44 380 ASP A O 1
ATOM 2869 N N . MET A 1 381 ? 3.815 -0.178 18.847 1.00 94.38 381 MET A N 1
ATOM 2870 C CA . MET A 1 381 ? 2.779 0.700 18.299 1.00 94.38 381 MET A CA 1
ATOM 2871 C C . MET A 1 381 ? 2.312 1.672 19.387 1.00 94.38 381 MET A C 1
ATOM 2873 O O . MET A 1 381 ? 1.361 1.412 20.122 1.00 94.38 381 MET A O 1
ATOM 2877 N N . GLN A 1 382 ? 3.036 2.787 19.521 1.00 94.50 382 GLN A N 1
ATOM 2878 C CA . GLN A 1 382 ? 2.893 3.709 20.657 1.00 94.50 382 GLN A CA 1
ATOM 2879 C C . GLN A 1 382 ? 1.632 4.585 20.601 1.00 94.50 382 GLN A C 1
ATOM 2881 O O . GLN A 1 382 ? 1.114 4.960 21.651 1.00 94.50 382 GLN A O 1
ATOM 2886 N N . HIS A 1 383 ? 1.133 4.888 19.399 1.00 96.12 383 HIS A N 1
ATOM 2887 C CA . HIS A 1 383 ? -0.045 5.730 19.187 1.00 96.12 383 HIS A CA 1
ATOM 2888 C C . HIS A 1 383 ? -1.166 4.878 18.613 1.00 96.12 383 HIS A C 1
ATOM 2890 O O . HIS A 1 383 ? -1.069 4.377 17.490 1.00 96.12 383 HIS A O 1
ATOM 2896 N N . SER A 1 384 ? -2.204 4.662 19.412 1.00 97.19 384 SER A N 1
ATOM 2897 C CA . SER A 1 384 ? -3.293 3.759 19.059 1.00 97.19 384 SER A CA 1
ATOM 2898 C C . SER A 1 384 ? -4.605 4.185 19.699 1.00 97.19 384 SER A C 1
ATOM 2900 O O . SER A 1 384 ? -4.626 4.833 20.744 1.00 97.19 384 SER A O 1
ATOM 2902 N N . MET A 1 385 ? -5.719 3.850 19.059 1.00 95.62 385 MET A N 1
ATOM 2903 C CA . MET A 1 385 ? -7.055 4.086 19.598 1.00 95.62 385 MET A CA 1
ATOM 2904 C C . MET A 1 385 ? -8.040 3.011 19.142 1.00 95.62 385 MET A C 1
ATOM 2906 O O . MET A 1 385 ? -7.887 2.415 18.074 1.00 95.62 385 MET A O 1
ATOM 2910 N N . VAL A 1 386 ? -9.072 2.798 19.953 1.00 96.00 386 VAL A N 1
ATOM 2911 C CA . VAL A 1 386 ? -10.236 1.979 19.613 1.00 96.00 386 VAL A CA 1
ATOM 2912 C C . VAL A 1 386 ? -11.439 2.898 19.487 1.00 96.00 386 VAL A C 1
ATOM 2914 O O . VAL A 1 386 ? -11.739 3.668 20.405 1.00 96.00 386 VAL A O 1
ATOM 2917 N N . LEU A 1 387 ? -12.142 2.786 18.364 1.00 93.38 387 LEU A N 1
ATOM 2918 C CA . LEU A 1 387 ? -13.424 3.438 18.140 1.00 93.38 387 LEU A CA 1
ATOM 2919 C C . LEU A 1 387 ? -14.524 2.392 18.029 1.00 93.38 387 LEU A C 1
ATOM 2921 O O . LEU A 1 387 ? -14.308 1.349 17.415 1.00 93.38 387 LEU A O 1
ATOM 2925 N N . LEU A 1 388 ? -15.704 2.675 18.574 1.00 93.00 388 LEU A N 1
ATOM 2926 C CA . LEU A 1 388 ? -16.883 1.817 18.447 1.00 93.00 388 LEU A CA 1
ATOM 2927 C C . LEU A 1 388 ? -17.960 2.502 17.612 1.00 93.00 388 LEU A C 1
ATOM 2929 O O . LEU A 1 388 ? -18.050 3.727 17.569 1.00 93.00 388 LEU A O 1
ATOM 2933 N N . LEU A 1 389 ? -18.749 1.699 16.903 1.00 89.38 389 LEU A N 1
ATOM 2934 C CA . LEU A 1 389 ? -19.819 2.181 16.041 1.00 89.38 389 LEU A CA 1
ATOM 2935 C C . LEU A 1 389 ? -21.037 2.578 16.874 1.00 89.38 389 LEU A C 1
ATOM 2937 O O . LEU A 1 389 ? -21.505 1.809 17.708 1.00 89.38 389 LEU A O 1
ATOM 2941 N N . ASP A 1 390 ? -21.606 3.743 16.582 1.00 82.25 390 ASP A N 1
ATOM 2942 C CA . ASP A 1 390 ? -22.997 4.071 16.863 1.00 82.25 390 ASP A CA 1
ATOM 2943 C C . ASP A 1 390 ? -23.861 3.855 15.614 1.00 82.25 390 ASP A C 1
ATOM 2945 O O . ASP A 1 390 ? -23.833 4.682 14.696 1.00 82.25 390 ASP A O 1
ATOM 2949 N N . PRO A 1 391 ? -24.648 2.759 15.561 1.00 75.75 391 PRO A N 1
ATOM 2950 C CA . PRO A 1 391 ? -25.518 2.484 14.425 1.00 75.75 391 PRO A CA 1
ATOM 2951 C C . PRO A 1 391 ? -26.575 3.570 14.206 1.00 75.75 391 PRO A C 1
ATOM 2953 O O . PRO A 1 391 ? -26.927 3.834 13.060 1.00 75.75 391 PRO A O 1
ATOM 2956 N N . ALA A 1 392 ? -27.062 4.217 15.273 1.00 72.75 392 ALA A N 1
ATOM 2957 C CA . ALA A 1 392 ? -28.123 5.218 15.172 1.00 72.75 392 ALA A CA 1
ATOM 2958 C C . ALA A 1 392 ? -27.632 6.505 14.498 1.00 72.75 392 ALA A C 1
ATOM 2960 O O . ALA A 1 392 ? -28.375 7.146 13.760 1.00 72.75 392 ALA A O 1
ATOM 2961 N N . ARG A 1 393 ? -26.364 6.863 14.727 1.00 73.62 393 ARG A N 1
ATOM 2962 C CA . ARG A 1 393 ? -25.731 8.065 14.164 1.00 73.62 393 ARG A CA 1
ATOM 2963 C C . ARG A 1 393 ? -24.892 7.795 12.920 1.00 73.62 393 ARG A C 1
ATOM 2965 O O . ARG A 1 393 ? -24.413 8.738 12.305 1.00 73.62 393 ARG A O 1
ATOM 2972 N N . SER A 1 394 ? -24.698 6.526 12.550 1.00 81.81 394 SER A N 1
ATOM 2973 C CA . SER A 1 394 ? -23.762 6.125 11.488 1.00 81.81 394 SER A CA 1
ATOM 2974 C C . SER A 1 394 ? -22.361 6.737 11.670 1.00 81.81 394 SER A C 1
ATOM 2976 O O . SER A 1 394 ? -21.713 7.153 10.708 1.00 81.81 394 SER A O 1
ATOM 2978 N N . ALA A 1 395 ? -21.895 6.781 12.922 1.00 84.12 395 ALA A N 1
ATOM 2979 C CA . ALA A 1 395 ? -20.635 7.402 13.320 1.00 84.12 395 ALA A CA 1
ATOM 2980 C C . ALA A 1 395 ? -19.839 6.490 14.261 1.00 84.12 395 ALA A C 1
ATOM 2982 O O . ALA A 1 395 ? -20.404 5.712 15.029 1.00 84.12 395 ALA A O 1
ATOM 2983 N N . LEU A 1 396 ? -18.518 6.581 14.193 1.00 87.00 396 LEU A N 1
ATOM 2984 C CA . LEU A 1 396 ? -17.582 5.949 15.114 1.00 87.00 396 LEU A CA 1
ATOM 2985 C C . LEU A 1 396 ? -17.229 6.942 16.218 1.00 87.00 396 LEU A C 1
ATOM 2987 O O . LEU A 1 396 ? -17.071 8.124 15.933 1.00 87.00 396 LEU A O 1
ATOM 2991 N N . TYR A 1 397 ? -17.045 6.479 17.449 1.00 86.56 397 TYR A N 1
ATOM 2992 C CA . TYR A 1 397 ? -16.552 7.327 18.533 1.00 86.56 397 TYR A CA 1
ATOM 2993 C C . TYR A 1 397 ? -15.414 6.666 19.298 1.00 86.56 397 TYR A C 1
ATOM 2995 O O . TYR A 1 397 ? -15.426 5.454 19.529 1.00 86.56 397 TYR A O 1
ATOM 3003 N N . ALA A 1 398 ? -14.420 7.463 19.685 1.00 88.81 398 ALA A N 1
ATOM 3004 C CA . ALA A 1 398 ? -13.257 6.982 20.421 1.00 88.81 398 ALA A CA 1
ATOM 3005 C C . ALA A 1 398 ? -13.646 6.564 21.849 1.00 88.81 398 ALA A C 1
ATOM 3007 O O . ALA A 1 398 ? -14.165 7.374 22.619 1.00 88.81 398 ALA A O 1
ATOM 3008 N N . VAL A 1 399 ? -13.369 5.307 22.212 1.00 88.31 399 VAL A N 1
ATOM 3009 C CA . VAL A 1 399 ? -13.627 4.761 23.562 1.00 88.31 399 VAL A CA 1
ATOM 3010 C C . VAL A 1 399 ? -12.357 4.571 24.378 1.00 88.31 399 VAL A C 1
ATOM 3012 O O . VAL A 1 399 ? -12.392 4.621 25.606 1.00 88.31 399 VAL A O 1
ATOM 3015 N N . ALA A 1 400 ? -11.227 4.388 23.702 1.00 90.19 400 ALA A N 1
ATOM 3016 C CA . ALA A 1 400 ? -9.921 4.309 24.326 1.00 90.19 400 ALA A CA 1
ATOM 3017 C C . ALA A 1 400 ? -8.853 4.821 23.361 1.00 90.19 400 ALA A C 1
ATOM 3019 O O . ALA A 1 400 ? -8.948 4.623 22.150 1.00 90.19 400 ALA A O 1
ATOM 3020 N N . SER A 1 401 ? -7.823 5.455 23.904 1.00 93.06 401 SER A N 1
ATOM 3021 C CA . SER A 1 401 ? -6.675 5.947 23.152 1.00 93.06 401 SER A CA 1
ATOM 3022 C C . SER A 1 401 ? -5.409 5.858 24.002 1.00 93.06 401 SER A C 1
ATOM 3024 O O . SER A 1 401 ? -5.472 5.789 25.233 1.00 93.06 401 SER A O 1
ATOM 3026 N N . ARG A 1 402 ? -4.253 5.823 23.338 1.00 94.06 402 ARG A N 1
ATOM 3027 C CA . ARG A 1 402 ? -2.932 5.728 23.958 1.00 94.06 402 ARG A CA 1
ATOM 3028 C C . ARG A 1 402 ? -1.907 6.503 23.136 1.00 94.06 402 ARG A C 1
ATOM 3030 O O . ARG A 1 402 ? -1.933 6.452 21.910 1.00 94.06 402 ARG A O 1
ATOM 3037 N N . GLY A 1 403 ? -0.992 7.177 23.832 1.00 92.00 403 GLY A N 1
ATOM 3038 C CA . GLY A 1 403 ? 0.169 7.851 23.240 1.00 92.00 403 GLY A CA 1
ATOM 3039 C C . GLY A 1 403 ? -0.074 9.291 22.785 1.00 92.00 403 GLY A C 1
ATOM 3040 O O . GLY A 1 403 ? 0.877 9.968 22.419 1.00 92.00 403 GLY A O 1
ATOM 3041 N N . TYR A 1 404 ? -1.311 9.784 22.826 1.00 88.75 404 TYR A N 1
ATOM 3042 C CA . TYR A 1 404 ? -1.648 11.152 22.424 1.00 88.75 404 TYR A CA 1
ATOM 3043 C C . TYR A 1 404 ? -1.541 12.147 23.584 1.00 88.75 404 TYR A C 1
ATOM 3045 O O . TYR A 1 404 ? -1.621 11.760 24.749 1.00 88.75 404 TYR A O 1
ATOM 3053 N N . ALA A 1 405 ? -1.378 13.433 23.249 1.00 82.75 405 ALA A N 1
ATOM 3054 C CA . ALA A 1 405 ? -1.361 14.520 24.231 1.00 82.75 405 ALA A CA 1
ATOM 3055 C C . ALA A 1 405 ? -2.710 14.652 24.957 1.00 82.75 405 ALA A C 1
ATOM 3057 O O . ALA A 1 405 ? -2.744 14.776 26.178 1.00 82.75 405 ALA A O 1
ATOM 3058 N N . ASP A 1 406 ? -3.801 14.550 24.198 1.00 79.38 406 ASP A N 1
ATOM 3059 C CA . ASP A 1 406 ? -5.170 14.523 24.700 1.00 79.38 406 ASP A CA 1
ATOM 3060 C C . ASP A 1 406 ? -5.773 13.135 24.472 1.00 79.38 406 ASP A C 1
ATOM 3062 O O . ASP A 1 406 ? -5.512 12.501 23.447 1.00 79.38 406 ASP A O 1
ATOM 3066 N N . SER A 1 407 ? -6.615 12.656 25.395 1.00 79.44 407 SER A N 1
ATOM 3067 C CA . SER A 1 407 ? -7.255 11.347 25.215 1.00 79.44 407 SER A CA 1
ATOM 3068 C C . SER A 1 407 ? -8.213 11.349 24.023 1.00 79.44 407 SER A C 1
ATOM 3070 O O . SER A 1 407 ? -8.294 10.353 23.309 1.00 79.44 407 SER A O 1
ATOM 3072 N N . GLY A 1 408 ? -8.944 12.445 23.800 1.00 77.31 408 GLY A N 1
ATOM 3073 C CA . GLY A 1 408 ? -9.921 12.553 22.713 1.00 77.31 408 GLY A CA 1
ATOM 3074 C C . GLY A 1 408 ? -11.042 11.504 22.768 1.00 77.31 408 GLY A C 1
ATOM 3075 O O . GLY A 1 408 ? -11.729 11.267 21.778 1.00 77.31 408 GLY A O 1
ATOM 3076 N N . VAL A 1 409 ? -11.235 10.859 23.922 1.00 81.56 409 VAL A N 1
ATOM 3077 C CA . VAL A 1 409 ? -12.352 9.947 24.172 1.00 81.56 409 VAL A CA 1
ATOM 3078 C C . VAL A 1 409 ? -13.664 10.715 24.016 1.00 81.56 409 VAL A C 1
ATOM 3080 O O . VAL A 1 409 ? -13.849 11.791 24.586 1.00 81.56 409 VAL A O 1
ATOM 3083 N N . GLY A 1 410 ? -14.572 10.161 23.215 1.00 74.56 410 GLY A N 1
ATOM 3084 C CA . GLY A 1 410 ? -15.817 10.815 22.814 1.00 74.56 410 GLY A CA 1
ATOM 3085 C C . GLY A 1 410 ? -15.741 11.633 21.533 1.00 74.56 410 GLY A C 1
ATOM 3086 O O . GLY A 1 410 ? -16.784 12.115 21.101 1.00 74.56 410 GLY A O 1
ATOM 3087 N N . ALA A 1 411 ? -14.566 11.777 20.914 1.00 81.62 411 ALA A N 1
ATOM 3088 C CA . ALA A 1 411 ? -14.476 12.311 19.560 1.00 81.62 411 ALA A CA 1
ATOM 3089 C C . ALA A 1 411 ? -15.238 11.407 18.585 1.00 81.62 411 ALA A C 1
ATOM 3091 O O . ALA A 1 411 ? -15.119 10.181 18.666 1.00 81.62 411 ALA A O 1
ATOM 3092 N N . GLU A 1 412 ? -16.005 12.013 17.679 1.00 83.06 412 GLU A N 1
ATOM 3093 C CA . GLU A 1 412 ? -16.840 11.319 16.696 1.00 83.06 412 GLU A CA 1
ATOM 3094 C C . GLU A 1 412 ? -16.231 11.446 15.285 1.00 83.06 412 GLU A C 1
ATOM 3096 O O . GLU A 1 412 ? -15.616 12.454 14.943 1.00 83.06 412 GLU A O 1
ATOM 3101 N N . ILE A 1 413 ? -16.377 10.404 14.463 1.00 81.06 413 ILE A N 1
ATOM 3102 C CA . ILE A 1 413 ? -15.989 10.383 13.046 1.00 81.06 413 ILE A CA 1
ATOM 3103 C C . ILE A 1 413 ? -17.120 9.733 12.254 1.00 81.06 413 ILE A C 1
ATOM 3105 O O . ILE A 1 413 ? -17.514 8.600 12.546 1.00 81.06 413 ILE A O 1
ATOM 3109 N N . ALA A 1 414 ? -17.619 10.403 11.218 1.00 81.50 414 ALA A N 1
ATOM 3110 C CA . ALA A 1 414 ? -18.631 9.821 10.346 1.00 81.50 414 ALA A CA 1
ATOM 3111 C C . ALA A 1 414 ? -18.073 8.632 9.539 1.00 81.50 414 ALA A C 1
ATOM 3113 O O . ALA A 1 414 ? -16.909 8.610 9.125 1.00 81.50 414 ALA A O 1
ATOM 3114 N N . LEU A 1 415 ? -18.914 7.632 9.257 1.00 83.44 415 LEU A N 1
ATOM 3115 C CA . LEU A 1 415 ? -18.540 6.585 8.304 1.00 83.44 415 LEU A CA 1
ATOM 3116 C C . LEU A 1 415 ? -18.257 7.192 6.919 1.00 83.44 415 LEU A C 1
ATOM 3118 O O . LEU A 1 415 ? -18.959 8.087 6.458 1.00 83.44 415 LEU A O 1
ATOM 3122 N N . GLY A 1 416 ? -17.214 6.694 6.254 1.00 74.94 416 GLY A N 1
ATOM 3123 C CA . GLY A 1 416 ? -16.714 7.230 4.983 1.00 74.94 416 GLY A CA 1
ATOM 3124 C C . GLY A 1 416 ? -15.786 8.446 5.111 1.00 74.94 416 GLY A C 1
ATOM 3125 O O . GLY A 1 416 ? -15.223 8.872 4.105 1.00 74.94 416 GLY A O 1
ATOM 3126 N N . GLN A 1 417 ? -15.577 8.985 6.317 1.00 75.75 417 GLN A N 1
ATOM 3127 C CA . GLN A 1 417 ? -14.712 10.144 6.539 1.00 75.75 417 GLN A CA 1
ATOM 3128 C C . GLN A 1 417 ? -13.309 9.747 7.015 1.00 75.75 417 GLN A C 1
ATOM 3130 O O . GLN A 1 417 ? -13.136 9.078 8.037 1.00 75.75 417 GLN A O 1
ATOM 3135 N N . GLY A 1 418 ? -12.286 10.196 6.285 1.00 75.56 418 GLY A N 1
ATOM 3136 C CA . GLY A 1 418 ? -10.889 9.887 6.591 1.00 75.56 418 GLY A CA 1
ATOM 3137 C C . GLY A 1 418 ? -10.574 8.385 6.559 1.00 75.56 418 GLY A C 1
ATOM 3138 O O . GLY A 1 418 ? -11.409 7.546 6.228 1.00 75.56 418 GLY A O 1
ATOM 3139 N N . VAL A 1 419 ? -9.342 8.021 6.921 1.00 82.06 419 VAL A N 1
ATOM 3140 C CA . VAL A 1 419 ? -8.891 6.616 6.865 1.00 82.06 419 VAL A CA 1
ATOM 3141 C C . VAL A 1 419 ? -9.691 5.704 7.805 1.00 82.06 419 VAL A C 1
ATOM 3143 O O . VAL A 1 419 ? -10.002 4.574 7.441 1.00 82.06 419 VAL A O 1
ATOM 3146 N N . ILE A 1 420 ? -10.085 6.211 8.980 1.00 86.44 420 ILE A N 1
ATOM 3147 C CA . ILE A 1 420 ? -10.865 5.472 9.983 1.00 86.44 420 ILE A CA 1
ATOM 3148 C C . ILE A 1 420 ? -12.299 5.231 9.494 1.00 86.44 420 ILE A C 1
ATOM 3150 O O . ILE A 1 420 ? -12.768 4.090 9.492 1.00 86.44 420 ILE A O 1
ATOM 3154 N N . GLY A 1 421 ? -12.994 6.283 9.048 1.00 83.69 421 GLY A N 1
ATOM 3155 C CA . GLY A 1 421 ? -14.378 6.183 8.593 1.00 83.69 421 GLY A CA 1
ATOM 3156 C C . GLY A 1 421 ? -14.516 5.352 7.319 1.00 83.69 421 GLY A C 1
ATOM 3157 O O . GLY A 1 421 ? -15.460 4.567 7.216 1.00 83.69 421 GLY A O 1
ATOM 3158 N N . VAL A 1 422 ? -13.575 5.468 6.372 1.00 82.94 422 VAL A N 1
ATOM 3159 C CA . VAL A 1 422 ? -13.549 4.637 5.153 1.00 82.94 422 VAL A CA 1
ATOM 3160 C C . VAL A 1 422 ? -13.317 3.165 5.498 1.00 82.94 422 VAL A C 1
ATOM 3162 O O . VAL A 1 422 ? -14.072 2.315 5.023 1.00 82.94 422 VAL A O 1
ATOM 3165 N N . ALA A 1 423 ? -12.348 2.854 6.371 1.00 88.81 423 ALA A N 1
ATOM 3166 C CA . ALA A 1 423 ? -12.095 1.479 6.814 1.00 88.81 423 ALA A CA 1
ATOM 3167 C C . ALA A 1 423 ? -13.339 0.848 7.457 1.00 88.81 423 ALA A C 1
ATOM 3169 O O . ALA A 1 423 ? -13.698 -0.291 7.150 1.00 88.81 423 ALA A O 1
ATOM 3170 N N . GLY A 1 424 ? -14.039 1.610 8.306 1.00 90.81 424 GLY A N 1
ATOM 3171 C CA . GLY A 1 424 ? -15.301 1.189 8.907 1.00 90.81 424 GLY A CA 1
ATOM 3172 C C . GLY A 1 424 ? -16.399 0.946 7.867 1.00 90.81 424 GLY A C 1
ATOM 3173 O O . GLY A 1 424 ? -16.980 -0.138 7.824 1.00 90.81 424 GLY A O 1
ATOM 3174 N N . GLN A 1 425 ? -16.663 1.926 6.996 1.00 89.06 425 GLN A N 1
ATOM 3175 C CA . GLN A 1 425 ? -17.737 1.854 5.998 1.00 89.06 425 GLN A CA 1
ATOM 3176 C C . GLN A 1 425 ? -17.558 0.668 5.043 1.00 89.06 425 GLN A C 1
ATOM 3178 O O . GLN A 1 425 ? -18.507 -0.073 4.789 1.00 89.06 425 GLN A O 1
ATOM 3183 N N . GLN A 1 426 ? -16.336 0.481 4.545 1.00 90.31 426 GLN A N 1
ATOM 3184 C CA . GLN A 1 426 ? -16.001 -0.543 3.556 1.00 90.31 426 GLN A CA 1
ATOM 3185 C C . GLN A 1 426 ? -15.660 -1.894 4.185 1.00 90.31 426 GLN A C 1
ATOM 3187 O O . GLN A 1 426 ? -15.544 -2.892 3.477 1.00 90.31 426 GLN A O 1
ATOM 3192 N N . ARG A 1 427 ? -15.507 -1.937 5.517 1.00 93.62 427 ARG A N 1
ATOM 3193 C CA . ARG A 1 427 ? -15.118 -3.129 6.285 1.00 93.62 427 ARG A CA 1
ATOM 3194 C C . ARG A 1 427 ? -13.845 -3.775 5.731 1.00 93.62 427 ARG A C 1
ATOM 3196 O O . ARG A 1 427 ? -13.709 -4.995 5.737 1.00 93.62 427 ARG A O 1
ATOM 3203 N N . THR A 1 428 ? -12.908 -2.936 5.294 1.00 92.38 428 THR A N 1
ATOM 3204 C CA . THR A 1 428 ? -11.585 -3.331 4.807 1.00 92.38 428 THR A CA 1
ATOM 3205 C C . THR A 1 428 ? -10.498 -2.545 5.541 1.00 92.38 428 THR A C 1
ATOM 3207 O O . THR A 1 428 ? -10.719 -1.371 5.852 1.00 92.38 428 THR A O 1
ATOM 3210 N N . PRO A 1 429 ? -9.333 -3.145 5.836 1.00 93.94 429 PRO A N 1
ATOM 3211 C CA . PRO A 1 429 ? -8.189 -2.402 6.347 1.00 93.94 429 PRO A CA 1
ATOM 3212 C C . PRO A 1 429 ? -7.751 -1.307 5.373 1.00 93.94 429 PRO A C 1
ATOM 3214 O O . PRO A 1 429 ? -7.755 -1.506 4.157 1.00 93.94 429 PRO A O 1
ATOM 3217 N N . ILE A 1 430 ? -7.345 -0.159 5.913 1.00 89.06 430 ILE A N 1
ATOM 3218 C CA . ILE A 1 430 ? -6.766 0.951 5.154 1.00 89.06 430 ILE A CA 1
ATOM 3219 C C . ILE A 1 430 ? -5.401 1.271 5.751 1.00 89.06 430 ILE A C 1
ATOM 3221 O O . ILE A 1 430 ? -5.302 1.702 6.901 1.00 89.06 430 ILE A O 1
ATOM 3225 N N . ARG A 1 431 ? -4.351 1.077 4.950 1.00 88.88 431 ARG A N 1
ATOM 3226 C CA . ARG A 1 431 ? -2.959 1.338 5.325 1.00 88.88 431 ARG A CA 1
ATOM 3227 C C . ARG A 1 431 ? -2.353 2.414 4.442 1.00 88.88 431 ARG A C 1
ATOM 3229 O O . ARG A 1 431 ? -2.356 2.278 3.216 1.00 88.88 431 ARG A O 1
ATOM 3236 N N . ILE A 1 432 ? -1.822 3.451 5.081 1.00 82.62 432 ILE A N 1
ATOM 3237 C CA . ILE A 1 432 ? -1.146 4.583 4.451 1.00 82.62 432 ILE A CA 1
ATOM 3238 C C . ILE A 1 432 ? 0.283 4.640 4.985 1.00 82.62 432 ILE A C 1
ATOM 3240 O O . ILE A 1 432 ? 0.491 4.777 6.188 1.00 82.62 432 ILE A O 1
ATOM 3244 N N . GLY A 1 433 ? 1.264 4.556 4.093 1.00 75.06 433 GLY A N 1
ATOM 3245 C CA . GLY A 1 433 ? 2.661 4.841 4.399 1.00 75.06 433 GLY A CA 1
ATOM 3246 C C . GLY A 1 433 ? 3.111 6.036 3.569 1.00 75.06 433 GLY A C 1
ATOM 3247 O O . GLY A 1 433 ? 3.087 5.961 2.342 1.00 75.06 433 GLY A O 1
ATOM 3248 N N . TYR A 1 434 ? 3.489 7.138 4.217 1.00 66.44 434 TYR A N 1
ATOM 3249 C CA . TYR A 1 434 ? 4.028 8.297 3.510 1.00 66.44 434 TYR A CA 1
ATOM 3250 C C . TYR A 1 434 ? 5.481 8.014 3.138 1.00 66.44 434 TYR A C 1
ATOM 3252 O O . TYR A 1 434 ? 6.244 7.465 3.938 1.00 66.44 434 TYR A O 1
ATOM 3260 N N . TYR A 1 435 ? 5.837 8.341 1.898 1.00 54.84 435 TYR A N 1
ATOM 3261 C CA . TYR A 1 435 ? 7.154 8.034 1.346 1.00 54.84 435 TYR A CA 1
ATOM 3262 C C . TYR A 1 435 ? 8.058 9.262 1.240 1.00 54.84 435 TYR A C 1
ATOM 3264 O O . TYR A 1 435 ? 9.259 9.160 1.476 1.00 54.84 435 TYR A O 1
ATOM 3272 N N . THR A 1 436 ? 7.486 10.429 0.937 1.00 44.56 436 THR A N 1
ATOM 3273 C CA . THR A 1 436 ? 8.212 11.700 0.827 1.00 44.56 436 THR A CA 1
ATOM 3274 C C . THR A 1 436 ? 7.816 12.644 1.965 1.00 44.56 436 THR A C 1
ATOM 3276 O O . THR A 1 436 ? 6.748 12.508 2.560 1.00 44.56 436 THR A O 1
ATOM 3279 N N . GLN A 1 437 ? 8.700 13.581 2.320 1.00 39.97 437 GLN A N 1
ATOM 3280 C CA . GLN A 1 437 ? 8.621 14.388 3.550 1.00 39.97 437 GLN A CA 1
ATOM 3281 C C . GLN A 1 437 ? 7.491 15.445 3.605 1.00 39.97 437 GLN A C 1
ATOM 3283 O O . GLN A 1 437 ? 7.489 16.260 4.524 1.00 39.97 437 GLN A O 1
ATOM 3288 N N . ASP A 1 438 ? 6.492 15.429 2.715 1.00 39.47 438 ASP A N 1
ATOM 3289 C CA . ASP A 1 438 ? 5.488 16.501 2.657 1.00 39.47 438 ASP A CA 1
ATOM 3290 C C . ASP A 1 438 ? 4.124 16.157 3.282 1.00 39.47 438 ASP A C 1
ATOM 3292 O O . ASP A 1 438 ? 3.301 15.404 2.762 1.00 39.47 438 ASP A O 1
ATOM 3296 N N . SER A 1 439 ? 3.882 16.836 4.407 1.00 39.53 439 SER A N 1
ATOM 3297 C CA . SER A 1 439 ? 2.744 16.847 5.344 1.00 39.53 439 SER A CA 1
ATOM 3298 C C . SER A 1 439 ? 1.359 17.234 4.758 1.00 39.53 439 SER A C 1
ATOM 3300 O O . SER A 1 439 ? 0.434 17.564 5.510 1.00 39.53 439 SER A O 1
ATOM 3302 N N . ALA A 1 440 ? 1.171 17.229 3.438 1.00 37.84 440 ALA A N 1
ATOM 3303 C CA . ALA A 1 440 ? 0.014 17.858 2.790 1.00 37.84 440 ALA A CA 1
ATOM 3304 C C . ALA A 1 440 ? -1.329 17.120 2.999 1.00 37.84 440 ALA A C 1
ATOM 3306 O O . ALA A 1 440 ? -2.372 17.770 3.063 1.00 37.84 440 ALA A O 1
ATOM 3307 N N . TYR A 1 441 ? -1.344 15.790 3.177 1.00 39.66 441 TYR A N 1
ATOM 3308 C CA . TYR A 1 441 ? -2.597 15.036 3.395 1.00 39.66 441 TYR A CA 1
ATOM 3309 C C . TYR A 1 441 ? -3.221 15.325 4.763 1.00 39.66 441 TYR A C 1
ATOM 3311 O O . TYR A 1 441 ? -4.410 15.624 4.869 1.00 39.66 441 TYR A O 1
ATOM 3319 N N . SER A 1 442 ? -2.395 15.295 5.812 1.00 37.81 442 SER A N 1
ATOM 3320 C CA . SER A 1 442 ? -2.811 15.527 7.201 1.00 37.81 442 SER A CA 1
ATOM 3321 C C . SER A 1 442 ? -3.364 16.936 7.425 1.00 37.81 442 SER A C 1
ATOM 3323 O O . SER A 1 442 ? -4.129 17.153 8.366 1.00 37.81 442 SER A O 1
ATOM 3325 N N . GLN A 1 443 ? -2.982 17.889 6.569 1.00 35.78 443 GLN A N 1
ATOM 3326 C CA . GLN A 1 443 ? -3.499 19.256 6.565 1.00 35.78 443 GLN A CA 1
ATOM 3327 C C . GLN A 1 443 ? -4.755 19.397 5.694 1.00 35.78 443 GLN A C 1
ATOM 3329 O O . GLN A 1 443 ? -5.692 20.061 6.122 1.00 35.78 443 GLN A O 1
ATOM 3334 N N . ALA A 1 444 ? -4.824 18.735 4.532 1.00 34.50 444 ALA A N 1
ATOM 3335 C CA . ALA A 1 444 ? -5.980 18.805 3.634 1.00 34.50 444 ALA A CA 1
ATOM 3336 C C . ALA A 1 444 ? -7.232 18.120 4.209 1.00 34.50 444 ALA A C 1
ATOM 3338 O O . ALA A 1 444 ? -8.310 18.699 4.144 1.00 34.50 444 ALA A O 1
ATOM 3339 N N . ILE A 1 445 ? -7.102 16.954 4.857 1.00 40.09 445 ILE A N 1
ATOM 3340 C CA . ILE A 1 445 ? -8.251 16.302 5.513 1.00 40.09 445 ILE A CA 1
ATOM 3341 C C . ILE A 1 445 ? -8.693 17.070 6.763 1.00 40.09 445 ILE A C 1
ATOM 3343 O O . ILE A 1 445 ? -9.891 17.197 7.001 1.00 40.09 445 ILE A O 1
ATOM 3347 N N . ARG A 1 446 ? -7.761 17.652 7.534 1.00 42.00 446 ARG A N 1
ATOM 3348 C CA . ARG A 1 446 ? -8.122 18.565 8.635 1.00 42.00 446 ARG A CA 1
ATOM 3349 C C . ARG A 1 446 ? -8.794 19.848 8.136 1.00 42.00 446 ARG A C 1
A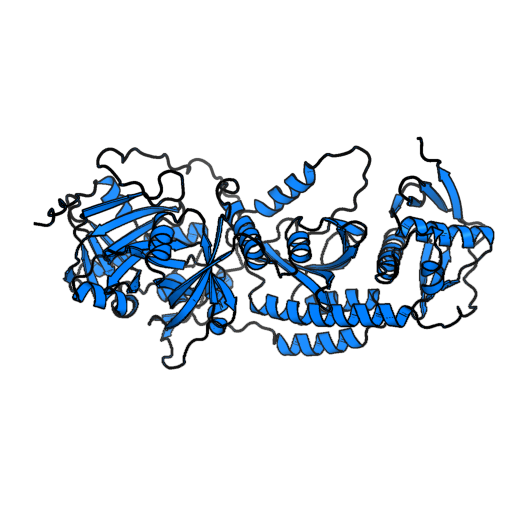TOM 3351 O O . ARG A 1 446 ? -9.668 20.360 8.824 1.00 42.00 446 ARG A O 1
ATOM 3358 N N . ALA A 1 447 ? -8.419 20.346 6.958 1.00 36.69 447 ALA A N 1
ATOM 3359 C CA . ALA A 1 447 ? -9.067 21.493 6.327 1.00 36.69 447 ALA A CA 1
ATOM 3360 C C . ALA A 1 447 ? -10.466 21.142 5.785 1.00 36.69 447 ALA A C 1
ATOM 3362 O O . ALA A 1 447 ? -11.392 21.916 5.992 1.00 36.69 447 ALA A O 1
ATOM 3363 N N . GLU A 1 448 ? -10.661 19.958 5.191 1.00 33.84 448 GLU A N 1
ATOM 3364 C CA . GLU A 1 448 ? -11.988 19.472 4.764 1.00 33.84 448 GLU A CA 1
ATOM 3365 C C . GLU A 1 448 ? -12.918 19.173 5.956 1.00 33.84 448 GLU A C 1
ATOM 3367 O O . GLU A 1 448 ? -14.116 19.434 5.880 1.00 33.84 448 GLU A O 1
ATOM 3372 N N . LEU A 1 449 ? -12.368 18.721 7.089 1.00 40.22 449 LEU A N 1
ATOM 3373 C CA . LEU A 1 449 ? -13.051 18.669 8.392 1.00 40.22 449 LEU A CA 1
ATOM 3374 C C . LEU A 1 449 ? -13.367 20.066 8.965 1.00 40.22 449 LEU A C 1
ATOM 3376 O O . LEU A 1 449 ? -14.208 20.185 9.849 1.00 40.22 449 LEU A O 1
ATOM 3380 N N . GLY A 1 450 ? -12.687 21.115 8.496 1.00 36.00 450 GLY A N 1
ATOM 3381 C CA . GLY A 1 450 ? -12.827 22.487 8.989 1.00 36.00 450 GLY A CA 1
ATOM 3382 C C . GLY A 1 450 ? -13.859 23.348 8.250 1.00 36.00 450 GLY A C 1
ATOM 3383 O O . GLY A 1 450 ? -14.219 24.404 8.791 1.00 36.00 450 GLY A O 1
ATOM 3384 N N . ASP A 1 451 ? -14.316 22.899 7.070 1.00 31.98 451 ASP A N 1
ATOM 3385 C CA . ASP A 1 451 ? -15.134 23.673 6.115 1.00 31.98 451 ASP A CA 1
ATOM 3386 C C . ASP A 1 451 ? -16.501 23.043 5.762 1.00 31.98 451 ASP A C 1
ATOM 3388 O O . ASP A 1 451 ? -17.289 23.653 5.036 1.00 31.98 451 ASP A O 1
ATOM 3392 N N . ALA A 1 452 ? -16.854 21.877 6.315 1.00 33.00 452 ALA A N 1
ATOM 3393 C CA . ALA A 1 452 ? -18.242 21.409 6.313 1.00 33.00 452 ALA A CA 1
ATOM 3394 C C . ALA A 1 452 ? -19.037 22.183 7.381 1.00 33.00 452 ALA A C 1
ATOM 3396 O O . ALA A 1 452 ? -19.031 21.820 8.549 1.00 33.00 452 ALA A O 1
ATOM 3397 N N . GLU A 1 453 ? -19.643 23.302 6.971 1.00 33.59 453 GLU A N 1
ATOM 3398 C CA . GLU A 1 453 ? -20.675 24.068 7.688 1.00 33.59 453 GLU A CA 1
ATOM 3399 C C . GLU A 1 453 ? -20.520 24.118 9.217 1.00 33.59 453 GLU A C 1
ATOM 3401 O O . GLU A 1 453 ? -21.207 23.414 9.958 1.00 33.59 453 GLU A O 1
ATOM 3406 N N . ARG A 1 454 ? -19.681 25.049 9.694 1.00 34.72 454 ARG A N 1
ATOM 3407 C CA . ARG A 1 454 ? -19.689 25.525 11.086 1.00 34.72 454 ARG A CA 1
ATOM 3408 C C . ARG A 1 454 ? -21.058 26.127 11.428 1.00 34.72 454 ARG A C 1
ATOM 3410 O O . ARG A 1 454 ? -21.227 27.347 11.434 1.00 34.72 454 ARG A O 1
ATOM 3417 N N . HIS A 1 455 ? -22.035 25.278 11.727 1.00 30.30 455 HIS A N 1
ATOM 3418 C CA . HIS A 1 455 ? -23.217 25.666 12.475 1.00 30.30 455 HIS A CA 1
ATOM 3419 C C . HIS A 1 455 ? -22.748 26.070 13.876 1.00 30.30 455 HIS A C 1
ATOM 3421 O O . HIS A 1 455 ? -22.061 25.332 14.579 1.00 30.30 455 HIS A O 1
ATOM 3427 N N . ALA A 1 456 ? -23.057 27.309 14.240 1.00 31.50 456 ALA A N 1
ATOM 3428 C CA . ALA A 1 456 ? -22.387 28.092 15.269 1.00 31.50 456 ALA A CA 1
ATOM 3429 C C . ALA A 1 456 ? -22.643 27.672 16.738 1.00 31.50 456 ALA A C 1
ATOM 3431 O O . ALA A 1 456 ? -22.633 28.541 17.606 1.00 31.50 456 ALA A O 1
ATOM 3432 N N . LEU A 1 457 ? -22.844 26.385 17.060 1.00 32.22 457 LEU A N 1
ATOM 3433 C CA . LEU A 1 457 ? -23.094 25.928 18.442 1.00 32.22 457 LEU A CA 1
ATOM 3434 C C . LEU A 1 457 ? -22.520 24.547 18.840 1.00 32.22 457 LEU A C 1
ATOM 3436 O O . LEU A 1 457 ? -22.836 24.074 19.931 1.00 32.22 457 LEU A O 1
ATOM 3440 N N . GLU A 1 458 ? -21.656 23.891 18.057 1.00 42.41 458 GLU A N 1
ATOM 3441 C CA . GLU A 1 458 ? -21.170 22.548 18.431 1.00 42.41 458 GLU A CA 1
ATOM 3442 C C . GLU A 1 458 ? -19.770 22.542 19.067 1.00 42.41 458 GLU A C 1
ATOM 3444 O O . GLU A 1 458 ? -18.742 22.737 18.427 1.00 42.41 458 GLU A O 1
ATOM 3449 N N . THR A 1 459 ? -19.739 22.300 20.379 1.00 48.47 459 THR A N 1
ATOM 3450 C CA . THR A 1 459 ? -18.538 22.001 21.174 1.00 48.47 459 THR A CA 1
ATOM 3451 C C . THR A 1 459 ? -18.121 20.544 20.920 1.00 48.47 459 THR A C 1
ATOM 3453 O O . THR A 1 459 ? -18.414 19.648 21.713 1.00 48.47 459 THR A O 1
ATOM 3456 N N . GLU A 1 460 ? -17.507 20.271 19.768 1.00 61.59 460 GLU A N 1
ATOM 3457 C CA . GLU A 1 460 ? -17.015 18.927 19.431 1.00 61.59 460 GLU A CA 1
ATOM 3458 C C . GLU A 1 460 ? -15.685 18.611 20.132 1.00 61.59 460 GLU A C 1
ATOM 3460 O O . GLU A 1 460 ? -14.778 19.442 20.194 1.00 61.59 460 GLU A O 1
ATOM 3465 N N . ILE A 1 461 ? -15.567 17.395 20.682 1.00 65.25 461 ILE A N 1
ATOM 3466 C CA . ILE A 1 461 ? -14.300 16.883 21.219 1.00 65.25 461 ILE A CA 1
ATOM 3467 C C . ILE A 1 461 ? -13.406 16.563 20.014 1.00 65.25 461 ILE A C 1
ATOM 3469 O O . ILE A 1 461 ? -13.801 15.732 19.193 1.00 65.25 461 ILE A O 1
ATOM 3473 N N . PRO A 1 462 ? -12.221 17.182 19.884 1.00 73.38 462 PRO A N 1
ATOM 3474 C CA . PRO A 1 462 ? -11.356 16.933 18.742 1.00 73.38 462 PRO A CA 1
ATOM 3475 C C . PRO A 1 462 ? -10.836 15.495 18.770 1.00 73.38 462 PRO A C 1
ATOM 3477 O O . PRO A 1 462 ? -10.445 14.978 19.820 1.00 73.38 462 PRO A O 1
ATOM 3480 N N . LEU A 1 463 ? -10.799 14.858 17.599 1.00 77.31 463 LEU A N 1
ATOM 3481 C CA . LEU A 1 463 ? -10.167 13.554 17.444 1.00 77.31 463 LEU A CA 1
ATOM 3482 C C . LEU A 1 463 ? -8.672 13.667 17.786 1.00 77.31 463 LEU A C 1
ATOM 3484 O O . LEU A 1 463 ? -7.992 14.536 17.228 1.00 77.31 463 LEU A O 1
ATOM 3488 N N . PRO A 1 464 ? -8.141 12.810 18.676 1.00 81.44 464 PRO A N 1
ATOM 3489 C CA . PRO A 1 464 ? -6.731 12.847 19.009 1.00 81.44 464 PRO A CA 1
ATOM 3490 C C . PRO A 1 464 ? -5.932 12.355 17.800 1.00 81.44 464 PRO A C 1
ATOM 3492 O O . PRO A 1 464 ? -6.385 11.495 17.047 1.00 81.44 464 PRO A O 1
ATOM 3495 N N . GLY A 1 465 ? -4.740 12.899 17.593 1.00 83.75 465 GLY A N 1
ATOM 3496 C CA . GLY A 1 465 ? -3.889 12.445 16.504 1.00 83.75 465 GLY A CA 1
ATOM 3497 C C . GLY A 1 465 ? -2.553 13.161 16.465 1.00 83.75 465 GLY A C 1
ATOM 3498 O O . GLY A 1 465 ? -2.390 14.254 17.016 1.00 83.75 465 GLY A O 1
ATOM 3499 N N . LEU A 1 466 ? -1.582 12.548 15.801 1.00 81.81 466 LEU A N 1
ATOM 3500 C CA . LEU A 1 466 ? -0.270 13.141 15.612 1.00 81.81 466 LEU A CA 1
ATOM 3501 C C . LEU A 1 466 ? -0.360 14.408 14.732 1.00 81.81 466 LEU A C 1
ATOM 3503 O O . LEU A 1 466 ? -1.200 14.508 13.828 1.00 81.81 466 LEU A O 1
ATOM 3507 N N . PRO A 1 467 ? 0.513 15.410 14.948 1.00 71.38 467 PRO A N 1
ATOM 3508 C CA . PRO A 1 467 ? 0.584 16.579 14.068 1.00 71.38 467 PRO A CA 1
ATOM 3509 C C . PRO A 1 467 ? 0.981 16.179 12.641 1.00 71.38 467 PRO A C 1
ATOM 3511 O O . PRO A 1 467 ? 0.406 16.664 11.667 1.00 71.38 467 PRO A O 1
ATOM 3514 N N . GLN A 1 468 ? 1.938 15.254 12.538 1.00 73.31 468 GLN A N 1
ATOM 3515 C CA . GLN A 1 468 ? 2.510 14.750 11.292 1.00 73.31 468 GLN A CA 1
ATOM 3516 C C . GLN A 1 468 ? 2.588 13.214 11.346 1.00 73.31 468 GLN A C 1
ATOM 3518 O O . GLN A 1 468 ? 3.638 12.650 11.658 1.00 73.31 468 GLN A O 1
ATOM 3523 N N . PRO A 1 469 ? 1.460 12.515 11.125 1.00 75.12 469 PRO A N 1
ATOM 3524 C CA . PRO A 1 469 ? 1.468 11.068 11.006 1.00 75.12 469 PRO A CA 1
ATOM 3525 C C . PRO A 1 469 ? 2.036 10.673 9.642 1.00 75.12 469 PRO A C 1
ATOM 3527 O O . PRO A 1 469 ? 1.491 11.022 8.599 1.00 75.12 469 PRO A O 1
ATOM 3530 N N . HIS A 1 470 ? 3.142 9.942 9.671 1.00 79.25 470 HIS A N 1
ATOM 3531 C CA . HIS A 1 470 ? 3.907 9.477 8.514 1.00 79.25 470 HIS A CA 1
ATOM 3532 C C . HIS A 1 470 ? 3.635 8.003 8.167 1.00 79.25 470 HIS A C 1
ATOM 3534 O O . HIS A 1 470 ? 4.050 7.496 7.121 1.00 79.25 470 HIS A O 1
ATOM 3540 N N . SER A 1 471 ? 2.865 7.312 9.004 1.00 86.50 471 SER A N 1
ATOM 3541 C CA . SER A 1 471 ? 2.317 5.992 8.716 1.00 86.50 471 SER A CA 1
ATOM 3542 C C . SER A 1 471 ? 1.049 5.790 9.536 1.00 86.50 471 SER A C 1
ATOM 3544 O O . SER A 1 471 ? 1.029 6.116 10.723 1.00 86.50 471 SER A O 1
ATOM 3546 N N . GLN A 1 472 ? -0.004 5.257 8.924 1.00 90.44 472 GLN A N 1
ATOM 3547 C CA . GLN A 1 472 ? -1.316 5.050 9.539 1.00 90.44 472 GLN A CA 1
ATOM 3548 C C . GLN A 1 472 ? -1.908 3.713 9.089 1.00 90.44 472 GLN A C 1
ATOM 3550 O O . GLN A 1 472 ? -1.748 3.308 7.936 1.00 90.44 472 GLN A O 1
ATOM 3555 N N . LEU A 1 473 ? -2.609 3.033 9.992 1.00 94.25 473 LEU A N 1
ATOM 3556 C CA . LEU A 1 473 ? -3.306 1.785 9.704 1.00 94.25 473 LEU A CA 1
ATOM 3557 C C . LEU A 1 473 ? -4.623 1.738 10.488 1.00 94.25 473 LEU A C 1
ATOM 3559 O O . LEU A 1 473 ? -4.633 1.742 11.718 1.00 94.25 473 LEU A O 1
ATOM 3563 N N . ALA A 1 474 ? -5.733 1.706 9.753 1.00 95.12 474 ALA A N 1
ATOM 3564 C CA . ALA A 1 474 ? -7.084 1.549 10.276 1.00 95.12 474 ALA A CA 1
ATOM 3565 C C . ALA A 1 474 ? -7.596 0.144 9.945 1.00 95.12 474 ALA A C 1
ATOM 3567 O O . ALA A 1 474 ? -7.649 -0.235 8.775 1.00 95.12 474 ALA A O 1
ATOM 3568 N N . VAL A 1 475 ? -7.990 -0.622 10.961 1.00 98.06 475 VAL A N 1
ATOM 3569 C CA . VAL A 1 475 ? -8.480 -1.996 10.819 1.00 98.06 475 VAL A CA 1
ATOM 3570 C C . VAL A 1 475 ? -9.898 -2.103 11.382 1.00 98.06 475 VAL A C 1
ATOM 3572 O O . VAL A 1 475 ? -10.107 -1.838 12.568 1.00 98.06 475 VAL A O 1
ATOM 3575 N N . PRO A 1 476 ? -10.895 -2.493 10.572 1.00 97.38 476 PRO A N 1
ATOM 3576 C CA . PRO A 1 476 ? -12.261 -2.655 11.045 1.00 97.38 476 PRO A CA 1
ATOM 3577 C C . PRO A 1 476 ? -12.373 -3.842 12.007 1.00 97.38 476 PRO A C 1
ATOM 3579 O O . PRO A 1 476 ? -11.875 -4.938 11.751 1.00 97.38 476 PRO A O 1
ATOM 3582 N N . ILE A 1 477 ? -13.082 -3.627 13.109 1.00 97.69 477 ILE A N 1
ATOM 3583 C CA . ILE A 1 477 ? -13.448 -4.654 14.081 1.00 97.69 477 ILE A CA 1
ATOM 3584 C C . ILE A 1 477 ? -14.820 -5.176 13.664 1.00 97.69 477 ILE A C 1
ATOM 3586 O O . ILE A 1 477 ? -15.828 -4.484 13.822 1.00 97.69 477 ILE A O 1
ATOM 3590 N N . CYS A 1 478 ? -14.862 -6.387 13.113 1.00 94.25 478 CYS A N 1
ATOM 3591 C CA . CYS A 1 478 ? -16.080 -6.994 12.583 1.00 94.25 478 CYS A CA 1
ATOM 3592 C C . CYS A 1 478 ? -16.374 -8.339 13.252 1.00 94.25 478 CYS A C 1
ATOM 3594 O O . CYS A 1 478 ? -15.461 -9.120 13.505 1.00 94.25 478 CYS A O 1
ATOM 3596 N N . GLN A 1 479 ? -17.658 -8.646 13.441 1.00 91.25 479 GLN A N 1
ATOM 3597 C CA . GLN A 1 479 ? -18.133 -9.970 13.849 1.00 91.25 479 GLN A CA 1
ATOM 3598 C C . GLN A 1 479 ? -19.304 -10.390 12.958 1.00 91.25 479 GLN A C 1
ATOM 3600 O O . GLN A 1 479 ? -20.256 -9.631 12.785 1.00 91.25 479 GLN A O 1
ATOM 3605 N N . SER A 1 480 ? -19.237 -11.587 12.366 1.00 86.31 480 SER A N 1
ATOM 3606 C CA . SER A 1 480 ? -20.273 -12.116 11.455 1.00 86.31 480 SER A CA 1
ATOM 3607 C C . SER A 1 480 ? -20.692 -11.127 10.350 1.00 86.31 480 SER A C 1
ATOM 3609 O O . SER A 1 480 ? -21.870 -10.984 10.035 1.00 86.31 480 SER A O 1
ATOM 3611 N N . GLY A 1 481 ? -19.724 -10.390 9.793 1.00 83.94 481 GLY A N 1
ATOM 3612 C CA . GLY A 1 481 ? -19.944 -9.385 8.746 1.00 83.94 481 GLY A CA 1
ATOM 3613 C C . GLY A 1 481 ? -20.473 -8.029 9.231 1.00 83.94 481 GLY A C 1
ATOM 3614 O O . GLY A 1 481 ? -20.540 -7.097 8.429 1.00 83.94 481 GLY A O 1
ATOM 3615 N N . ARG A 1 482 ? -20.810 -7.878 10.518 1.00 90.69 482 ARG A N 1
ATOM 3616 C CA . ARG A 1 482 ? -21.243 -6.614 11.128 1.00 90.69 482 ARG A CA 1
ATOM 3617 C C . ARG A 1 482 ? -20.043 -5.839 11.672 1.00 90.69 482 ARG A C 1
ATOM 3619 O O . ARG A 1 482 ? -19.226 -6.403 12.396 1.00 90.69 482 ARG A O 1
ATOM 3626 N N . LEU A 1 483 ? -19.984 -4.543 11.368 1.00 93.62 483 LEU A N 1
ATOM 3627 C CA . LEU A 1 483 ? -19.017 -3.615 11.956 1.00 93.62 483 LEU A CA 1
ATOM 3628 C C . LEU A 1 483 ? -19.374 -3.344 13.426 1.00 93.62 483 LEU A C 1
ATOM 3630 O O . LEU A 1 483 ? -20.515 -2.996 13.734 1.00 93.62 483 LEU A O 1
ATOM 3634 N N . LEU A 1 484 ? -18.394 -3.491 14.311 1.00 94.19 484 LEU A N 1
ATOM 3635 C CA . LEU A 1 484 ? -18.476 -3.126 15.728 1.00 94.19 484 LEU A CA 1
ATOM 3636 C C . LEU A 1 484 ? -17.681 -1.851 16.025 1.00 94.19 484 LEU A C 1
ATOM 3638 O O . LEU A 1 484 ? -18.050 -1.093 16.916 1.00 94.19 484 LEU A O 1
ATOM 3642 N N . GLY A 1 485 ? -16.601 -1.609 15.283 1.00 95.31 485 GLY A N 1
ATOM 3643 C CA . GLY A 1 485 ? -15.687 -0.505 15.537 1.00 95.31 485 GLY A CA 1
ATOM 3644 C C . GLY A 1 485 ? -14.481 -0.504 14.605 1.00 95.31 485 GLY A C 1
ATOM 3645 O O . GLY A 1 485 ? -14.451 -1.241 13.621 1.00 95.31 485 GLY A O 1
ATOM 3646 N N . VAL A 1 486 ? -13.473 0.300 14.925 1.00 97.12 486 VAL A N 1
ATOM 3647 C CA . VAL A 1 486 ? -12.191 0.363 14.212 1.00 97.12 486 VAL A CA 1
ATOM 3648 C C . VAL A 1 486 ? -11.053 0.410 15.229 1.00 97.12 486 VAL A C 1
ATOM 3650 O O . VAL A 1 486 ? -11.092 1.192 16.179 1.00 97.12 486 VAL A O 1
ATOM 3653 N N . LEU A 1 487 ? -10.035 -0.423 15.019 1.00 98.31 487 LEU A N 1
ATOM 3654 C CA . LEU A 1 487 ? -8.738 -0.317 15.674 1.00 98.31 487 LEU A CA 1
ATOM 3655 C C . LEU A 1 487 ? -7.827 0.537 14.791 1.00 98.31 487 LEU A C 1
ATOM 3657 O O . LEU A 1 487 ? -7.638 0.226 13.616 1.00 98.31 487 LEU A O 1
ATOM 3661 N N . PHE A 1 488 ? -7.266 1.604 15.344 1.00 97.00 488 PHE A N 1
ATOM 3662 C CA . PHE A 1 488 ? -6.424 2.532 14.600 1.00 97.00 488 PHE A CA 1
ATOM 3663 C C . PHE A 1 488 ? -5.058 2.689 15.260 1.00 97.00 488 PHE A C 1
ATOM 3665 O O . PHE A 1 488 ? -4.970 2.827 16.481 1.00 97.00 488 PHE A O 1
ATOM 3672 N N . VAL A 1 489 ? -4.004 2.693 14.444 1.00 96.94 489 VAL A N 1
ATOM 3673 C CA . VAL A 1 489 ? -2.626 2.965 14.864 1.00 96.94 489 VAL A CA 1
ATOM 3674 C C . VAL A 1 489 ? -1.964 3.976 13.933 1.00 96.94 489 VAL A C 1
ATOM 3676 O O . VAL A 1 489 ? -2.210 3.983 12.723 1.00 96.94 489 VAL A O 1
ATOM 3679 N N . GLU A 1 490 ? -1.082 4.808 14.484 1.00 93.69 490 GLU A N 1
ATOM 3680 C CA . GLU A 1 490 ? -0.277 5.746 13.700 1.00 93.69 490 GLU A CA 1
ATOM 3681 C C . GLU A 1 490 ? 1.159 5.916 14.213 1.00 93.69 490 GLU A C 1
ATOM 3683 O O . GLU A 1 490 ? 1.522 5.498 15.315 1.00 93.69 490 GLU A O 1
ATOM 3688 N N . SER A 1 491 ? 2.025 6.476 13.368 1.00 91.31 491 SER A N 1
ATOM 3689 C CA . SER A 1 491 ? 3.438 6.687 13.668 1.00 91.31 491 SER A CA 1
ATOM 3690 C C . SER A 1 491 ? 3.982 7.941 12.993 1.00 91.31 491 SER A C 1
ATOM 3692 O O . SER A 1 491 ? 3.571 8.291 11.889 1.00 91.31 491 SER A O 1
ATOM 3694 N N . THR A 1 492 ? 4.965 8.574 13.631 1.00 86.88 492 THR A N 1
ATOM 3695 C CA . THR A 1 492 ? 5.805 9.622 13.034 1.00 86.88 492 THR A CA 1
ATOM 3696 C C . THR A 1 492 ? 6.883 9.059 12.104 1.00 86.88 492 THR A C 1
ATOM 3698 O O . THR A 1 492 ? 7.557 9.825 11.427 1.00 86.88 492 THR A O 1
ATOM 3701 N N . ARG A 1 493 ? 7.060 7.731 12.047 1.00 83.81 493 ARG A N 1
ATOM 3702 C CA . ARG A 1 493 ? 7.998 7.081 11.124 1.00 83.81 493 ARG A CA 1
ATOM 3703 C C . ARG A 1 493 ? 7.324 6.783 9.786 1.00 83.81 493 ARG A C 1
ATOM 3705 O O . ARG A 1 493 ? 6.243 6.191 9.762 1.00 83.81 493 ARG A O 1
ATOM 3712 N N . ASN A 1 494 ? 7.989 7.144 8.689 1.00 77.56 494 ASN A N 1
ATOM 3713 C CA . ASN A 1 494 ? 7.587 6.763 7.332 1.00 77.56 494 ASN A CA 1
ATOM 3714 C C . ASN A 1 494 ? 7.560 5.235 7.196 1.00 77.56 494 ASN A C 1
ATOM 3716 O O . ASN A 1 494 ? 8.426 4.551 7.742 1.00 77.56 494 ASN A O 1
ATOM 3720 N N . LEU A 1 495 ? 6.579 4.711 6.452 1.00 77.69 495 LEU A N 1
ATOM 3721 C CA . LEU A 1 495 ? 6.457 3.279 6.130 1.00 77.69 495 LEU A CA 1
ATOM 3722 C C . LEU A 1 495 ? 6.544 2.334 7.349 1.00 77.69 495 LEU A C 1
ATOM 3724 O O . LEU A 1 495 ? 7.021 1.207 7.241 1.00 77.69 495 LEU A O 1
ATOM 3728 N N . ARG A 1 496 ? 6.108 2.783 8.533 1.00 87.69 496 ARG A N 1
ATOM 3729 C CA . ARG A 1 496 ? 6.219 1.986 9.763 1.00 87.69 496 ARG A CA 1
ATOM 3730 C C . ARG A 1 496 ? 5.410 0.693 9.706 1.00 87.69 496 ARG A C 1
ATOM 3732 O O . ARG A 1 496 ? 5.848 -0.299 10.283 1.00 87.69 496 ARG A O 1
ATOM 3739 N N . PHE A 1 497 ? 4.222 0.727 9.112 1.00 89.38 497 PHE A N 1
ATOM 3740 C CA . PHE A 1 497 ? 3.335 -0.433 9.068 1.00 89.38 497 PHE A CA 1
ATOM 3741 C C . PHE A 1 497 ? 3.450 -1.125 7.717 1.00 89.38 497 PHE A C 1
ATOM 3743 O O . PHE A 1 497 ? 3.139 -0.527 6.684 1.00 89.38 497 PHE A O 1
ATOM 3750 N N . ASP A 1 498 ? 3.858 -2.388 7.745 1.00 87.88 498 ASP A N 1
ATOM 3751 C CA . ASP A 1 498 ? 3.942 -3.250 6.569 1.00 87.88 498 ASP A CA 1
ATOM 3752 C C . ASP A 1 498 ? 2.698 -4.151 6.440 1.00 87.88 498 ASP A C 1
ATOM 3754 O O . ASP A 1 498 ? 1.788 -4.157 7.277 1.00 87.88 498 ASP A O 1
ATOM 3758 N N . ALA A 1 499 ? 2.650 -4.930 5.364 1.00 88.50 499 ALA A N 1
ATOM 3759 C CA . ALA A 1 499 ? 1.613 -5.929 5.132 1.00 88.50 499 ALA A CA 1
ATOM 3760 C C . ALA A 1 499 ? 1.463 -6.980 6.257 1.00 88.50 499 ALA A C 1
ATOM 3762 O O . ALA A 1 499 ? 0.374 -7.515 6.457 1.00 88.50 499 ALA A O 1
ATOM 3763 N N . ALA A 1 500 ? 2.531 -7.295 6.994 1.00 89.19 500 ALA A N 1
ATOM 3764 C CA . ALA A 1 500 ? 2.475 -8.268 8.081 1.00 89.19 500 ALA A CA 1
ATOM 3765 C C . ALA A 1 500 ? 1.921 -7.652 9.376 1.00 89.19 500 ALA A C 1
ATOM 3767 O O . ALA A 1 500 ? 1.235 -8.342 10.132 1.00 89.19 500 ALA A O 1
ATOM 3768 N N . ASP A 1 501 ? 2.178 -6.368 9.629 1.00 92.25 501 ASP A N 1
ATOM 3769 C CA . ASP A 1 501 ? 1.511 -5.598 10.680 1.00 92.25 501 ASP A CA 1
ATOM 3770 C C . ASP A 1 501 ? 0.004 -5.502 10.401 1.00 92.25 501 ASP A C 1
ATOM 3772 O O . ASP A 1 501 ? -0.797 -5.699 11.312 1.00 92.25 501 ASP A O 1
ATOM 3776 N N . GLU A 1 502 ? -0.392 -5.285 9.143 1.00 94.06 502 GLU A N 1
ATOM 3777 C CA . GLU A 1 502 ? -1.799 -5.302 8.719 1.00 94.06 502 GLU A CA 1
ATOM 3778 C C . GLU A 1 502 ? -2.477 -6.641 9.035 1.00 94.06 502 GLU A C 1
ATOM 3780 O O . GLU A 1 502 ? -3.469 -6.658 9.763 1.00 94.06 502 GLU A O 1
ATOM 3785 N N . ASP A 1 503 ? -1.907 -7.766 8.587 1.00 93.69 503 ASP A N 1
ATOM 3786 C CA . ASP A 1 503 ? -2.441 -9.103 8.885 1.00 93.69 503 ASP A CA 1
ATOM 3787 C C . ASP A 1 503 ? -2.515 -9.366 10.402 1.00 93.69 503 ASP A C 1
ATOM 3789 O O . ASP A 1 503 ? -3.492 -9.924 10.907 1.00 93.69 503 ASP A O 1
ATOM 3793 N N . THR A 1 504 ? -1.491 -8.930 11.145 1.00 94.88 504 THR A N 1
ATOM 3794 C CA . THR A 1 504 ? -1.420 -9.051 12.608 1.00 94.88 504 THR A CA 1
ATOM 3795 C C . THR A 1 504 ? -2.581 -8.310 13.268 1.00 94.88 504 THR A C 1
ATOM 3797 O O . THR A 1 504 ? -3.298 -8.881 14.093 1.00 94.88 504 THR A O 1
ATOM 3800 N N . LEU A 1 505 ? -2.813 -7.054 12.881 1.00 96.75 505 LEU A N 1
ATOM 3801 C CA . LEU A 1 505 ? -3.902 -6.255 13.431 1.00 96.75 505 LEU A CA 1
ATOM 3802 C C . LEU A 1 505 ? -5.278 -6.744 12.978 1.00 96.75 505 LEU A C 1
ATOM 3804 O O . LEU A 1 505 ? -6.217 -6.657 13.763 1.00 96.75 505 LEU A O 1
ATOM 3808 N N . VAL A 1 506 ? -5.413 -7.305 11.773 1.00 96.50 506 VAL A N 1
ATOM 3809 C CA . VAL A 1 506 ? -6.660 -7.942 11.316 1.00 96.50 506 VAL A CA 1
ATOM 3810 C C . VAL A 1 506 ? -7.020 -9.131 12.202 1.00 96.50 506 VAL A C 1
ATOM 3812 O O . VAL A 1 506 ? -8.154 -9.220 12.673 1.00 96.50 506 VAL A O 1
ATOM 3815 N N . VAL A 1 507 ? -6.064 -10.018 12.490 1.00 96.56 507 VAL A N 1
ATOM 3816 C CA . VAL A 1 507 ? -6.290 -11.159 13.394 1.00 96.56 507 VAL A CA 1
ATOM 3817 C C . VAL A 1 507 ? -6.629 -10.680 14.807 1.00 96.56 507 VAL A C 1
ATOM 3819 O O . VAL A 1 507 ? -7.547 -11.203 15.443 1.00 96.56 507 VAL A O 1
ATOM 3822 N N . LEU A 1 508 ? -5.929 -9.657 15.297 1.00 96.56 508 LEU A N 1
ATOM 3823 C CA . LEU A 1 508 ? -6.207 -9.065 16.603 1.00 96.56 508 LEU A CA 1
ATOM 3824 C C . LEU A 1 508 ? -7.607 -8.435 16.662 1.00 96.56 508 LEU A C 1
ATOM 3826 O O . LEU A 1 508 ? -8.332 -8.650 17.630 1.00 96.56 508 LEU A O 1
ATOM 3830 N N . ALA A 1 509 ? -8.015 -7.702 15.623 1.00 96.94 509 ALA A N 1
ATOM 3831 C CA . ALA A 1 509 ? -9.329 -7.073 15.526 1.00 96.94 509 ALA A CA 1
ATOM 3832 C C . ALA A 1 509 ? -10.462 -8.110 15.489 1.00 96.94 509 ALA A C 1
ATOM 3834 O O . ALA A 1 509 ? -11.517 -7.881 16.076 1.00 96.94 509 ALA A O 1
ATOM 3835 N N . GLN A 1 510 ? -10.243 -9.274 14.868 1.00 95.25 510 GLN A N 1
ATOM 3836 C CA . GLN A 1 510 ? -11.193 -10.391 14.914 1.00 95.25 510 GLN A CA 1
ATOM 3837 C C . GLN A 1 510 ? -11.361 -10.933 16.341 1.00 95.25 510 GLN A C 1
ATOM 3839 O O . GLN A 1 510 ? -12.489 -11.108 16.802 1.00 95.25 510 GLN A O 1
ATOM 3844 N N . GLN A 1 511 ? -10.260 -11.159 17.068 1.00 94.75 511 GLN A N 1
ATOM 3845 C CA . GLN A 1 511 ? -10.315 -11.613 18.466 1.00 94.75 511 GLN A CA 1
ATOM 3846 C C . GLN A 1 511 ? -10.967 -10.568 19.377 1.00 94.75 511 GLN A C 1
ATOM 3848 O O . GLN A 1 511 ? -11.791 -10.908 20.226 1.00 94.75 511 GLN A O 1
ATOM 3853 N N . LEU A 1 512 ? -10.643 -9.292 19.162 1.00 95.06 512 LEU A N 1
ATOM 3854 C CA . LEU A 1 512 ? -11.256 -8.170 19.860 1.00 95.06 512 LEU A CA 1
ATOM 3855 C C . LEU A 1 512 ? -12.769 -8.125 19.605 1.00 95.06 512 LEU A C 1
ATOM 3857 O O . LEU A 1 512 ? -13.539 -8.022 20.553 1.00 95.06 512 LEU A O 1
ATOM 3861 N N . GLY A 1 513 ? -13.210 -8.277 18.353 1.00 94.00 513 GLY A N 1
ATOM 3862 C CA . GLY A 1 513 ? -14.630 -8.316 17.996 1.00 94.00 513 GLY A CA 1
ATOM 3863 C C . GLY A 1 513 ? -15.391 -9.462 18.669 1.00 94.00 513 GLY A C 1
ATOM 3864 O O . GLY A 1 513 ? -16.487 -9.251 19.189 1.00 94.00 513 GLY A O 1
ATOM 3865 N N . GLN A 1 514 ? -14.790 -10.653 18.734 1.00 93.00 514 GLN A N 1
ATOM 3866 C CA . GLN A 1 514 ? -15.354 -11.799 19.458 1.00 93.00 514 GLN A CA 1
ATOM 3867 C C . GLN A 1 514 ? -15.494 -11.509 20.958 1.00 93.00 514 GLN A C 1
ATOM 3869 O O . GLN A 1 514 ? -16.558 -11.749 21.529 1.00 93.00 514 GLN A O 1
ATOM 3874 N N . ALA A 1 515 ? -14.450 -10.962 21.585 1.00 92.75 515 ALA A N 1
ATOM 3875 C CA . ALA A 1 515 ? -14.460 -10.616 23.004 1.00 92.75 515 ALA A CA 1
ATOM 3876 C C . ALA A 1 515 ? -15.494 -9.525 23.329 1.00 92.75 515 ALA A C 1
ATOM 3878 O O . ALA A 1 515 ? -16.229 -9.663 24.305 1.00 92.75 515 ALA A O 1
ATOM 3879 N N . ILE A 1 516 ? -15.623 -8.495 22.481 1.00 90.50 516 ILE A N 1
ATOM 3880 C CA . ILE A 1 516 ? -16.649 -7.448 22.616 1.00 90.50 516 ILE A CA 1
ATOM 3881 C C . ILE A 1 516 ? -18.047 -8.074 22.645 1.00 90.50 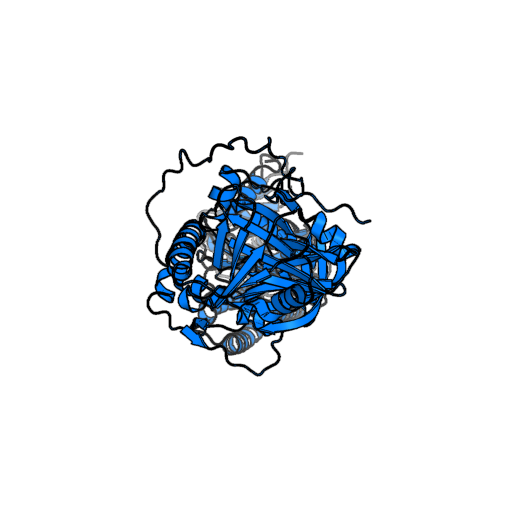516 ILE A C 1
ATOM 3883 O O . ILE A 1 516 ? -18.822 -7.803 23.559 1.00 90.50 516 ILE A O 1
ATOM 3887 N N . VAL A 1 517 ? -18.374 -8.940 21.681 1.00 88.88 517 VAL A N 1
ATOM 3888 C CA . VAL A 1 517 ? -19.705 -9.569 21.613 1.00 88.88 517 VAL A CA 1
ATOM 3889 C C . VAL A 1 517 ? -19.973 -10.469 22.820 1.00 88.88 517 VAL A C 1
ATOM 3891 O O . VAL A 1 517 ? -21.079 -10.445 23.358 1.00 88.88 517 VAL A O 1
ATOM 3894 N N . LEU A 1 518 ? -18.974 -11.231 23.274 1.00 87.69 518 LEU A N 1
ATOM 3895 C CA . LEU A 1 518 ? -19.104 -12.085 24.457 1.00 87.69 518 LEU A CA 1
ATOM 3896 C C . LEU A 1 518 ? -19.352 -11.274 25.734 1.00 87.69 518 LEU A C 1
ATOM 3898 O O . LEU A 1 518 ? -20.219 -11.642 26.524 1.00 87.69 518 LEU A O 1
ATOM 3902 N N . LEU A 1 519 ? -18.624 -10.174 25.934 1.00 84.81 519 LEU A N 1
ATOM 3903 C CA . LEU A 1 519 ? -18.792 -9.312 27.105 1.00 84.81 519 LEU A CA 1
ATOM 3904 C C . LEU A 1 519 ? -20.146 -8.603 27.098 1.00 84.81 519 LEU A C 1
ATOM 3906 O O . LEU A 1 519 ? -20.834 -8.614 28.118 1.00 84.81 519 LEU A O 1
ATOM 3910 N N . LEU A 1 520 ? -20.566 -8.085 25.939 1.00 78.56 520 LEU A N 1
ATOM 3911 C CA . LEU A 1 520 ? -21.874 -7.448 25.788 1.00 78.56 520 LEU A CA 1
ATOM 3912 C C . LEU A 1 520 ? -23.016 -8.417 26.122 1.00 78.56 520 LEU A C 1
ATOM 3914 O O . LEU A 1 520 ? -23.944 -8.024 26.824 1.00 78.56 520 LEU A O 1
ATOM 3918 N N . ALA A 1 521 ? -22.920 -9.680 25.689 1.00 78.12 521 ALA A N 1
ATOM 3919 C CA . ALA A 1 521 ? -23.912 -10.712 25.997 1.00 78.12 521 ALA A CA 1
ATOM 3920 C C . ALA A 1 521 ? -23.905 -11.140 27.478 1.00 78.12 521 ALA A C 1
ATOM 3922 O O . ALA A 1 521 ? -24.953 -11.434 28.044 1.00 78.12 521 ALA A O 1
ATOM 3923 N N . GLN A 1 522 ? -22.736 -11.181 28.128 1.00 72.19 522 GLN A N 1
ATOM 3924 C CA . GLN A 1 522 ? -22.621 -11.539 29.550 1.00 72.19 522 GLN A CA 1
ATOM 3925 C C . GLN A 1 522 ? -23.070 -10.419 30.495 1.00 72.19 522 GLN A C 1
ATOM 3927 O O . GLN A 1 522 ? -23.458 -10.694 31.630 1.00 72.19 522 GLN A O 1
ATOM 3932 N N . ALA A 1 523 ? -23.031 -9.161 30.054 1.00 62.56 523 ALA A N 1
ATOM 3933 C CA . ALA A 1 523 ? -23.522 -8.027 30.833 1.00 62.56 523 ALA A CA 1
ATOM 3934 C C . ALA A 1 523 ? -25.048 -8.061 31.077 1.00 62.56 523 ALA A C 1
ATOM 3936 O O . ALA A 1 523 ? -25.537 -7.288 31.901 1.00 62.56 523 ALA A O 1
ATOM 3937 N N . ASP A 1 524 ? -25.787 -8.940 30.386 1.00 58.81 524 ASP A N 1
ATOM 3938 C CA . ASP A 1 524 ? -27.242 -9.115 30.508 1.00 58.81 524 ASP A CA 1
ATOM 3939 C C . ASP A 1 524 ? -27.684 -10.153 31.567 1.00 58.81 524 ASP A C 1
ATOM 3941 O O . ASP A 1 524 ? -28.886 -10.302 31.819 1.00 58.81 524 ASP A O 1
ATOM 3945 N N . ASP A 1 525 ? -26.749 -10.852 32.223 1.00 56.97 525 ASP A N 1
ATOM 3946 C CA . ASP A 1 525 ? -27.058 -11.913 33.199 1.00 56.97 525 ASP A CA 1
ATOM 3947 C C . ASP A 1 525 ? -27.543 -11.331 34.559 1.00 56.97 525 ASP A C 1
ATOM 3949 O O . ASP A 1 525 ? -26.944 -10.378 35.077 1.00 56.97 525 ASP A O 1
ATOM 3953 N N . PRO A 1 526 ? -28.642 -11.832 35.171 1.00 46.50 526 PRO A N 1
ATOM 3954 C CA . PRO A 1 526 ? -29.306 -11.173 36.288 1.00 46.50 526 PRO A CA 1
ATOM 3955 C C . PRO A 1 526 ? -28.611 -11.465 37.623 1.00 46.50 526 PRO A C 1
ATOM 3957 O O . PRO A 1 526 ? -28.757 -12.538 38.201 1.00 46.50 526 PRO A O 1
ATOM 3960 N N . ALA A 1 527 ? -27.938 -10.459 38.177 1.00 50.16 527 ALA A N 1
ATOM 3961 C CA . ALA A 1 527 ? -27.599 -10.419 39.596 1.00 50.16 527 ALA A CA 1
ATOM 3962 C C . ALA A 1 527 ? -28.087 -9.102 40.205 1.00 50.16 527 ALA A C 1
ATOM 3964 O O . ALA A 1 527 ? -27.796 -8.025 39.680 1.00 50.16 527 ALA A O 1
ATOM 3965 N N . GLU A 1 528 ? -28.821 -9.183 41.318 1.00 53.44 528 GLU A N 1
ATOM 3966 C CA . GLU A 1 528 ? -29.318 -7.999 42.020 1.00 53.44 528 GLU A CA 1
ATOM 3967 C C . GLU A 1 528 ? -28.154 -7.065 42.424 1.00 53.44 528 GLU A C 1
ATOM 3969 O O . GLU A 1 528 ? -27.050 -7.533 42.756 1.00 53.44 528 GLU A O 1
ATOM 3974 N N . PRO A 1 529 ? -28.348 -5.731 42.375 1.00 55.66 529 PRO A N 1
ATOM 3975 C CA . PRO A 1 529 ? -27.362 -4.791 42.889 1.00 55.66 529 PRO A CA 1
ATOM 3976 C C . PRO A 1 529 ? -27.134 -5.075 44.378 1.00 55.66 529 PRO A C 1
ATOM 3978 O O . PRO A 1 529 ? -28.051 -4.969 45.189 1.00 55.66 529 PRO A O 1
ATOM 3981 N N . GLY A 1 530 ? -25.909 -5.447 44.752 1.00 51.62 530 GLY A N 1
ATOM 3982 C CA . GLY A 1 530 ? -25.565 -5.655 46.155 1.00 51.62 530 GLY A CA 1
ATOM 3983 C C . GLY A 1 530 ? -25.666 -4.339 46.928 1.00 51.62 530 GLY A C 1
ATOM 3984 O O . GLY A 1 530 ? -25.041 -3.345 46.554 1.00 51.62 530 GLY A O 1
ATOM 3985 N N . ALA A 1 531 ? -26.440 -4.336 48.013 1.00 47.91 531 ALA A N 1
ATOM 3986 C CA . ALA A 1 531 ? -26.605 -3.195 48.905 1.00 47.91 531 ALA A CA 1
ATOM 3987 C C . ALA A 1 531 ? -25.323 -2.947 49.720 1.00 47.91 531 ALA A C 1
ATOM 3989 O O . ALA A 1 531 ? -25.196 -3.368 50.865 1.00 47.91 531 ALA A O 1
ATOM 3990 N N . SER A 1 532 ? -24.346 -2.270 49.124 1.00 51.78 532 SER A N 1
ATOM 3991 C CA . SER A 1 532 ? -23.209 -1.700 49.847 1.00 51.78 532 SER A CA 1
ATOM 3992 C C . SER A 1 532 ? -23.328 -0.176 49.806 1.00 51.78 532 SER A C 1
ATOM 3994 O O . SER A 1 532 ? -23.385 0.416 48.724 1.00 51.78 532 SER A O 1
ATOM 3996 N N . ALA A 1 533 ? -23.433 0.437 50.989 1.00 53.47 533 ALA A N 1
ATOM 3997 C CA . ALA A 1 533 ? -23.700 1.860 51.168 1.00 53.47 533 ALA A CA 1
ATOM 3998 C C . ALA A 1 533 ? -22.556 2.723 50.612 1.00 53.47 533 ALA A C 1
ATOM 4000 O O . ALA A 1 533 ? -21.392 2.524 50.956 1.00 53.47 533 ALA A O 1
ATOM 4001 N N . ALA A 1 534 ? -22.898 3.685 49.753 1.00 54.91 534 ALA A N 1
ATOM 4002 C CA . ALA A 1 534 ? -21.950 4.675 49.262 1.00 54.91 534 ALA A CA 1
ATOM 4003 C C . ALA A 1 534 ? -21.538 5.645 50.390 1.00 54.91 534 ALA A C 1
ATOM 4005 O O . ALA A 1 534 ? -22.362 5.950 51.261 1.00 54.91 534 ALA A O 1
ATOM 4006 N N . PRO A 1 535 ? -20.308 6.190 50.360 1.00 58.50 535 PRO A N 1
ATOM 4007 C CA . PRO A 1 535 ? -19.921 7.288 51.237 1.00 58.50 535 PRO A CA 1
ATOM 4008 C C . PRO A 1 535 ? -20.895 8.461 51.067 1.00 58.50 535 PRO A C 1
ATOM 4010 O O . PRO A 1 535 ? -21.139 8.923 49.953 1.00 58.50 535 PRO A O 1
ATOM 4013 N N . THR A 1 536 ? -21.483 8.935 52.165 1.00 59.56 536 THR A N 1
ATOM 4014 C CA . THR A 1 536 ? -22.340 10.126 52.142 1.00 59.56 536 THR A CA 1
ATOM 4015 C C . THR A 1 536 ? -21.446 11.369 52.053 1.00 59.56 536 THR A C 1
ATOM 4017 O O . THR A 1 536 ? -20.525 11.480 52.866 1.00 59.56 536 THR A O 1
ATOM 4020 N N . PRO A 1 537 ? -21.665 12.298 51.102 1.00 63.03 537 PRO A N 1
ATOM 4021 C CA . PRO A 1 537 ? -20.819 13.480 50.983 1.00 63.03 537 PRO A CA 1
ATOM 4022 C C . PRO A 1 537 ? -20.889 14.345 52.254 1.00 63.03 537 PRO A C 1
ATOM 4024 O O . PRO A 1 537 ? -21.945 14.409 52.897 1.00 63.03 537 PRO A O 1
ATOM 4027 N N . PRO A 1 538 ? -19.801 15.050 52.616 1.00 61.75 538 PRO A N 1
ATOM 4028 C CA . PRO A 1 538 ? -19.832 16.043 53.683 1.00 61.75 538 PRO A CA 1
ATOM 4029 C C . PRO A 1 538 ? -20.895 17.107 53.378 1.00 61.75 538 PRO A C 1
ATOM 4031 O O . PRO A 1 538 ? -20.890 17.702 52.299 1.00 61.75 538 PRO A O 1
ATOM 4034 N N . ARG A 1 539 ? -21.806 17.362 54.327 1.00 58.97 539 ARG A N 1
ATOM 4035 C CA . ARG A 1 539 ? -22.919 18.318 54.149 1.00 58.97 539 ARG A CA 1
ATOM 4036 C C . ARG A 1 539 ? -22.462 19.771 53.940 1.00 58.97 539 ARG A C 1
ATOM 4038 O O . ARG A 1 539 ? -23.228 20.547 53.382 1.00 58.97 539 ARG A O 1
ATOM 4045 N N . ASP A 1 540 ? -21.222 20.098 54.311 1.00 63.16 540 ASP A N 1
ATOM 4046 C CA . ASP A 1 540 ? -20.659 21.458 54.263 1.00 63.16 540 ASP A CA 1
ATOM 4047 C C . ASP A 1 540 ? -19.820 21.761 53.004 1.00 63.16 540 ASP A C 1
ATOM 4049 O O . ASP A 1 540 ? -19.217 22.829 52.895 1.00 63.16 540 ASP A O 1
ATOM 4053 N N . ALA A 1 541 ? -19.751 20.847 52.029 1.00 72.50 541 ALA A N 1
ATOM 4054 C CA . ALA A 1 541 ? -19.035 21.108 50.781 1.00 72.50 541 ALA A CA 1
ATOM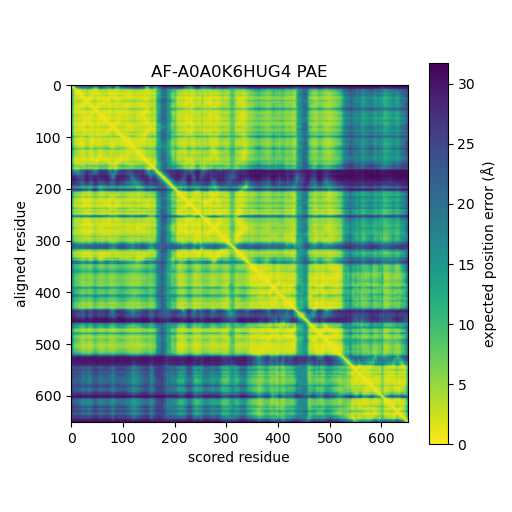 4055 C C . ALA A 1 541 ? -19.864 21.988 49.826 1.00 72.50 541 ALA A C 1
ATOM 4057 O O . ALA A 1 541 ? -21.066 21.782 49.658 1.00 72.50 541 ALA A O 1
ATOM 4058 N N . ALA A 1 542 ? -19.214 22.939 49.142 1.00 82.38 542 ALA A N 1
ATOM 4059 C CA . ALA A 1 542 ? -19.870 23.769 48.130 1.00 82.38 542 ALA A CA 1
ATOM 4060 C C . ALA A 1 542 ? -20.535 22.884 47.055 1.00 82.38 542 ALA A C 1
ATOM 4062 O O . ALA A 1 542 ? -19.877 21.955 46.565 1.00 82.38 542 ALA A O 1
ATOM 4063 N N . PRO A 1 543 ? -21.791 23.150 46.655 1.00 85.69 543 PRO A N 1
ATOM 4064 C CA . PRO A 1 543 ? -22.494 22.290 45.714 1.00 85.69 543 PRO A CA 1
ATOM 4065 C C . PRO A 1 543 ? -21.863 22.351 44.317 1.00 85.69 543 PRO A C 1
ATOM 4067 O O . PRO A 1 543 ? -21.416 23.412 43.887 1.00 85.69 543 PRO A O 1
ATOM 4070 N N . LEU A 1 544 ? -21.828 21.215 43.623 1.00 89.25 544 LEU A N 1
ATOM 4071 C CA . LEU A 1 544 ? -21.478 21.120 42.207 1.00 89.25 544 LEU A CA 1
ATOM 4072 C C . LEU A 1 544 ? -22.737 21.373 41.375 1.00 89.25 544 LEU A C 1
ATOM 4074 O O . LEU A 1 544 ? -23.759 20.705 41.577 1.00 89.25 544 LEU A O 1
ATOM 4078 N N . MET A 1 545 ? -22.687 22.335 40.457 1.00 91.38 545 MET A N 1
ATOM 4079 C CA . MET A 1 545 ? -23.840 22.663 39.624 1.00 91.38 545 MET A CA 1
ATOM 4080 C C . MET A 1 545 ? -23.895 21.724 38.418 1.00 91.38 545 MET A C 1
ATOM 4082 O O . MET A 1 545 ? -22.944 21.638 37.653 1.00 91.38 545 MET A O 1
ATOM 4086 N N . VAL A 1 546 ? -25.001 21.008 38.241 1.00 92.62 546 VAL A N 1
ATOM 4087 C CA . VAL A 1 546 ? -25.219 20.121 37.092 1.00 92.62 546 VAL A CA 1
ATOM 4088 C C . VAL A 1 546 ? -26.227 20.793 36.173 1.00 92.62 546 VAL A C 1
ATOM 4090 O O . VAL A 1 546 ? -27.415 20.848 36.496 1.00 92.62 546 VAL A O 1
ATOM 4093 N N . ARG A 1 547 ? -25.752 21.333 35.050 1.00 91.69 547 ARG A N 1
ATOM 4094 C CA . ARG A 1 547 ? -26.594 21.967 34.029 1.00 91.69 547 ARG A CA 1
ATOM 4095 C C . ARG A 1 547 ? -26.910 20.978 32.920 1.00 91.69 547 ARG A C 1
ATOM 4097 O O . ARG A 1 547 ? -25.994 20.368 32.374 1.00 91.69 547 ARG A O 1
ATOM 4104 N N . HIS A 1 548 ? -28.188 20.851 32.576 1.00 91.56 548 HIS A N 1
ATOM 4105 C CA . HIS A 1 548 ? -28.663 19.983 31.495 1.00 91.56 548 HIS A CA 1
ATOM 4106 C C . HIS A 1 548 ? -29.457 20.778 30.465 1.00 91.56 548 HIS A C 1
ATOM 4108 O O . HIS A 1 548 ? -30.350 21.550 30.820 1.00 91.56 548 HIS A O 1
ATOM 4114 N N . PHE A 1 549 ? -29.119 20.562 29.196 1.00 87.31 549 PHE A N 1
ATOM 4115 C CA . PHE A 1 549 ? -29.822 21.103 28.041 1.00 87.31 549 PHE A CA 1
ATOM 4116 C C . PHE A 1 549 ? -30.601 19.976 27.365 1.00 87.31 549 PHE A C 1
ATOM 4118 O O . PHE A 1 549 ? -30.017 19.106 26.720 1.00 87.31 549 PHE A O 1
ATOM 4125 N N . ALA A 1 550 ? -31.927 20.002 27.502 1.00 83.06 550 ALA A N 1
ATOM 4126 C CA . ALA A 1 550 ? -32.795 18.921 27.035 1.00 83.06 550 ALA A CA 1
ATOM 4127 C C . ALA A 1 550 ? -32.815 18.749 25.503 1.00 83.06 550 ALA A C 1
ATOM 4129 O O . ALA A 1 550 ? -33.101 17.659 25.026 1.00 83.06 550 ALA A O 1
ATOM 4130 N N . ALA A 1 551 ? -32.487 19.792 24.730 1.00 79.94 551 ALA A N 1
ATOM 4131 C CA . ALA A 1 551 ? -32.542 19.757 23.265 1.00 79.94 551 ALA A CA 1
ATOM 4132 C C . ALA A 1 551 ? -31.599 18.714 22.633 1.00 79.94 551 ALA A C 1
ATOM 4134 O O . ALA A 1 551 ? -31.889 18.180 21.567 1.00 79.94 551 ALA A O 1
ATOM 4135 N N . ASN A 1 552 ? -30.462 18.430 23.273 1.00 79.69 552 ASN A N 1
ATOM 4136 C CA . ASN A 1 552 ? -29.451 17.497 22.764 1.00 79.69 552 ASN A CA 1
ATOM 4137 C C . ASN A 1 552 ? -28.784 16.661 23.872 1.00 79.69 552 ASN A C 1
ATOM 4139 O O . ASN A 1 552 ? -27.719 16.074 23.658 1.00 79.69 552 ASN A O 1
ATOM 4143 N N . ASP A 1 553 ? -29.379 16.657 25.065 1.00 86.19 553 ASP A N 1
ATOM 4144 C CA . ASP A 1 553 ? -28.853 16.031 26.276 1.00 86.19 553 ASP A CA 1
ATOM 4145 C C . ASP A 1 553 ? -27.422 16.447 26.649 1.00 86.19 553 ASP A C 1
ATOM 4147 O O . ASP A 1 553 ? -26.652 15.652 27.192 1.00 86.19 553 ASP A O 1
ATOM 4151 N N . SER A 1 554 ? -27.039 17.699 26.378 1.00 87.06 554 SER A N 1
ATOM 4152 C CA . SER A 1 554 ? -25.743 18.221 26.825 1.00 87.06 554 SER A CA 1
ATOM 4153 C C . SER A 1 554 ? -25.732 18.461 28.328 1.00 87.06 554 SER A C 1
ATOM 4155 O O . SER A 1 554 ? -26.650 19.065 28.888 1.00 87.06 554 SER A O 1
ATOM 4157 N N . VAL A 1 555 ? -24.657 18.023 28.974 1.00 90.44 555 VAL A N 1
ATOM 4158 C CA . VAL A 1 555 ? -24.435 18.135 30.413 1.00 90.44 555 VAL A CA 1
ATOM 4159 C C . VAL A 1 555 ? -23.166 18.931 30.684 1.00 90.44 555 VAL A C 1
ATOM 4161 O O . VAL A 1 555 ? -22.116 18.672 30.093 1.00 90.44 555 VAL A O 1
ATOM 4164 N N . PHE A 1 556 ? -23.257 19.862 31.631 1.00 91.06 556 PHE A N 1
ATOM 4165 C CA . PHE A 1 556 ? -22.136 20.639 32.147 1.00 91.06 556 PHE A CA 1
ATOM 4166 C C . PHE A 1 556 ? -22.028 20.465 33.665 1.00 91.06 556 PHE A C 1
ATOM 4168 O O . PHE A 1 556 ? -23.039 20.454 34.373 1.00 91.06 556 PHE A O 1
ATOM 4175 N N . LEU A 1 557 ? -20.794 20.345 34.156 1.00 90.62 557 LEU A N 1
ATOM 4176 C CA . LEU A 1 557 ? -20.458 20.398 35.578 1.00 90.62 557 LEU A CA 1
ATOM 4177 C C . LEU A 1 557 ? -19.845 21.775 35.870 1.00 90.62 557 LEU A C 1
ATOM 4179 O O . LEU A 1 557 ? -18.762 22.110 35.384 1.00 90.62 557 LEU A O 1
ATOM 4183 N N . ASP A 1 558 ? -20.565 22.588 36.636 1.00 88.44 558 ASP A N 1
ATOM 4184 C CA . ASP A 1 558 ? -20.400 24.038 36.734 1.00 88.44 558 ASP A CA 1
ATOM 4185 C C . ASP A 1 558 ? -20.487 24.700 35.344 1.00 88.44 558 ASP A C 1
ATOM 4187 O O . ASP A 1 558 ? -21.549 24.706 34.722 1.00 88.44 558 ASP A O 1
ATOM 4191 N N . GLU A 1 559 ? -19.368 25.227 34.845 1.00 85.38 559 GLU A N 1
ATOM 4192 C CA . GLU A 1 559 ? -19.231 25.829 33.511 1.00 85.38 559 GLU A CA 1
ATOM 4193 C C . GLU A 1 559 ? -18.468 24.916 32.526 1.00 85.38 559 GLU A C 1
ATOM 4195 O O . GLU A 1 559 ? -18.140 25.328 31.416 1.00 85.38 559 GLU A O 1
ATOM 4200 N N . HIS A 1 560 ? -18.145 23.675 32.916 1.00 86.44 560 HIS A N 1
ATOM 4201 C CA . HIS A 1 560 ? -17.313 22.768 32.117 1.00 86.44 560 HIS A CA 1
ATOM 4202 C C . HIS A 1 560 ? -18.176 21.728 31.411 1.00 86.44 560 HIS A C 1
ATOM 4204 O O . HIS A 1 560 ? -18.937 21.000 32.050 1.00 86.44 560 HIS A O 1
ATOM 4210 N N . TYR A 1 561 ? -18.032 21.638 30.090 1.00 86.25 561 TYR A N 1
ATOM 4211 C CA . TYR A 1 561 ? -18.729 20.645 29.280 1.00 86.25 561 TYR A CA 1
ATOM 4212 C C . TYR A 1 561 ? -18.294 19.224 29.654 1.00 86.25 561 TYR A C 1
ATOM 4214 O O . TYR A 1 561 ? -17.109 18.886 29.583 1.00 86.25 561 TYR A O 1
ATOM 4222 N N . LEU A 1 562 ? -19.262 18.380 30.018 1.00 87.44 562 LEU A N 1
ATOM 4223 C CA . LEU A 1 562 ? -19.033 16.971 30.315 1.00 87.44 562 LEU A CA 1
ATOM 4224 C C . LEU A 1 562 ? -19.249 16.122 29.059 1.00 87.44 562 LEU A C 1
ATOM 4226 O O . LEU A 1 562 ? -18.301 15.505 28.568 1.00 87.44 562 LEU A O 1
ATOM 4230 N N . ILE A 1 563 ? -20.486 16.074 28.556 1.00 86.25 563 ILE A N 1
ATOM 4231 C CA . ILE A 1 563 ? -20.929 15.113 27.534 1.00 86.25 563 ILE A CA 1
ATOM 4232 C C . ILE A 1 563 ? -22.271 15.535 26.902 1.00 86.25 563 ILE A C 1
ATOM 4234 O O . ILE A 1 563 ? -22.973 16.354 27.490 1.00 86.25 563 ILE A O 1
ATOM 4238 N N . LYS A 1 564 ? -22.652 14.958 25.748 1.00 86.25 564 LYS A N 1
ATOM 4239 C CA . LYS A 1 564 ? -23.959 15.156 25.080 1.00 86.25 564 LYS A CA 1
ATOM 4240 C C . LYS A 1 564 ? -24.618 13.839 24.645 1.00 86.25 564 LYS A C 1
ATOM 4242 O O . LYS A 1 564 ? -23.976 12.786 24.639 1.00 86.25 564 LYS A O 1
ATOM 4247 N N . GLY A 1 565 ? -25.886 13.899 24.235 1.00 81.38 565 GLY A N 1
ATOM 4248 C CA . GLY A 1 565 ? -26.646 12.764 23.701 1.00 81.38 565 GLY A CA 1
ATOM 4249 C C . GLY A 1 565 ? -26.963 11.686 24.741 1.00 81.38 565 GLY A C 1
ATOM 4250 O O . GLY A 1 565 ? -27.090 11.965 25.928 1.00 81.38 565 GLY A O 1
ATOM 4251 N N . VAL A 1 566 ? -27.037 10.425 24.301 1.00 83.25 566 VAL A N 1
ATOM 4252 C CA . VAL A 1 566 ? -27.466 9.283 25.136 1.00 83.25 566 VAL A CA 1
ATOM 4253 C C . VAL A 1 566 ? -26.651 9.147 26.428 1.00 83.25 566 VAL A C 1
ATOM 4255 O O . VAL A 1 566 ? -27.210 8.883 27.486 1.00 83.25 566 VAL A O 1
ATOM 4258 N N . ALA A 1 567 ? -25.335 9.372 26.387 1.00 84.44 567 ALA A N 1
ATOM 4259 C CA . ALA A 1 567 ? -24.509 9.320 27.595 1.00 84.44 567 ALA A CA 1
ATOM 4260 C C . ALA A 1 567 ? -24.819 10.466 28.580 1.00 84.44 567 ALA A C 1
ATOM 4262 O O . ALA A 1 567 ? -24.770 10.263 29.794 1.00 84.44 567 ALA A O 1
ATOM 4263 N N . GLY A 1 568 ? -25.197 11.644 28.072 1.00 88.44 568 GLY A N 1
ATOM 4264 C CA . GLY A 1 568 ? -25.723 12.741 28.886 1.00 88.44 568 GLY A CA 1
ATOM 4265 C C . GLY A 1 568 ? -27.087 12.413 29.491 1.00 88.44 568 GLY A C 1
ATOM 4266 O O . GLY A 1 568 ? -27.283 12.619 30.689 1.00 88.44 568 GLY A O 1
ATOM 4267 N N . ALA A 1 569 ? -27.987 11.802 28.715 1.00 88.12 569 ALA A N 1
ATOM 4268 C CA . ALA A 1 569 ? -29.279 11.320 29.206 1.00 88.12 569 ALA A CA 1
ATOM 4269 C C . ALA A 1 569 ? -29.112 10.273 30.325 1.00 88.12 569 ALA A C 1
ATOM 4271 O O . ALA A 1 569 ? -29.750 10.384 31.376 1.00 88.12 569 ALA A O 1
ATOM 4272 N N . ILE A 1 570 ? -28.192 9.311 30.148 1.00 90.25 570 ILE A N 1
ATOM 4273 C CA . ILE A 1 570 ? -27.823 8.324 31.175 1.00 90.25 570 ILE A CA 1
ATOM 4274 C C . ILE A 1 570 ? -27.335 9.041 32.434 1.00 90.25 570 ILE A C 1
ATOM 4276 O O . ILE A 1 570 ? -27.863 8.796 33.516 1.00 90.25 570 ILE A O 1
ATOM 4280 N N . PHE A 1 571 ? -26.376 9.964 32.319 1.00 93.12 571 PHE A N 1
ATOM 4281 C CA . PHE A 1 571 ? -25.870 10.699 33.479 1.00 93.12 571 PHE A CA 1
ATOM 4282 C C . PHE A 1 571 ? -26.985 11.437 34.228 1.00 93.12 571 PHE A C 1
ATOM 4284 O O . PHE A 1 571 ? -27.090 11.340 35.452 1.00 93.12 571 PHE A O 1
ATOM 4291 N N . MET A 1 572 ? -27.864 12.127 33.500 1.00 92.44 572 MET A N 1
ATOM 4292 C CA . MET A 1 572 ? -28.978 12.860 34.096 1.00 92.44 572 MET A CA 1
ATOM 4293 C C . MET A 1 572 ? -29.989 11.948 34.778 1.00 92.44 572 MET A C 1
ATOM 4295 O O . MET A 1 572 ? -30.523 12.312 35.827 1.00 92.44 572 MET A O 1
ATOM 4299 N N . ARG A 1 573 ? -30.221 10.749 34.241 1.00 91.38 573 ARG A N 1
ATOM 4300 C CA . ARG A 1 573 ? -31.027 9.722 34.902 1.00 91.38 573 ARG A CA 1
ATOM 4301 C C . ARG A 1 573 ? -30.418 9.311 36.244 1.00 91.38 573 ARG A C 1
ATOM 4303 O O . ARG A 1 573 ? -31.116 9.362 37.257 1.00 91.38 573 ARG A O 1
ATOM 4310 N N . LEU A 1 574 ? -29.120 8.998 36.269 1.00 92.50 574 LEU A N 1
ATOM 4311 C CA . LEU A 1 574 ? -28.396 8.617 37.490 1.00 92.50 574 LEU A CA 1
ATOM 4312 C C . LEU A 1 574 ? -28.430 9.734 38.545 1.00 92.50 574 LEU A C 1
ATOM 4314 O O . LEU A 1 574 ? -28.730 9.487 39.714 1.00 92.50 574 LEU A O 1
ATOM 4318 N N . VAL A 1 575 ? -28.165 10.979 38.133 1.00 91.88 575 VAL A N 1
ATOM 4319 C CA . VAL A 1 575 ? -28.165 12.143 39.031 1.00 91.88 575 VAL A CA 1
ATOM 4320 C C . VAL A 1 575 ? -29.567 12.440 39.567 1.00 91.88 575 VAL A C 1
ATOM 4322 O O . VAL A 1 575 ? -29.710 12.746 40.750 1.00 91.88 575 VAL A O 1
ATOM 4325 N N . ARG A 1 576 ? -30.619 12.329 38.745 1.00 90.94 576 ARG A N 1
ATOM 4326 C CA . ARG A 1 576 ? -32.008 12.526 39.199 1.00 90.94 576 ARG A CA 1
ATOM 4327 C C . ARG A 1 576 ? -32.406 11.496 40.254 1.00 90.94 576 ARG A C 1
ATOM 4329 O O . ARG A 1 576 ? -33.013 11.878 41.255 1.00 90.94 576 ARG A O 1
ATOM 4336 N N . ASP A 1 577 ? -32.039 10.232 40.071 1.00 89.06 577 ASP A N 1
ATOM 4337 C CA . ASP A 1 577 ? -32.326 9.169 41.042 1.00 89.06 577 ASP A CA 1
ATOM 4338 C C . ASP A 1 577 ? -31.537 9.367 42.345 1.00 89.06 577 ASP A C 1
ATOM 4340 O O . ASP A 1 577 ? -32.088 9.209 43.437 1.00 89.06 577 ASP A O 1
ATOM 4344 N N . TYR A 1 578 ? -30.282 9.815 42.251 1.00 89.81 578 TYR A N 1
ATOM 4345 C CA . TYR A 1 578 ? -29.482 10.194 43.415 1.00 89.81 578 TYR A CA 1
ATOM 4346 C C . TYR A 1 578 ? -30.103 11.360 44.195 1.00 89.81 578 TYR A C 1
ATOM 4348 O O . TYR A 1 578 ? -30.304 11.254 45.403 1.00 89.81 578 TYR A O 1
ATOM 4356 N N . VAL A 1 579 ? -30.461 12.458 43.521 1.00 87.62 579 VAL A N 1
ATOM 4357 C CA . VAL A 1 579 ? -31.004 13.659 44.178 1.00 87.62 579 VAL A CA 1
ATOM 4358 C C . VAL A 1 579 ? -32.397 13.410 44.766 1.00 87.62 579 VAL A C 1
ATOM 4360 O O . VAL A 1 579 ? -32.700 13.920 45.842 1.00 87.62 579 VAL A O 1
ATOM 4363 N N . ARG A 1 580 ? -33.253 12.630 44.089 1.00 87.00 580 ARG A N 1
ATOM 4364 C CA . ARG A 1 580 ? -34.635 12.377 44.542 1.00 87.00 580 ARG A CA 1
ATOM 4365 C C . ARG A 1 580 ? -34.741 11.270 45.586 1.00 87.00 580 ARG A C 1
ATOM 4367 O O . ARG A 1 580 ? -35.576 11.373 46.478 1.00 87.00 580 ARG A O 1
ATOM 4374 N N . GLN A 1 581 ? -33.961 10.199 45.444 1.00 86.56 581 GLN A N 1
ATOM 4375 C CA . GLN A 1 581 ? -34.144 8.957 46.208 1.00 86.56 581 GLN A CA 1
ATOM 4376 C C . GLN A 1 581 ? -32.912 8.577 47.042 1.00 86.56 581 GLN A C 1
ATOM 4378 O O . GLN A 1 581 ? -32.960 7.599 47.784 1.00 86.56 581 GLN A O 1
ATOM 4383 N N . GLY A 1 582 ? -31.795 9.302 46.919 1.00 83.94 582 GLY A N 1
ATOM 4384 C CA . GLY A 1 582 ? -30.518 8.920 47.532 1.00 83.94 582 GLY A CA 1
ATOM 4385 C C . GLY A 1 582 ? -29.898 7.666 46.905 1.00 83.94 582 GLY A C 1
ATOM 4386 O O . GLY A 1 582 ? -29.001 7.056 47.491 1.00 83.94 582 GLY A O 1
ATOM 4387 N N . ARG A 1 583 ? -30.386 7.246 45.731 1.00 87.00 583 ARG A N 1
ATOM 4388 C CA . ARG A 1 583 ? -29.963 6.010 45.075 1.00 87.00 583 ARG A CA 1
ATOM 4389 C C . ARG A 1 583 ? -28.554 6.161 44.505 1.00 87.00 583 ARG A C 1
ATOM 4391 O O . ARG A 1 583 ? -28.257 7.128 43.815 1.00 87.00 583 ARG A O 1
ATOM 4398 N N . THR A 1 584 ? -27.692 5.185 44.779 1.00 88.62 584 THR A N 1
ATOM 4399 C CA . THR A 1 584 ? -26.287 5.202 44.332 1.00 88.62 584 THR A CA 1
ATOM 4400 C C . THR A 1 584 ? -25.877 3.971 43.537 1.00 88.62 584 THR A C 1
ATOM 4402 O O . THR A 1 584 ? -24.880 4.047 42.835 1.00 88.62 584 THR A O 1
ATOM 4405 N N . ALA A 1 585 ? -26.618 2.861 43.601 1.00 89.00 585 ALA A N 1
ATOM 4406 C CA . ALA A 1 585 ? -26.291 1.619 42.899 1.00 89.00 585 ALA A CA 1
ATOM 4407 C C . ALA A 1 585 ? -27.193 1.399 41.678 1.00 89.00 585 ALA A C 1
ATOM 4409 O O . ALA A 1 585 ? -28.425 1.487 41.789 1.00 89.00 585 ALA A O 1
ATOM 4410 N N . PHE A 1 586 ? -26.563 1.066 40.548 1.00 89.56 586 PHE A N 1
ATOM 4411 C CA . PHE A 1 586 ? -27.217 0.907 39.255 1.00 89.56 586 PHE A CA 1
ATOM 4412 C C . PHE A 1 586 ? -26.718 -0.329 38.489 1.00 89.56 586 PHE A C 1
ATOM 4414 O O . PHE A 1 586 ? -25.638 -0.862 38.770 1.00 89.56 586 PHE A O 1
ATOM 4421 N N . SER A 1 587 ? -27.512 -0.795 37.523 1.00 86.00 587 SER A N 1
ATOM 4422 C CA . SER A 1 587 ? -27.162 -1.916 36.637 1.00 86.00 587 SER A CA 1
ATOM 4423 C C . SER A 1 587 ? -27.340 -1.579 35.155 1.00 86.00 587 SER A C 1
ATOM 4425 O O . SER A 1 587 ? -28.146 -0.731 34.789 1.00 86.00 587 SER A O 1
ATOM 4427 N N . ASN A 1 588 ? -26.624 -2.274 34.273 1.00 85.19 588 ASN A N 1
ATOM 4428 C CA . ASN A 1 588 ? -26.792 -2.092 32.830 1.00 85.19 588 ASN A CA 1
ATOM 4429 C C . ASN A 1 588 ? -28.206 -2.503 32.395 1.00 85.19 588 ASN A C 1
ATOM 4431 O O . ASN A 1 588 ? -28.865 -1.767 31.669 1.00 85.19 588 ASN A O 1
ATOM 4435 N N . LYS A 1 589 ? -28.713 -3.632 32.907 1.00 79.25 589 LYS A N 1
ATOM 4436 C CA . LYS A 1 589 ? -30.041 -4.164 32.569 1.00 79.25 589 LYS A CA 1
ATOM 4437 C C . LYS A 1 589 ? -31.173 -3.168 32.823 1.00 79.25 589 LYS A C 1
ATOM 4439 O O . LYS A 1 589 ? -32.058 -3.039 31.986 1.00 79.25 589 LYS A O 1
ATOM 4444 N N . GLU A 1 590 ? -31.169 -2.469 33.959 1.00 84.38 590 GLU A N 1
ATOM 4445 C CA . GLU A 1 590 ? -32.232 -1.490 34.226 1.00 84.38 590 GLU A CA 1
ATOM 4446 C C . GLU A 1 590 ? -32.149 -0.274 33.300 1.00 84.38 590 GLU A C 1
ATOM 4448 O O . GLU A 1 590 ? -33.188 0.228 32.890 1.00 84.38 590 GLU A O 1
ATOM 4453 N N . LEU A 1 591 ? -30.939 0.170 32.933 1.00 85.94 591 LEU A N 1
ATOM 4454 C CA . LEU A 1 591 ? -30.775 1.273 31.990 1.00 85.94 591 LEU A CA 1
ATOM 4455 C C . LEU A 1 591 ? -31.253 0.867 30.592 1.00 85.94 591 LEU A C 1
ATOM 4457 O O . LEU A 1 591 ? -31.912 1.659 29.932 1.00 85.94 591 LEU A O 1
ATOM 4461 N N . ARG A 1 592 ? -31.009 -0.380 30.169 1.00 77.38 592 ARG A N 1
ATOM 4462 C CA . ARG A 1 592 ? -31.531 -0.919 28.897 1.00 77.38 592 ARG A CA 1
ATOM 4463 C C . ARG A 1 592 ? -33.053 -0.946 28.835 1.00 77.38 592 ARG A C 1
ATOM 4465 O O . ARG A 1 592 ? -33.628 -0.719 27.779 1.00 77.38 592 ARG A O 1
ATOM 4472 N N . LEU A 1 593 ? -33.702 -1.247 29.959 1.00 79.62 593 LEU A N 1
ATOM 4473 C CA . LEU A 1 593 ? -35.162 -1.297 30.059 1.00 79.62 593 LEU A CA 1
ATOM 4474 C C . LEU A 1 593 ? -35.803 0.096 30.163 1.00 79.62 593 LEU A C 1
ATOM 4476 O O . LEU A 1 593 ? -37.026 0.208 30.069 1.00 79.62 593 LEU A O 1
ATOM 4480 N N . ASP A 1 594 ? -35.011 1.150 30.371 1.00 80.38 594 ASP A N 1
ATOM 4481 C CA . ASP A 1 594 ? -35.517 2.511 30.490 1.00 80.38 594 ASP A CA 1
ATOM 4482 C C . ASP A 1 594 ? -35.753 3.130 29.105 1.00 80.38 594 ASP A C 1
ATOM 4484 O O . ASP A 1 594 ? -34.858 3.699 28.475 1.00 80.38 594 ASP A O 1
ATOM 4488 N N . SER A 1 595 ? -37.002 3.057 28.641 1.00 73.94 595 SER A N 1
ATOM 4489 C CA . SER A 1 595 ? -37.418 3.614 27.351 1.00 73.94 595 SER A CA 1
ATOM 4490 C C . SER A 1 595 ? -37.187 5.125 27.230 1.00 73.94 595 SER A C 1
ATOM 4492 O O . SER A 1 595 ? -37.164 5.643 26.116 1.00 73.94 595 SER A O 1
ATOM 4494 N N . ALA A 1 596 ? -37.010 5.850 28.344 1.00 75.44 596 ALA A N 1
ATOM 4495 C CA . ALA A 1 596 ? -36.733 7.285 28.319 1.00 75.44 596 ALA A CA 1
ATOM 4496 C C . ALA A 1 596 ? -35.297 7.615 27.873 1.00 75.44 596 ALA A C 1
ATOM 4498 O O . ALA A 1 596 ? -35.027 8.762 27.528 1.00 75.44 596 ALA A O 1
ATOM 4499 N N . LEU A 1 597 ? -34.383 6.637 27.865 1.00 75.38 597 LEU A N 1
ATOM 4500 C CA . LEU A 1 597 ? -32.996 6.824 27.422 1.00 75.38 597 LEU A CA 1
ATOM 4501 C C . LEU A 1 597 ? -32.817 6.694 25.901 1.00 75.38 597 LEU A C 1
ATOM 4503 O O . LEU A 1 597 ? -31.737 6.996 25.396 1.00 75.38 597 LEU A O 1
ATOM 4507 N N . GLY A 1 598 ? -33.850 6.251 25.172 1.00 64.50 598 GLY A N 1
ATOM 4508 C CA . GLY A 1 598 ? -33.815 6.144 23.709 1.00 64.50 598 GLY A CA 1
ATOM 4509 C C . GLY A 1 598 ? -32.754 5.173 23.174 1.00 64.50 598 GLY A C 1
ATOM 4510 O O . GLY A 1 598 ? -32.231 5.383 22.081 1.00 64.50 598 GLY A O 1
ATOM 4511 N N . LEU A 1 599 ? -32.400 4.139 23.948 1.00 65.44 599 LEU A N 1
ATOM 4512 C CA . LEU A 1 599 ? -31.429 3.115 23.550 1.00 65.44 599 LEU A CA 1
ATOM 4513 C C . LEU A 1 599 ? -32.042 2.199 22.463 1.00 65.44 599 LEU A C 1
ATOM 4515 O O . LEU A 1 599 ? -33.127 1.662 22.686 1.00 65.44 599 LEU A O 1
ATOM 4519 N N . PRO A 1 600 ? -31.409 2.023 21.285 1.00 53.81 600 PRO A N 1
ATOM 4520 C CA . PRO A 1 600 ? -31.924 1.147 20.226 1.00 53.81 600 PRO A CA 1
ATOM 4521 C C . PRO A 1 600 ? -31.828 -0.353 20.584 1.00 53.81 600 PRO A C 1
ATOM 4523 O O . PRO A 1 600 ? -30.904 -0.775 21.278 1.00 53.81 600 PRO A O 1
ATOM 4526 N N . ASP A 1 601 ? -32.752 -1.175 20.064 1.00 47.38 601 ASP A N 1
ATOM 4527 C CA . ASP A 1 601 ? -32.875 -2.607 20.400 1.00 47.38 601 ASP A CA 1
ATOM 4528 C C . ASP A 1 601 ? -31.638 -3.479 20.044 1.00 47.38 601 ASP A C 1
ATOM 4530 O O . ASP A 1 601 ? -31.019 -3.347 18.981 1.00 47.38 601 ASP A O 1
ATOM 4534 N N . LEU A 1 602 ? -31.324 -4.425 20.952 1.00 41.81 602 LEU A N 1
ATOM 4535 C CA . LEU A 1 602 ? -30.469 -5.641 20.868 1.00 41.81 602 LEU A CA 1
ATOM 4536 C C . LEU A 1 602 ? -29.026 -5.532 20.324 1.00 41.81 602 LEU A C 1
ATOM 4538 O O . LEU A 1 602 ? -28.294 -6.521 20.304 1.00 41.81 602 LEU A O 1
ATOM 4542 N N . THR A 1 603 ? -28.569 -4.349 19.925 1.00 47.03 603 THR A N 1
ATOM 4543 C CA . THR A 1 603 ? -27.220 -4.107 19.368 1.00 47.03 603 THR A CA 1
ATOM 4544 C C . THR A 1 603 ? -26.410 -3.092 20.178 1.00 47.03 603 THR A C 1
ATOM 4546 O O . THR A 1 603 ? -25.466 -2.486 19.673 1.00 47.03 603 THR A O 1
ATOM 4549 N N . ASP A 1 604 ? -26.795 -2.982 21.444 1.00 56.41 604 ASP A N 1
ATOM 4550 C CA . ASP A 1 604 ? -26.783 -1.807 22.302 1.00 56.41 604 ASP A CA 1
ATOM 4551 C C . ASP A 1 604 ? -25.401 -1.211 22.630 1.00 56.41 604 ASP A C 1
ATOM 4553 O O . ASP A 1 604 ? -24.459 -1.906 23.015 1.00 56.41 604 ASP A O 1
ATOM 4557 N N . ASN A 1 605 ? -25.317 0.117 22.520 1.00 65.69 605 ASN A N 1
ATOM 4558 C CA . ASN A 1 605 ? -24.116 0.917 22.760 1.00 65.69 605 ASN A CA 1
ATOM 4559 C C . ASN A 1 605 ? -23.980 1.380 24.219 1.00 65.69 605 ASN A C 1
ATOM 4561 O O . ASN A 1 605 ? -23.063 2.137 24.536 1.00 65.69 605 ASN A O 1
ATOM 4565 N N . LEU A 1 606 ? -24.886 0.954 25.109 1.00 79.44 606 LEU A N 1
ATOM 4566 C CA . LEU A 1 606 ? -24.910 1.360 26.515 1.00 79.44 606 LEU A CA 1
ATOM 4567 C C . LEU A 1 606 ? -23.548 1.229 27.209 1.00 79.44 606 LEU A C 1
ATOM 4569 O O . LEU A 1 606 ? -23.103 2.181 27.844 1.00 79.44 606 LEU A O 1
ATOM 4573 N N . GLU A 1 607 ? -22.867 0.086 27.089 1.00 78.06 607 GLU A N 1
ATOM 4574 C CA . GLU A 1 607 ? -21.569 -0.117 27.751 1.00 78.06 607 GLU A CA 1
ATOM 4575 C C . GLU A 1 607 ? -20.529 0.898 27.294 1.00 78.06 607 GLU A C 1
ATOM 4577 O O . GLU A 1 607 ? -19.817 1.481 28.105 1.00 78.06 607 GLU A O 1
ATOM 4582 N N . ALA A 1 608 ? -20.470 1.161 25.999 1.00 76.62 608 ALA A N 1
ATOM 4583 C CA . ALA A 1 608 ? -19.512 2.091 25.445 1.00 76.62 608 ALA A CA 1
ATOM 4584 C C . ALA A 1 608 ? -19.881 3.560 25.749 1.00 76.62 608 ALA A C 1
ATOM 4586 O O . ALA A 1 608 ? -18.990 4.381 25.970 1.00 76.62 608 ALA A O 1
ATOM 4587 N N . ARG A 1 609 ? -21.175 3.882 25.904 1.00 83.94 609 ARG A N 1
ATOM 4588 C CA . ARG A 1 609 ? -21.642 5.166 26.464 1.00 83.94 609 ARG A CA 1
ATOM 4589 C C .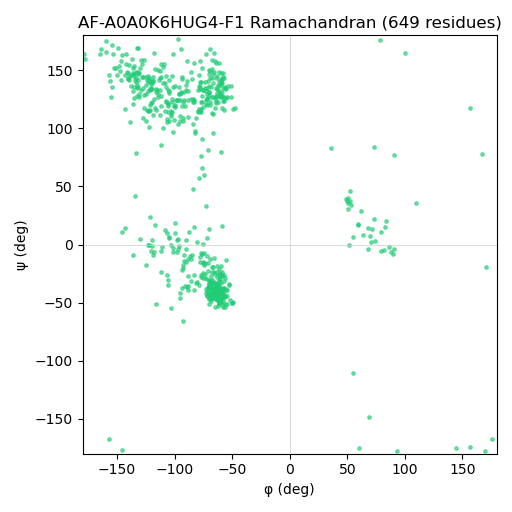 ARG A 1 609 ? -21.303 5.316 27.953 1.00 83.94 609 ARG A C 1
ATOM 4591 O O . ARG A 1 609 ? -20.940 6.413 28.368 1.00 83.94 609 ARG A O 1
ATOM 4598 N N . LEU A 1 610 ? -21.376 4.239 28.738 1.00 86.50 610 LEU A N 1
ATOM 4599 C CA . LEU A 1 610 ? -20.961 4.224 30.145 1.00 86.50 610 LEU A CA 1
ATOM 4600 C C . LEU A 1 610 ? -19.443 4.381 30.288 1.00 86.50 610 LEU A C 1
ATOM 4602 O O . LEU A 1 610 ? -19.011 5.163 31.127 1.00 86.50 610 LEU A O 1
ATOM 4606 N N . ILE A 1 611 ? -18.643 3.719 29.444 1.00 82.88 611 ILE A N 1
ATOM 4607 C CA . ILE A 1 611 ? -17.180 3.908 29.389 1.00 82.88 611 ILE A CA 1
ATOM 4608 C C . ILE A 1 611 ? -16.842 5.358 29.056 1.00 82.88 611 ILE A C 1
ATOM 4610 O O . ILE A 1 611 ? -16.006 5.970 29.719 1.00 82.88 611 ILE A O 1
ATOM 4614 N N . LEU A 1 612 ? -17.508 5.919 28.043 1.00 83.69 612 LEU A N 1
ATOM 4615 C CA . LEU A 1 612 ? -17.337 7.314 27.662 1.00 83.69 612 LEU A CA 1
ATOM 4616 C C . LEU A 1 612 ? -17.662 8.251 28.836 1.00 83.69 612 LEU A C 1
ATOM 4618 O O . LEU A 1 612 ? -16.874 9.139 29.151 1.00 83.69 612 LEU A O 1
ATOM 4622 N N . LEU A 1 613 ? -18.801 8.043 29.500 1.00 88.44 613 LEU A N 1
ATOM 4623 C CA . LEU A 1 613 ? -19.213 8.846 30.648 1.00 88.44 613 LEU A CA 1
ATOM 4624 C C . LEU A 1 613 ? -18.224 8.733 31.818 1.00 88.44 613 LEU A C 1
ATOM 4626 O O . LEU A 1 613 ? -17.832 9.755 32.377 1.00 88.44 613 LEU A O 1
ATOM 4630 N N . ASP A 1 614 ? -17.798 7.518 32.163 1.00 88.62 614 ASP A N 1
ATOM 4631 C CA . ASP A 1 614 ? -16.836 7.254 33.235 1.00 88.62 614 ASP A CA 1
ATOM 4632 C C . ASP A 1 614 ? -15.495 7.958 32.981 1.00 88.62 614 ASP A C 1
ATOM 4634 O O . ASP A 1 614 ? -15.024 8.730 33.819 1.00 88.62 614 ASP A O 1
ATOM 4638 N N . ARG A 1 615 ? -14.930 7.809 31.774 1.00 83.50 615 ARG A N 1
ATOM 4639 C CA . ARG A 1 615 ? -13.679 8.485 31.399 1.00 83.50 615 ARG A CA 1
ATOM 4640 C C . ARG A 1 615 ? -13.807 10.006 31.455 1.00 83.50 615 ARG A C 1
ATOM 4642 O O . ARG A 1 615 ? -12.932 10.663 32.010 1.00 83.50 615 ARG A O 1
ATOM 4649 N N . ARG A 1 616 ? -14.906 10.579 30.954 1.00 85.50 616 ARG A N 1
ATOM 4650 C CA . ARG A 1 616 ? -15.134 12.037 30.987 1.00 85.50 616 ARG A CA 1
ATOM 4651 C C . ARG A 1 616 ? -15.285 12.569 32.412 1.00 85.50 616 ARG A C 1
ATOM 4653 O O . ARG A 1 616 ? -14.789 13.653 32.716 1.00 85.50 616 ARG A O 1
ATOM 4660 N N . LEU A 1 617 ? -15.928 11.813 33.301 1.00 89.50 617 LEU A N 1
ATOM 4661 C CA . LEU A 1 617 ? -16.007 12.148 34.724 1.00 89.50 617 LEU A CA 1
ATOM 4662 C C . LEU A 1 617 ? -14.623 12.093 35.392 1.00 89.50 617 LEU A C 1
ATOM 4664 O O . LEU A 1 617 ? -14.264 13.014 36.133 1.00 89.50 617 LEU A O 1
ATOM 4668 N N . ALA A 1 618 ? -13.829 11.063 35.084 1.00 85.94 618 ALA A N 1
ATOM 4669 C CA . ALA A 1 618 ? -12.472 10.897 35.596 1.00 85.94 618 ALA A CA 1
ATOM 4670 C C . ALA A 1 618 ? -11.500 11.982 35.094 1.00 85.94 618 ALA A C 1
ATOM 4672 O O . ALA A 1 618 ? -10.687 12.466 35.877 1.00 85.94 618 ALA A O 1
ATOM 4673 N N . GLU A 1 619 ? -11.604 12.408 33.830 1.00 83.56 619 GLU A N 1
ATOM 4674 C CA . GLU A 1 619 ? -10.813 13.508 33.253 1.00 83.56 619 GLU A CA 1
ATOM 4675 C C . GLU A 1 619 ? -11.104 14.851 33.934 1.00 83.56 619 GLU A C 1
ATOM 4677 O O . GLU A 1 619 ? -10.191 15.626 34.209 1.00 83.56 619 GLU A O 1
ATOM 4682 N N . GLN A 1 620 ? -12.377 15.137 34.222 1.00 83.69 620 GLN A N 1
ATOM 4683 C CA . GLN A 1 620 ? -12.793 16.422 34.791 1.00 83.69 620 GLN A CA 1
ATOM 4684 C C . GLN A 1 620 ? -12.483 16.548 36.291 1.00 83.69 620 GLN A C 1
ATOM 4686 O O . GLN A 1 620 ? -12.358 17.667 36.791 1.00 83.69 620 GLN A O 1
ATOM 4691 N N . GLN A 1 621 ? -12.400 15.425 37.019 1.00 83.88 621 GLN A N 1
ATOM 4692 C CA . GLN A 1 621 ? -12.105 15.359 38.462 1.00 83.88 621 GLN A CA 1
ATOM 4693 C C . GLN A 1 621 ? -12.971 16.300 39.329 1.00 83.88 621 GLN A C 1
ATOM 4695 O O . GLN A 1 621 ? -12.520 16.866 40.323 1.00 83.88 621 GLN A O 1
ATOM 4700 N N . ARG A 1 622 ? -14.256 16.467 38.980 1.00 86.19 622 ARG A N 1
ATOM 4701 C CA . ARG A 1 622 ? -15.183 17.413 39.647 1.00 86.19 622 ARG A CA 1
ATOM 4702 C C . ARG A 1 622 ? -15.913 16.837 40.869 1.00 86.19 622 ARG A C 1
ATOM 4704 O O . ARG A 1 622 ? -16.833 17.466 41.387 1.00 86.19 622 ARG A O 1
ATOM 4711 N N . GLY A 1 623 ? -15.511 15.659 41.346 1.00 84.94 623 GLY A N 1
ATOM 4712 C CA . GLY A 1 623 ? -16.103 15.014 42.522 1.00 84.94 623 GLY A CA 1
ATOM 4713 C C . GLY A 1 623 ? -17.373 14.201 42.247 1.00 84.94 623 GLY A C 1
ATOM 4714 O O . GLY A 1 623 ? -18.134 13.937 43.176 1.00 84.94 623 GLY A O 1
ATOM 4715 N N . VAL A 1 624 ? -17.600 13.796 40.995 1.00 90.50 624 VAL A N 1
ATOM 4716 C CA . VAL A 1 624 ? -18.603 12.793 40.604 1.00 90.50 624 VAL A CA 1
ATOM 4717 C C . VAL A 1 624 ? -17.889 11.705 39.816 1.00 90.50 624 VAL A C 1
ATOM 4719 O O . VAL A 1 624 ? -17.124 12.025 38.911 1.00 90.50 624 VAL A O 1
ATOM 4722 N N . LEU A 1 625 ? -18.100 10.444 40.183 1.00 90.94 625 LEU A N 1
ATOM 4723 C CA . LEU A 1 625 ? -17.404 9.287 39.616 1.00 90.94 625 LEU A CA 1
ATOM 4724 C C . LEU A 1 625 ? -18.383 8.125 39.427 1.00 90.94 625 LEU A C 1
ATOM 4726 O O . LEU A 1 625 ? -19.374 8.022 40.159 1.00 90.94 625 LEU A O 1
ATOM 4730 N N . LEU A 1 626 ? -18.076 7.228 38.493 1.00 90.44 626 LEU A N 1
ATOM 4731 C CA . LEU A 1 626 ? -18.735 5.931 38.385 1.00 90.44 626 LEU A CA 1
ATOM 4732 C C . LEU A 1 626 ? -17.770 4.853 38.888 1.00 90.44 626 LEU A C 1
ATOM 4734 O O . LEU A 1 626 ? -16.718 4.610 38.318 1.00 90.44 626 LEU A O 1
ATOM 4738 N N . GLU A 1 627 ? -18.110 4.209 39.999 1.00 88.25 627 GLU A N 1
ATOM 4739 C CA . GLU A 1 627 ? -17.318 3.121 40.567 1.00 88.25 627 GLU A CA 1
ATOM 4740 C C . GLU A 1 627 ? -17.903 1.780 40.126 1.00 88.25 627 GLU A C 1
ATOM 4742 O O . GLU A 1 627 ? -19.075 1.488 40.371 1.00 88.25 627 GLU A O 1
ATOM 4747 N N . LYS A 1 628 ? -17.095 0.924 39.503 1.00 83.81 628 LYS A N 1
ATOM 4748 C CA . LYS A 1 628 ? -17.542 -0.416 39.122 1.00 83.81 628 LYS A CA 1
ATOM 4749 C C . LYS A 1 628 ? -17.695 -1.301 40.365 1.00 83.81 628 LYS A C 1
ATOM 4751 O O . LYS A 1 628 ? -16.753 -1.478 41.130 1.00 83.81 628 LYS A O 1
ATOM 4756 N N . THR A 1 629 ? -18.868 -1.906 40.541 1.00 83.56 629 THR A N 1
ATOM 4757 C CA . THR A 1 629 ? -19.181 -2.784 41.691 1.00 83.56 629 THR A CA 1
ATOM 4758 C C . THR A 1 629 ? -19.354 -4.252 41.296 1.00 83.56 629 THR A C 1
ATOM 4760 O O . THR A 1 629 ? -19.485 -5.126 42.152 1.00 83.56 629 THR A O 1
ATOM 4763 N N . GLY A 1 630 ? -19.329 -4.549 39.996 1.00 76.06 630 GLY A N 1
ATOM 4764 C CA . GLY A 1 630 ? -19.359 -5.896 39.440 1.00 76.06 630 GLY A CA 1
ATOM 4765 C C . GLY A 1 630 ? -19.577 -5.866 37.928 1.00 76.06 630 GLY A C 1
ATOM 4766 O O . GLY A 1 630 ? -19.670 -4.801 37.322 1.00 76.06 630 GLY A O 1
ATOM 4767 N N . ARG A 1 631 ? -19.673 -7.036 37.290 1.00 72.62 631 ARG A N 1
ATOM 4768 C CA . ARG A 1 631 ? -20.083 -7.113 35.876 1.00 72.62 631 ARG A CA 1
ATOM 4769 C C . ARG A 1 631 ? -21.485 -6.520 35.709 1.00 72.62 631 ARG A C 1
ATOM 4771 O O . ARG A 1 631 ? -22.362 -6.833 36.513 1.00 72.62 631 ARG A O 1
ATOM 4778 N N . GLY A 1 632 ? -21.644 -5.623 34.732 1.00 78.00 632 GLY A N 1
ATOM 4779 C CA . GLY A 1 632 ? -22.892 -4.899 34.465 1.00 78.00 632 GLY A CA 1
ATOM 4780 C C . GLY A 1 632 ? -23.419 -4.048 35.629 1.00 78.00 632 GLY A C 1
ATOM 4781 O O . GLY A 1 632 ? -24.602 -3.715 35.635 1.00 78.00 632 GLY A O 1
ATOM 4782 N N . ARG A 1 633 ? -22.592 -3.747 36.643 1.00 83.81 633 ARG A N 1
ATOM 4783 C CA . ARG A 1 633 ? -23.000 -3.067 37.880 1.00 83.81 633 ARG A CA 1
ATOM 4784 C C . ARG A 1 633 ? -22.007 -1.986 38.264 1.00 83.81 633 ARG A C 1
ATOM 4786 O O . ARG A 1 633 ? -20.792 -2.199 38.266 1.00 83.81 633 ARG A O 1
ATOM 4793 N N . PHE A 1 634 ? -22.540 -0.836 38.638 1.00 88.00 634 PHE A N 1
ATOM 4794 C CA . PHE A 1 634 ? -21.737 0.312 39.018 1.00 88.00 634 PHE A CA 1
ATOM 4795 C C . PHE A 1 634 ? -22.464 1.163 40.054 1.00 88.00 634 PHE A C 1
ATOM 4797 O O . PHE A 1 634 ? -23.641 0.964 40.372 1.00 88.00 634 PHE A O 1
ATOM 4804 N N . ARG A 1 635 ? -21.722 2.101 40.625 1.00 89.88 635 ARG A N 1
ATOM 4805 C CA . ARG A 1 635 ? -22.177 3.006 41.662 1.00 89.88 635 ARG A CA 1
ATOM 4806 C C . ARG A 1 635 ? -21.840 4.436 41.274 1.00 89.88 635 ARG A C 1
ATOM 4808 O O . ARG A 1 635 ? -20.706 4.723 40.914 1.00 89.88 635 ARG A O 1
ATOM 4815 N N . LEU A 1 636 ? -22.805 5.339 41.405 1.00 91.88 636 LEU A N 1
ATOM 4816 C CA . LEU A 1 636 ? -22.552 6.774 41.338 1.00 91.88 636 LEU A CA 1
ATOM 4817 C C . LEU A 1 636 ? -21.960 7.234 42.676 1.00 91.88 636 LEU A C 1
ATOM 4819 O O . LEU A 1 636 ? -22.628 7.177 43.711 1.00 91.88 636 LEU A O 1
ATOM 4823 N N . VAL A 1 637 ? -20.710 7.685 42.654 1.00 89.75 637 VAL A N 1
ATOM 4824 C CA . VAL A 1 637 ? -20.011 8.235 43.818 1.00 89.75 637 VAL A CA 1
ATOM 4825 C C . VAL A 1 637 ? -20.001 9.753 43.706 1.00 89.75 637 VAL A C 1
ATOM 4827 O O . VAL A 1 637 ? -19.517 10.318 42.728 1.00 89.75 637 VAL A O 1
ATOM 4830 N N . VAL A 1 638 ? -20.538 10.413 44.728 1.00 88.94 638 VAL A N 1
ATOM 4831 C CA . VAL A 1 638 ? -20.711 11.866 44.783 1.00 88.94 638 VAL A CA 1
ATOM 4832 C C . VAL A 1 638 ? -19.956 12.395 45.998 1.00 88.94 638 VAL A C 1
ATOM 4834 O O . VAL A 1 638 ? -20.287 12.066 47.133 1.00 88.94 638 VAL A O 1
ATOM 4837 N N . GLN A 1 639 ? -18.933 13.212 45.761 1.00 87.31 639 GLN A N 1
ATOM 4838 C CA . GLN A 1 639 ? -18.052 13.768 46.796 1.00 87.31 639 GLN A CA 1
ATOM 4839 C C . GLN A 1 639 ? -18.515 15.145 47.294 1.00 87.31 639 GLN A C 1
ATOM 4841 O O . GLN A 1 639 ? -18.097 15.592 48.361 1.00 87.31 639 GLN A O 1
ATOM 4846 N N . ARG A 1 640 ? -19.382 15.824 46.531 1.00 85.88 640 ARG A N 1
ATOM 4847 C CA . ARG A 1 640 ? -19.940 17.150 46.836 1.00 85.88 640 ARG A CA 1
ATOM 4848 C C . ARG A 1 640 ? -21.445 17.158 46.551 1.00 85.88 640 ARG A C 1
ATOM 4850 O O . ARG A 1 640 ? -21.849 16.525 45.579 1.00 85.88 640 ARG A O 1
ATOM 4857 N N . PRO A 1 641 ? -22.279 17.871 47.328 1.00 85.94 641 PRO A N 1
ATOM 4858 C CA . PRO A 1 641 ? -23.709 17.991 47.042 1.00 85.94 641 PRO A CA 1
ATOM 4859 C C . PRO A 1 641 ? -23.977 18.433 45.593 1.00 85.94 641 PRO A C 1
ATOM 4861 O O . PRO A 1 641 ? -23.312 19.341 45.102 1.00 85.94 641 PRO A O 1
ATOM 4864 N N . LEU A 1 642 ? -24.943 17.820 44.903 1.00 89.19 642 LEU A N 1
ATOM 4865 C CA . LEU A 1 642 ? -25.289 18.175 43.519 1.00 89.19 642 LEU A CA 1
ATOM 4866 C C . LEU A 1 642 ? -26.474 19.142 43.488 1.00 89.19 642 LEU A C 1
ATOM 4868 O O . LEU A 1 642 ? -27.477 18.914 44.165 1.00 89.19 642 LEU A O 1
ATOM 4872 N N . ARG A 1 643 ? -26.389 20.193 42.667 1.00 89.19 643 ARG A N 1
ATOM 4873 C CA . ARG A 1 643 ? -27.505 21.107 42.390 1.00 89.19 643 ARG A CA 1
ATOM 4874 C C . ARG A 1 643 ? -27.860 21.068 40.908 1.00 89.19 643 ARG A C 1
ATOM 4876 O O . ARG A 1 643 ? -27.096 21.544 40.076 1.00 89.19 643 ARG A O 1
ATOM 4883 N N . LEU A 1 644 ? -29.029 20.517 40.600 1.00 88.88 644 LEU A N 1
ATOM 4884 C CA . LEU A 1 644 ? -29.562 20.438 39.241 1.00 88.88 644 LEU A CA 1
ATOM 4885 C C . LEU A 1 644 ? -30.081 21.804 38.776 1.00 88.88 644 LEU A C 1
ATOM 4887 O O . LEU A 1 644 ? -30.822 22.471 39.501 1.00 88.88 644 LEU A O 1
ATOM 4891 N N . VAL A 1 645 ? -29.704 22.194 37.562 1.00 85.94 645 VAL A N 1
ATOM 4892 C CA . VAL A 1 645 ? -30.226 23.360 36.845 1.00 85.94 645 VAL A CA 1
ATOM 4893 C C . VAL A 1 645 ? -30.686 22.880 35.473 1.00 85.94 645 VAL A C 1
ATOM 4895 O O . VAL A 1 645 ? -29.869 22.502 34.634 1.00 85.94 645 VAL A O 1
ATOM 4898 N N . GLU A 1 646 ? -31.998 22.854 35.262 1.00 74.62 646 GLU A N 1
ATOM 4899 C CA . GLU A 1 646 ? -32.592 22.498 33.972 1.00 74.62 646 GLU A CA 1
ATOM 4900 C C . GLU A 1 646 ? -32.820 23.776 33.167 1.00 74.62 646 GLU A C 1
ATOM 4902 O O . GLU A 1 646 ? -33.508 24.690 33.628 1.00 74.62 646 GLU A O 1
ATOM 4907 N N . THR A 1 647 ? -32.230 23.845 31.975 1.00 71.69 647 THR A N 1
ATOM 4908 C CA . THR A 1 647 ? -32.471 24.940 31.034 1.00 71.69 647 THR A CA 1
ATOM 4909 C C . THR A 1 647 ? -33.430 24.419 29.962 1.00 71.69 647 THR A C 1
ATOM 4911 O O . THR A 1 647 ? -33.050 23.503 29.225 1.00 71.69 647 THR A O 1
ATOM 4914 N N . PRO A 1 648 ? -34.669 24.938 29.865 1.00 55.00 648 PRO A N 1
ATOM 4915 C CA . PRO A 1 648 ? -35.567 24.587 28.770 1.00 55.00 648 PRO A CA 1
ATOM 4916 C C . PRO A 1 648 ? -34.904 24.946 27.438 1.00 55.00 648 PRO A C 1
ATOM 4918 O O . PRO A 1 648 ? -34.265 25.996 27.338 1.00 55.00 648 PRO A O 1
ATOM 4921 N N . GLY A 1 649 ? -35.037 24.083 26.430 1.00 47.72 649 GLY A N 1
ATOM 4922 C CA . GLY A 1 649 ? -34.663 24.452 25.068 1.00 47.72 649 GLY A CA 1
ATOM 4923 C C . GLY A 1 649 ? -35.490 25.663 24.648 1.00 47.72 649 GLY A C 1
ATOM 4924 O O . GLY A 1 649 ? -36.706 25.659 24.812 1.00 47.72 649 GLY A O 1
ATOM 4925 N N . SER A 1 650 ? -34.832 26.722 24.190 1.00 39.41 650 SER A N 1
ATOM 4926 C CA . SER A 1 650 ? -35.504 27.778 23.439 1.00 39.41 650 SER A CA 1
ATOM 4927 C C . SER A 1 650 ? -35.949 27.177 22.107 1.00 39.41 650 SER A C 1
ATOM 4929 O O . SER A 1 650 ? -35.077 26.772 21.334 1.00 39.41 650 SER A O 1
ATOM 4931 N N . ASP A 1 651 ? -37.267 27.067 21.916 1.00 35.41 651 ASP A N 1
ATOM 4932 C CA . ASP A 1 651 ? -37.916 26.695 20.648 1.00 35.41 651 ASP A CA 1
ATOM 4933 C C . ASP A 1 651 ? -37.435 27.548 19.464 1.00 35.41 651 ASP A C 1
ATOM 4935 O O . ASP A 1 651 ? -37.196 28.769 19.664 1.00 35.41 651 ASP A O 1
#